Protein AF-0000000074096015 (afdb_homodimer)

pLDDT: mean 90.77, std 18.66, range [31.66, 98.94]

Structure (mmCIF, N/CA/C/O backbone):
data_AF-0000000074096015-model_v1
#
loop_
_entity.id
_entity.type
_entity.pdbx_description
1 polymer 'Peptidyl-prolyl cis-trans isomerase'
#
loop_
_atom_site.group_PDB
_atom_site.id
_atom_site.type_symbol
_atom_site.label_atom_id
_atom_site.label_alt_id
_atom_site.label_comp_id
_atom_site.label_asym_id
_atom_site.label_entity_id
_atom_site.label_seq_id
_atom_site.pdbx_PDB_ins_code
_atom_site.Cartn_x
_atom_site.Cartn_y
_atom_site.Cartn_z
_atom_site.occupancy
_atom_site.B_iso_or_equiv
_atom_site.auth_seq_id
_atom_site.auth_comp_id
_atom_site.auth_asym_id
_atom_site.auth_atom_id
_atom_site.pdbx_PDB_model_num
ATOM 1 N N . MET A 1 1 ? -30.125 -61.25 52.281 1 31.83 1 MET A N 1
ATOM 2 C CA . MET A 1 1 ? -30.844 -60.375 51.344 1 31.83 1 MET A CA 1
ATOM 3 C C . MET A 1 1 ? -29.875 -59.656 50.438 1 31.83 1 MET A C 1
ATOM 5 O O . MET A 1 1 ? -29.047 -58.875 50.875 1 31.83 1 MET A O 1
ATOM 9 N N . SER A 1 2 ? -29.344 -60.344 49.344 1 39 2 SER A N 1
ATOM 10 C CA . SER A 1 2 ? -28.375 -60.125 48.312 1 39 2 SER A CA 1
ATOM 11 C C . SER A 1 2 ? -28.781 -58.938 47.406 1 39 2 SER A C 1
ATOM 13 O O . SER A 1 2 ? -29.875 -58.938 46.844 1 39 2 SER A O 1
ATOM 15 N N . ARG A 1 3 ? -28.547 -57.688 47.875 1 40.69 3 ARG A N 1
ATOM 16 C CA . ARG A 1 3 ? -28.812 -56.469 47.125 1 40.69 3 ARG A CA 1
ATOM 17 C C . ARG A 1 3 ? -28.188 -56.5 45.75 1 40.69 3 ARG A C 1
ATOM 19 O O . ARG A 1 3 ? -26.969 -56.688 45.594 1 40.69 3 ARG A O 1
ATOM 26 N N . LEU A 1 4 ? -28.875 -57.031 44.75 1 37.84 4 LEU A N 1
ATOM 27 C CA . LEU A 1 4 ? -28.562 -57.031 43.312 1 37.84 4 LEU A CA 1
ATOM 28 C C . LEU A 1 4 ? -28.375 -55.594 42.812 1 37.84 4 LEU A C 1
ATOM 30 O O . LEU A 1 4 ? -29.297 -54.781 42.906 1 37.84 4 LEU A O 1
ATOM 34 N N . VAL A 1 5 ? -27.203 -55 42.938 1 41.16 5 VAL A N 1
ATOM 35 C CA . VAL A 1 5 ? -26.859 -53.688 42.438 1 41.16 5 VAL A CA 1
ATOM 36 C C . VAL A 1 5 ? -27.016 -53.656 40.938 1 41.16 5 VAL A C 1
ATOM 38 O O . VAL A 1 5 ? -26.438 -54.469 40.219 1 41.16 5 VAL A O 1
ATOM 41 N N . TRP A 1 6 ? -28.219 -53.25 40.438 1 39.34 6 TRP A N 1
ATOM 42 C CA . TRP A 1 6 ? -28.531 -53.094 39.031 1 39.34 6 TRP A CA 1
ATOM 43 C C . TRP A 1 6 ? -27.641 -52.031 38.375 1 39.34 6 TRP A C 1
ATOM 45 O O . TRP A 1 6 ? -27.547 -50.906 38.906 1 39.34 6 TRP A O 1
ATOM 55 N N . PHE A 1 7 ? -26.547 -52.469 37.781 1 39.56 7 PHE A N 1
ATOM 56 C CA . PHE A 1 7 ? -25.641 -51.625 37.031 1 39.56 7 PHE A CA 1
ATOM 57 C C . PHE A 1 7 ? -26.359 -51.031 35.812 1 39.56 7 PHE A C 1
ATOM 59 O O . PHE A 1 7 ? -26.859 -51.75 34.969 1 39.56 7 PHE A O 1
ATOM 66 N N . VAL A 1 8 ? -27.016 -49.875 35.969 1 39.38 8 VAL A N 1
ATOM 67 C CA . VAL A 1 8 ? -27.641 -49.125 34.875 1 39.38 8 VAL A CA 1
ATOM 68 C C . VAL A 1 8 ? -26.562 -48.688 33.875 1 39.38 8 VAL A C 1
ATOM 70 O O . VAL A 1 8 ? -25.625 -47.969 34.25 1 39.38 8 VAL A O 1
ATOM 73 N N . PHE A 1 9 ? -26.281 -49.531 32.844 1 36.12 9 PHE A N 1
ATOM 74 C CA . PHE A 1 9 ? -25.422 -49.219 31.719 1 36.12 9 PHE A CA 1
ATOM 75 C C . PHE A 1 9 ? -25.984 -48.031 30.938 1 36.12 9 PHE A C 1
ATOM 77 O O . PHE A 1 9 ? -27.078 -48.094 30.391 1 36.12 9 PHE A O 1
ATOM 84 N N . CYS A 1 10 ? -25.734 -46.812 31.391 1 35.25 10 CYS A N 1
ATOM 85 C CA . CYS A 1 10 ? -26.062 -45.625 30.594 1 35.25 10 CYS A CA 1
ATOM 86 C C . CYS A 1 10 ? -25.359 -45.656 29.25 1 35.25 10 CYS A C 1
ATOM 88 O O . CYS A 1 10 ? -24.125 -45.625 29.188 1 35.25 10 CYS A O 1
ATOM 90 N N . LEU A 1 11 ? -25.906 -46.281 28.266 1 32.06 11 LEU A N 1
ATOM 91 C CA . LEU A 1 11 ? -25.438 -46.156 26.875 1 32.06 11 LEU A CA 1
ATOM 92 C C . LEU A 1 11 ? -25.484 -44.688 26.422 1 32.06 11 LEU A C 1
ATOM 94 O O . LEU A 1 11 ? -26.562 -44.094 26.359 1 32.06 11 LEU A O 1
ATOM 98 N N . ALA A 1 12 ? -24.531 -43.906 26.672 1 36.81 12 ALA A N 1
ATOM 99 C CA . ALA A 1 12 ? -24.359 -42.594 26.062 1 36.81 12 ALA A CA 1
ATOM 100 C C . ALA A 1 12 ? -24.453 -42.656 24.547 1 36.81 12 ALA A C 1
ATOM 102 O O . ALA A 1 12 ? -23.703 -43.406 23.906 1 36.81 12 ALA A O 1
ATOM 103 N N . ALA A 1 13 ? -25.594 -42.375 24 1 37.31 13 ALA A N 1
ATOM 104 C CA . ALA A 1 13 ? -25.766 -42.188 22.562 1 37.31 13 ALA A CA 1
ATOM 105 C C . ALA A 1 13 ? -24.781 -41.156 22.016 1 37.31 13 ALA A C 1
ATOM 107 O O . ALA A 1 13 ? -24.781 -40 22.453 1 37.31 13 ALA A O 1
ATOM 108 N N . ALA A 1 14 ? -23.578 -41.594 21.625 1 39.53 14 ALA A N 1
ATOM 109 C CA . ALA A 1 14 ? -22.719 -40.75 20.812 1 39.53 14 ALA A CA 1
ATOM 110 C C . ALA A 1 14 ? -23.453 -40.219 19.578 1 39.53 14 ALA A C 1
ATOM 112 O O . ALA A 1 14 ? -23.828 -41 18.719 1 39.53 14 ALA A O 1
ATOM 113 N N . SER A 1 15 ? -24.25 -39.188 19.703 1 39.12 15 SER A N 1
ATOM 114 C CA . SER A 1 15 ? -24.688 -38.5 18.5 1 39.12 15 SER A CA 1
ATOM 115 C C . SER A 1 15 ? -23.5 -38.094 17.625 1 39.12 15 SER A C 1
ATOM 117 O O . SER A 1 15 ? -22.656 -37.312 18.047 1 39.12 15 SER A O 1
ATOM 119 N N . ALA A 1 16 ? -23.031 -38.906 16.75 1 39.22 16 ALA A N 1
ATOM 120 C CA . ALA A 1 16 ? -22.219 -38.438 15.641 1 39.22 16 ALA A CA 1
ATOM 121 C C . ALA A 1 16 ? -22.859 -37.25 14.945 1 39.22 16 ALA A C 1
ATOM 123 O O . ALA A 1 16 ? -23.922 -37.375 14.312 1 39.22 16 ALA A O 1
ATOM 124 N N . THR A 1 17 ? -22.781 -36.031 15.516 1 40.84 17 THR A N 1
ATOM 125 C CA . THR A 1 17 ? -23.047 -34.875 14.664 1 40.84 17 THR A CA 1
ATOM 126 C C . THR A 1 17 ? -22.328 -35 13.32 1 40.84 17 THR A C 1
ATOM 128 O O . THR A 1 17 ? -21.094 -35.125 13.281 1 40.84 17 THR A O 1
ATOM 131 N N . GLU A 1 18 ? -22.922 -35.656 12.414 1 36.09 18 GLU A N 1
ATOM 132 C CA . GLU A 1 18 ? -22.453 -35.438 11.055 1 36.09 18 GLU A CA 1
ATOM 133 C C . GLU A 1 18 ? -22.266 -33.938 10.766 1 36.09 18 GLU A C 1
ATOM 135 O O . GLU A 1 18 ? -23.203 -33.156 10.883 1 36.09 18 GLU A O 1
ATOM 140 N N . THR A 1 19 ? -21.172 -33.375 11.172 1 37.94 19 THR A N 1
ATOM 141 C CA . THR A 1 19 ? -20.828 -32.094 10.547 1 37.94 19 THR A CA 1
ATOM 142 C C . THR A 1 19 ? -21.016 -32.156 9.039 1 37.94 19 THR A C 1
ATOM 144 O O . THR A 1 19 ? -20.312 -32.906 8.352 1 37.94 19 THR A O 1
ATOM 147 N N . THR A 1 20 ? -22.188 -32.219 8.633 1 38.88 20 THR A N 1
ATOM 148 C CA . THR A 1 20 ? -22.328 -31.922 7.211 1 38.88 20 THR A CA 1
ATOM 149 C C . THR A 1 20 ? -21.453 -30.734 6.82 1 38.88 20 THR A C 1
ATOM 151 O O . THR A 1 20 ? -21.703 -29.609 7.266 1 38.88 20 THR A O 1
ATOM 154 N N . THR A 1 21 ? -20.141 -30.891 6.875 1 42.41 21 THR A N 1
ATOM 155 C CA . THR A 1 21 ? -19.312 -29.812 6.34 1 42.41 21 THR A CA 1
ATOM 156 C C . THR A 1 21 ? -19.906 -29.266 5.047 1 42.41 21 THR A C 1
ATOM 158 O O . THR A 1 21 ? -19.984 -29.984 4.043 1 42.41 21 THR A O 1
ATOM 161 N N . ALA A 1 22 ? -20.969 -28.484 5.098 1 46.09 22 ALA A N 1
ATOM 162 C CA . ALA A 1 22 ? -21.484 -27.781 3.928 1 46.09 22 ALA A CA 1
ATOM 163 C C . ALA A 1 22 ? -20.344 -27.406 2.975 1 46.09 22 ALA A C 1
ATOM 165 O O . ALA A 1 22 ? -19.281 -26.938 3.406 1 46.09 22 ALA A O 1
ATOM 166 N N . LYS A 1 23 ? -20.25 -28.234 1.873 1 52.84 23 LYS A N 1
ATOM 167 C CA . LYS A 1 23 ? -19.25 -28.031 0.835 1 52.84 23 LYS A CA 1
ATOM 168 C C . LYS A 1 23 ? -19.078 -26.547 0.517 1 52.84 23 LYS A C 1
ATOM 170 O O . LYS A 1 23 ? -20.062 -25.828 0.304 1 52.84 23 LYS A O 1
ATOM 175 N N . PRO A 1 24 ? -17.938 -25.969 0.645 1 62.38 24 PRO A N 1
ATOM 176 C CA . PRO A 1 24 ? -17.75 -24.547 0.386 1 62.38 24 PRO A CA 1
ATOM 177 C C . PRO A 1 24 ? -18.25 -24.125 -0.992 1 62.38 24 PRO A C 1
ATOM 179 O O . PRO A 1 24 ? -18.125 -24.875 -1.958 1 62.38 24 PRO A O 1
ATOM 182 N N . LYS A 1 25 ? -19.172 -23.25 -1.114 1 75.12 25 LYS A N 1
ATOM 183 C CA . LYS A 1 25 ? -19.734 -22.688 -2.336 1 75.12 25 LYS A CA 1
ATOM 184 C C . LYS A 1 25 ? -18.75 -21.719 -2.996 1 75.12 25 LYS A C 1
ATOM 186 O O . LYS A 1 25 ? -19.172 -20.781 -3.686 1 75.12 25 LYS A O 1
ATOM 191 N N . GLY A 1 26 ? -17.438 -22.047 -2.896 1 89.38 26 GLY A N 1
ATOM 192 C CA . GLY A 1 26 ? -16.469 -21.172 -3.533 1 89.38 26 GLY A CA 1
ATOM 193 C C . GLY A 1 26 ? -15.852 -21.766 -4.781 1 89.38 26 GLY A C 1
ATOM 194 O O . GLY A 1 26 ? -16.328 -22.781 -5.297 1 89.38 26 GLY A O 1
ATOM 195 N N . PRO A 1 27 ? -14.953 -21.047 -5.434 1 96.06 27 PRO A N 1
ATOM 196 C CA . PRO A 1 27 ? -14.328 -21.547 -6.656 1 96.06 27 PRO A CA 1
ATOM 197 C C . PRO A 1 27 ? -13.625 -22.891 -6.449 1 96.06 27 PRO A C 1
ATOM 199 O O . PRO A 1 27 ? -13.211 -23.219 -5.332 1 96.06 27 PRO A O 1
ATOM 202 N N . LYS A 1 28 ? -13.445 -23.625 -7.562 1 97.5 28 LYS A N 1
ATOM 203 C CA . LYS A 1 28 ? -12.898 -24.969 -7.473 1 97.5 28 LYS A CA 1
ATOM 204 C C . LYS A 1 28 ? -11.414 -24.984 -7.84 1 97.5 28 LYS A C 1
ATOM 206 O O . LYS A 1 28 ? -11.023 -24.438 -8.875 1 97.5 28 LYS A O 1
ATOM 211 N N . VAL A 1 29 ? -10.719 -25.609 -7.012 1 98.69 29 VAL A N 1
ATOM 212 C CA . VAL A 1 29 ? -9.297 -25.828 -7.262 1 98.69 29 VAL A CA 1
ATOM 213 C C . VAL A 1 29 ? -9.117 -26.984 -8.234 1 98.69 29 VAL A C 1
ATOM 215 O O . VAL A 1 29 ? -9.617 -28.094 -7.996 1 98.69 29 VAL A O 1
ATOM 218 N N . THR A 1 30 ? -8.398 -26.703 -9.258 1 98.69 30 THR A N 1
ATOM 219 C CA . THR A 1 30 ? -8.172 -27.719 -10.281 1 98.69 30 THR A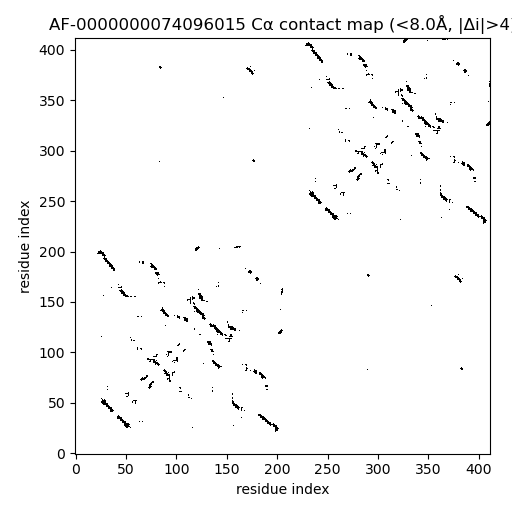 CA 1
ATOM 220 C C . THR A 1 30 ? -6.723 -28.203 -10.266 1 98.69 30 THR A C 1
ATOM 222 O O . THR A 1 30 ? -6.418 -29.297 -10.734 1 98.69 30 THR A O 1
ATOM 225 N N . ASP A 1 31 ? -5.816 -27.406 -9.828 1 98.81 31 ASP A N 1
ATOM 226 C CA . ASP A 1 31 ? -4.383 -27.656 -9.758 1 98.81 31 ASP A CA 1
ATOM 227 C C . ASP A 1 31 ? -3.762 -26.984 -8.539 1 98.81 31 ASP A C 1
ATOM 229 O O . ASP A 1 31 ? -4.359 -26.078 -7.953 1 98.81 31 ASP A O 1
ATOM 233 N N . LYS A 1 32 ? -2.646 -27.469 -8.188 1 98.88 32 LYS A N 1
ATOM 234 C CA . LYS A 1 32 ? -1.835 -26.828 -7.16 1 98.88 32 LYS A CA 1
ATOM 235 C C . LYS A 1 32 ? -0.448 -26.484 -7.688 1 98.88 32 LYS A C 1
ATOM 237 O O . LYS A 1 32 ? 0.132 -27.25 -8.469 1 98.88 32 LYS A O 1
ATOM 242 N N . VAL A 1 33 ? 0.027 -25.359 -7.309 1 98.94 33 VAL A N 1
ATOM 243 C CA . VAL A 1 33 ? 1.425 -24.969 -7.457 1 98.94 33 VAL A CA 1
ATOM 244 C C . VAL A 1 33 ? 2.035 -24.703 -6.082 1 98.94 33 VAL A C 1
ATOM 246 O O . VAL A 1 33 ? 1.397 -24.094 -5.219 1 98.94 33 VAL A O 1
ATOM 249 N N . TRP A 1 34 ? 3.234 -25.234 -5.883 1 98.94 34 TRP A N 1
ATOM 250 C CA . TRP A 1 34 ? 3.895 -24.969 -4.613 1 98.94 34 TRP A CA 1
ATOM 251 C C . TRP A 1 34 ? 5.223 -24.25 -4.832 1 98.94 34 TRP A C 1
ATOM 253 O O . TRP A 1 34 ? 5.879 -24.438 -5.859 1 98.94 34 TRP A O 1
ATOM 263 N N . PHE A 1 35 ? 5.586 -23.359 -3.916 1 98.94 35 PHE A N 1
ATOM 264 C CA . PHE A 1 35 ? 6.844 -22.609 -3.854 1 98.94 35 PHE A CA 1
ATOM 265 C C . PHE A 1 35 ? 7.586 -22.922 -2.557 1 98.94 35 PHE A C 1
ATOM 267 O O . PHE A 1 35 ? 7.012 -22.828 -1.471 1 98.94 35 PHE A O 1
ATOM 274 N N . ASP A 1 36 ? 8.828 -23.344 -2.658 1 98.94 36 ASP A N 1
ATOM 275 C CA . ASP A 1 36 ? 9.727 -23.266 -1.51 1 98.94 36 ASP A CA 1
ATOM 276 C C . ASP A 1 36 ? 10.414 -21.906 -1.439 1 98.94 36 ASP A C 1
ATOM 278 O O . ASP A 1 36 ? 10.984 -21.438 -2.426 1 98.94 36 ASP A O 1
ATOM 282 N N . ILE A 1 37 ? 10.328 -21.297 -0.258 1 98.94 37 ILE A N 1
ATOM 283 C CA . ILE A 1 37 ? 10.805 -19.938 -0.104 1 98.94 37 ILE A CA 1
ATOM 284 C C . ILE A 1 37 ? 12.094 -19.922 0.715 1 98.94 37 ILE A C 1
ATOM 286 O O . ILE A 1 37 ? 12.203 -20.641 1.713 1 98.94 37 ILE A O 1
ATOM 290 N N . GLU A 1 38 ? 13.016 -19.141 0.267 1 98.75 38 GLU A N 1
ATOM 291 C CA . GLU A 1 38 ? 14.312 -19 0.923 1 98.75 38 GLU A CA 1
ATOM 292 C C . GLU A 1 38 ? 14.75 -17.547 0.99 1 98.75 38 GLU A C 1
ATOM 294 O O . GLU A 1 38 ? 14.523 -16.781 0.05 1 98.75 38 GLU A O 1
ATOM 299 N N . SER A 1 39 ? 15.344 -17.109 2.068 1 98.31 39 SER A N 1
ATOM 300 C CA . SER A 1 39 ? 15.977 -15.805 2.207 1 98.31 39 SER A CA 1
ATOM 301 C C . SER A 1 39 ? 17.344 -15.922 2.855 1 98.31 39 SER A C 1
ATOM 303 O O . SER A 1 39 ? 17.469 -16.453 3.961 1 98.31 39 SER A O 1
ATOM 305 N N . ASN A 1 40 ? 18.359 -15.469 2.172 1 95.94 40 ASN A N 1
ATOM 306 C CA . ASN A 1 40 ? 19.734 -15.484 2.668 1 95.94 40 ASN A CA 1
ATOM 307 C C . ASN A 1 40 ? 20.156 -16.875 3.129 1 95.94 40 ASN A C 1
ATOM 309 O O . ASN A 1 40 ? 20.719 -17.031 4.211 1 95.94 40 ASN A O 1
ATOM 313 N N . GLY A 1 41 ? 19.766 -17.812 2.391 1 95.56 41 GLY A N 1
ATOM 314 C CA . GLY A 1 41 ? 20.172 -19.188 2.656 1 95.56 41 GLY A CA 1
ATOM 315 C C . GLY A 1 41 ? 19.312 -19.875 3.701 1 95.56 41 GLY A C 1
ATOM 316 O O . GLY A 1 41 ? 19.531 -21.047 4.012 1 95.56 41 GLY A O 1
ATOM 317 N N . VAL A 1 42 ? 18.328 -19.219 4.211 1 97.69 42 VAL A N 1
ATOM 318 C CA . VAL A 1 42 ? 17.469 -19.781 5.234 1 97.69 42 VAL A CA 1
ATOM 319 C C . VAL A 1 42 ? 16.109 -20.156 4.625 1 97.69 42 VAL A C 1
ATOM 321 O O . VAL A 1 42 ? 15.445 -19.312 4.023 1 97.69 42 VAL A O 1
ATOM 324 N N . GLN A 1 43 ? 15.781 -21.422 4.84 1 98.31 43 GLN A N 1
ATOM 325 C CA . GLN A 1 43 ? 14.477 -21.875 4.363 1 98.31 43 GLN A CA 1
ATOM 326 C C . GLN A 1 43 ? 13.352 -21.297 5.207 1 98.31 43 GLN A C 1
ATOM 328 O O . GLN A 1 43 ? 13.344 -21.438 6.434 1 98.31 43 GLN A O 1
ATOM 333 N N . MET A 1 44 ? 12.414 -20.656 4.48 1 98.62 44 MET A N 1
ATOM 334 C CA . MET A 1 44 ? 11.305 -20.031 5.191 1 98.62 44 MET A CA 1
ATOM 335 C C . MET A 1 44 ? 10.094 -20.969 5.242 1 98.62 44 MET A C 1
ATOM 337 O O . MET A 1 44 ? 9.227 -20.812 6.098 1 98.62 44 MET A O 1
ATOM 341 N N . GLY A 1 45 ? 9.961 -21.844 4.242 1 98.88 45 GLY A N 1
ATOM 342 C CA . GLY A 1 45 ? 8.836 -22.766 4.18 1 98.88 45 GLY A CA 1
ATOM 343 C C . GLY A 1 45 ? 8.242 -22.875 2.789 1 98.88 45 GLY A C 1
ATOM 344 O O . GLY A 1 45 ? 8.82 -22.391 1.816 1 98.88 45 GLY A O 1
ATOM 345 N N . ARG A 1 46 ? 7.129 -23.672 2.734 1 98.88 46 ARG A N 1
ATOM 346 C CA . ARG A 1 46 ? 6.449 -23.906 1.465 1 98.88 4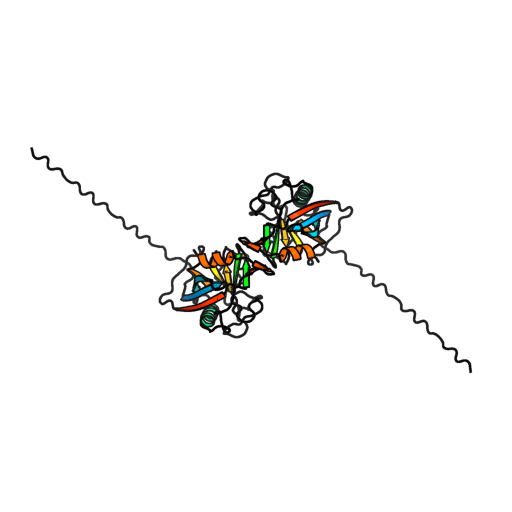6 ARG A CA 1
ATOM 347 C C . ARG A 1 46 ? 5.09 -23.219 1.434 1 98.88 46 ARG A C 1
ATOM 349 O O . ARG A 1 46 ? 4.363 -23.234 2.43 1 98.88 46 ARG A O 1
ATOM 356 N N . ILE A 1 47 ? 4.82 -22.578 0.29 1 98.88 47 ILE A N 1
ATOM 357 C CA . ILE A 1 47 ? 3.49 -22.062 -0.014 1 98.88 47 ILE A CA 1
ATOM 358 C C . ILE A 1 47 ? 2.826 -22.938 -1.073 1 98.88 47 ILE A C 1
ATOM 360 O O . ILE A 1 47 ? 3.428 -23.234 -2.107 1 98.88 47 ILE A O 1
ATOM 364 N N . VAL A 1 48 ? 1.626 -23.391 -0.773 1 98.94 48 VAL A N 1
ATOM 365 C CA . VAL A 1 48 ? 0.839 -24.141 -1.743 1 98.94 48 VAL A CA 1
ATOM 366 C C . VAL A 1 48 ? -0.357 -23.312 -2.199 1 98.94 48 VAL A C 1
ATOM 368 O O . VAL A 1 48 ? -1.154 -22.859 -1.376 1 98.94 48 VAL A O 1
ATOM 371 N N . ILE A 1 49 ? -0.48 -23.172 -3.461 1 98.94 49 ILE A N 1
ATOM 372 C CA . ILE A 1 49 ? -1.531 -22.359 -4.055 1 98.94 49 ILE A CA 1
ATOM 373 C C . ILE A 1 49 ? -2.475 -23.234 -4.867 1 98.94 49 ILE A C 1
ATOM 375 O O . ILE A 1 49 ? -2.033 -24 -5.73 1 98.94 49 ILE A O 1
ATOM 379 N N . GLY A 1 50 ? -3.771 -23.156 -4.562 1 98.88 50 GLY A N 1
ATOM 380 C CA . GLY A 1 50 ? -4.781 -23.766 -5.406 1 98.88 50 GLY A CA 1
ATOM 381 C C . GLY A 1 50 ? -5.238 -22.875 -6.539 1 98.88 50 GLY A C 1
ATOM 382 O O . GLY A 1 50 ? -5.555 -21.703 -6.32 1 98.88 50 GLY A O 1
ATOM 383 N N . LEU A 1 51 ? -5.246 -23.453 -7.699 1 98.94 51 LEU A N 1
ATOM 384 C CA . LEU A 1 51 ? -5.555 -22.656 -8.883 1 98.94 51 LEU A CA 1
ATOM 385 C C . LEU A 1 51 ? -6.969 -22.953 -9.375 1 98.94 51 LEU A C 1
ATOM 387 O O . LEU A 1 51 ? -7.426 -24.094 -9.328 1 98.94 51 LEU A O 1
ATOM 391 N N . PHE A 1 52 ? -7.582 -21.891 -9.906 1 98.75 52 PHE A N 1
ATOM 392 C CA . PHE A 1 52 ? -8.953 -22 -10.391 1 98.75 52 PHE A CA 1
ATOM 393 C C . PHE A 1 52 ? -8.977 -22.156 -11.906 1 98.75 52 PHE A C 1
ATOM 395 O O . PHE A 1 52 ? -9.516 -21.297 -12.609 1 98.75 52 PHE A O 1
ATOM 402 N N . GLY A 1 53 ? -8.562 -23.312 -12.32 1 98.5 53 GLY A N 1
ATOM 403 C CA . GLY A 1 53 ? -8.344 -23.562 -13.742 1 98.5 53 GLY A CA 1
ATOM 404 C C . GLY A 1 53 ? -9.625 -23.625 -14.539 1 98.5 53 GLY A C 1
ATOM 405 O O . GLY A 1 53 ? -9.609 -23.484 -15.766 1 98.5 53 GLY A O 1
ATOM 406 N N . LYS A 1 54 ? -10.766 -23.891 -13.969 1 97.69 54 LYS A N 1
ATOM 407 C CA . LYS A 1 54 ? -12.031 -23.859 -14.695 1 97.69 54 LYS A CA 1
ATOM 408 C C . LYS A 1 54 ? -12.508 -22.438 -14.93 1 97.69 54 LYS A C 1
ATOM 410 O O . LYS A 1 54 ? -13.102 -22.141 -15.969 1 97.69 54 LYS A O 1
ATOM 415 N N . THR A 1 55 ? -12.227 -21.578 -14 1 98.31 55 THR A N 1
ATOM 416 C CA . THR A 1 55 ? -12.688 -20.188 -14.062 1 98.31 55 THR A CA 1
ATOM 417 C C . THR A 1 55 ? -11.781 -19.359 -14.961 1 98.31 55 THR A C 1
ATOM 419 O O . THR A 1 55 ? -12.258 -18.531 -15.742 1 98.31 55 THR A O 1
ATOM 422 N N . VAL A 1 56 ? -10.516 -19.531 -14.844 1 98.75 56 VAL A N 1
ATOM 423 C CA . VAL A 1 56 ? -9.531 -18.781 -15.617 1 98.75 56 VAL A CA 1
ATOM 424 C C . VAL A 1 56 ? -8.461 -19.75 -16.156 1 98.75 56 VAL A C 1
ATOM 426 O O . VAL A 1 56 ? -7.297 -19.656 -15.766 1 98.75 56 VAL A O 1
ATOM 429 N N . PRO A 1 57 ? -8.797 -20.531 -17.141 1 98.75 57 PRO A N 1
ATOM 430 C CA . PRO A 1 57 ? -7.934 -21.609 -17.609 1 98.75 57 PRO A CA 1
ATOM 431 C C . PRO A 1 57 ? -6.605 -21.125 -18.172 1 98.75 57 PRO A C 1
ATOM 433 O O . PRO A 1 57 ? -5.562 -21.734 -17.938 1 98.75 57 PRO A O 1
ATOM 436 N N . LYS A 1 58 ? -6.598 -20.047 -18.891 1 98.81 58 LYS A N 1
ATOM 437 C CA . LYS A 1 58 ? -5.359 -19.562 -19.5 1 98.81 58 LYS A CA 1
ATOM 438 C C . LYS A 1 58 ? -4.402 -19.031 -18.438 1 98.81 58 LYS A C 1
ATOM 440 O O . LYS A 1 58 ? -3.195 -19.266 -18.5 1 98.81 58 LYS A O 1
ATOM 445 N N . THR A 1 59 ? -4.945 -18.312 -17.531 1 98.88 59 THR A N 1
ATOM 446 C CA . THR A 1 59 ? -4.137 -17.766 -16.438 1 98.88 59 THR A CA 1
ATOM 447 C C . THR A 1 59 ? -3.531 -18.875 -15.594 1 98.88 59 THR A C 1
ATOM 449 O O . THR A 1 59 ? -2.34 -18.844 -15.281 1 98.88 59 THR A O 1
ATOM 452 N N . ALA A 1 60 ? -4.355 -19.797 -15.258 1 98.88 60 ALA A N 1
ATOM 453 C CA . ALA A 1 60 ? -3.881 -20.938 -14.469 1 98.88 60 ALA A CA 1
ATOM 454 C C . ALA A 1 60 ? -2.783 -21.703 -15.211 1 98.88 60 ALA A C 1
ATOM 456 O O . ALA A 1 60 ? -1.756 -22.047 -14.625 1 98.88 60 AL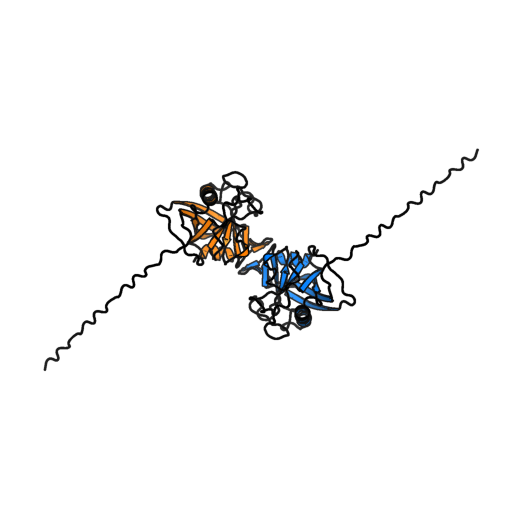A A O 1
ATOM 457 N N . GLN A 1 61 ? -2.984 -21.906 -16.453 1 98.88 61 GLN A N 1
ATOM 458 C CA . GLN A 1 61 ? -1.999 -22.625 -17.266 1 98.88 61 GLN A CA 1
ATOM 459 C C . GLN A 1 61 ? -0.682 -21.859 -17.328 1 98.88 61 GLN A C 1
ATOM 461 O O . GLN A 1 61 ? 0.395 -22.469 -17.25 1 98.88 61 GLN A O 1
ATOM 466 N N . ASN A 1 62 ? -0.753 -20.578 -17.562 1 98.88 62 ASN A N 1
ATOM 467 C CA . ASN A 1 62 ? 0.438 -19.734 -17.562 1 98.88 62 ASN A CA 1
ATOM 468 C C . ASN A 1 62 ? 1.235 -19.906 -16.266 1 98.88 62 ASN A C 1
ATOM 470 O O . ASN A 1 62 ? 2.455 -20.062 -16.312 1 98.88 62 ASN A O 1
ATOM 474 N N . PHE A 1 63 ? 0.535 -19.891 -15.133 1 98.94 63 PHE A N 1
ATOM 475 C CA . PHE A 1 63 ? 1.156 -20 -13.82 1 98.94 63 PHE A CA 1
ATOM 476 C C . PHE A 1 63 ? 1.783 -21.375 -13.625 1 98.94 63 PHE A C 1
ATOM 478 O O . PHE A 1 63 ? 2.908 -21.484 -13.133 1 98.94 63 PHE A O 1
ATOM 485 N N . ILE A 1 64 ? 1.082 -22.391 -14.023 1 98.94 64 ILE A N 1
ATOM 486 C CA . ILE A 1 64 ? 1.548 -23.781 -13.914 1 98.94 64 ILE A CA 1
ATOM 487 C C . ILE A 1 64 ? 2.826 -23.953 -14.727 1 98.94 64 ILE A C 1
ATOM 489 O O . ILE A 1 64 ? 3.83 -24.453 -14.211 1 98.94 64 ILE A O 1
ATOM 493 N N . GLU A 1 65 ? 2.822 -23.547 -15.914 1 98.88 65 GLU A N 1
ATOM 494 C CA . GLU A 1 65 ? 3.959 -23.781 -16.797 1 98.88 65 GLU A CA 1
ATOM 495 C C . GLU A 1 65 ? 5.191 -23.016 -16.328 1 98.88 65 GLU A C 1
ATOM 497 O O . GLU A 1 65 ? 6.309 -23.531 -16.391 1 98.88 65 GLU A O 1
ATOM 502 N N . LEU A 1 66 ? 4.988 -21.828 -15.891 1 98.88 66 LEU A N 1
ATOM 503 C CA . LEU A 1 66 ? 6.113 -21.031 -15.406 1 98.88 66 LEU A CA 1
ATOM 504 C C . LEU A 1 66 ? 6.691 -21.625 -14.125 1 98.88 66 LEU A C 1
ATOM 506 O O . LEU A 1 66 ? 7.891 -21.516 -13.867 1 98.88 66 LEU A O 1
ATOM 510 N N . ALA A 1 67 ? 5.867 -22.281 -13.336 1 98.88 67 ALA A N 1
ATOM 511 C CA . ALA A 1 67 ? 6.328 -22.922 -12.109 1 98.88 67 ALA A CA 1
ATOM 512 C C . ALA A 1 67 ? 7.215 -24.125 -12.414 1 98.88 67 ALA A C 1
ATOM 514 O O . ALA A 1 67 ? 8.016 -24.547 -11.57 1 98.88 67 ALA A O 1
ATOM 515 N N . LYS A 1 68 ? 7.078 -24.672 -13.617 1 98.62 68 LYS A N 1
ATOM 516 C CA . LYS A 1 68 ? 7.797 -25.875 -13.992 1 98.62 68 LYS A CA 1
ATOM 517 C C . LYS A 1 68 ? 9.133 -25.547 -14.648 1 98.62 68 LYS A C 1
ATOM 519 O O . LYS A 1 68 ? 9.977 -26.422 -14.836 1 98.62 68 LYS A O 1
ATOM 524 N N . LYS A 1 69 ? 9.312 -24.344 -14.977 1 98.44 69 LYS A N 1
ATOM 525 C CA . LYS A 1 69 ? 10.508 -23.938 -15.719 1 98.44 69 LYS A CA 1
ATOM 526 C C . LYS A 1 69 ? 11.711 -23.812 -14.789 1 98.44 69 LYS A C 1
ATOM 528 O O . LYS A 1 69 ? 11.562 -23.5 -13.602 1 98.44 69 LYS A O 1
ATOM 533 N N . PRO A 1 70 ? 12.891 -24.062 -15.359 1 97.38 70 PRO A N 1
ATOM 534 C CA . PRO A 1 70 ? 14.109 -23.891 -14.555 1 97.38 70 PRO A CA 1
ATOM 535 C C . PRO A 1 70 ? 14.398 -22.422 -14.234 1 97.38 70 PRO A C 1
ATOM 537 O O . PRO A 1 70 ? 13.75 -21.531 -14.773 1 97.38 70 PRO A O 1
ATOM 540 N N . LYS A 1 71 ? 15.336 -22.266 -13.352 1 97.06 71 LYS A N 1
ATOM 541 C CA . LYS A 1 71 ? 15.766 -20.922 -12.953 1 97.06 71 LYS A CA 1
ATOM 542 C C . LYS A 1 71 ? 16.094 -20.062 -14.172 1 97.06 71 LYS A C 1
ATOM 544 O O . LYS A 1 71 ? 16.797 -20.516 -15.086 1 97.06 71 LYS A O 1
ATOM 549 N N . GLY A 1 72 ? 15.484 -18.906 -14.164 1 95.81 72 GLY A N 1
ATOM 550 C CA . GLY A 1 72 ? 15.742 -17.969 -15.25 1 95.81 72 GLY A CA 1
ATOM 551 C C . GLY A 1 72 ? 14.688 -18 -16.328 1 95.81 72 GLY A C 1
ATOM 552 O O . GLY A 1 72 ? 14.617 -17.094 -17.172 1 95.81 72 GLY A O 1
ATOM 553 N N . GLU A 1 73 ? 13.82 -18.984 -16.328 1 97.31 73 GLU A N 1
ATOM 554 C CA . GLU A 1 73 ? 12.812 -19.109 -17.359 1 97.31 73 GLU A CA 1
ATOM 555 C C . GLU A 1 73 ? 11.406 -19.125 -16.781 1 97.31 73 GLU A C 1
ATOM 557 O O . GLU A 1 73 ? 10.414 -19.094 -17.516 1 97.31 73 GLU A O 1
ATOM 562 N N . GLY A 1 74 ? 11.367 -19.188 -15.5 1 98.5 74 GLY A N 1
ATOM 563 C CA . GLY A 1 74 ? 10.133 -19.219 -14.742 1 98.5 74 GLY A CA 1
ATOM 564 C C . GLY A 1 74 ? 10.312 -18.766 -13.305 1 98.5 74 GLY A C 1
ATOM 565 O O . GLY A 1 74 ? 11.172 -17.938 -13.008 1 98.5 74 GLY A O 1
ATOM 566 N N . TYR A 1 75 ? 9.5 -19.266 -12.414 1 98.88 75 TYR A N 1
ATOM 567 C CA . TYR A 1 75 ? 9.406 -18.703 -11.07 1 98.88 75 TYR A CA 1
ATOM 568 C C . TYR A 1 75 ? 10.602 -19.109 -10.227 1 98.88 75 TYR A C 1
ATOM 570 O O . TYR A 1 75 ? 10.992 -18.375 -9.305 1 98.88 75 TYR A O 1
ATOM 578 N N . VAL A 1 76 ? 11.211 -20.328 -10.516 1 98.81 76 VAL A N 1
ATOM 579 C CA . VAL A 1 76 ? 12.344 -20.766 -9.703 1 98.81 76 VAL A CA 1
ATOM 580 C C . VAL A 1 76 ? 13.477 -19.75 -9.812 1 98.81 76 VAL A C 1
ATOM 582 O O . VAL A 1 76 ? 13.867 -19.359 -10.922 1 98.81 76 VAL A O 1
ATOM 585 N N . GLY A 1 77 ? 13.891 -19.25 -8.648 1 98.38 77 GLY A N 1
ATOM 586 C CA . GLY A 1 77 ? 14.961 -18.266 -8.594 1 98.38 77 GLY A CA 1
ATOM 587 C C . GLY A 1 77 ? 14.469 -16.844 -8.547 1 98.38 77 GLY A C 1
ATOM 588 O O . GLY A 1 77 ? 15.227 -15.922 -8.227 1 98.38 77 GLY A O 1
ATOM 589 N N . SER A 1 78 ? 13.234 -16.594 -8.875 1 98.62 78 SER A N 1
ATOM 590 C CA . SER A 1 78 ? 12.688 -15.242 -8.852 1 98.62 78 SER A CA 1
ATOM 591 C C . SER A 1 78 ? 12.383 -14.797 -7.426 1 98.62 78 SER A C 1
ATOM 593 O O . SER A 1 78 ? 12.305 -15.625 -6.516 1 98.62 78 SER A O 1
ATOM 595 N N . LYS A 1 79 ? 12.281 -13.531 -7.227 1 98.25 79 LYS A N 1
ATOM 596 C CA . LYS A 1 79 ? 12.133 -13.016 -5.871 1 98.25 79 LYS A CA 1
ATOM 597 C C . LYS A 1 79 ? 10.812 -12.266 -5.711 1 98.25 79 LYS A C 1
ATOM 599 O O . LYS A 1 79 ? 10.172 -11.906 -6.699 1 98.25 79 LYS A O 1
ATOM 604 N N . PHE A 1 80 ? 10.375 -12.219 -4.531 1 98.81 80 PHE A N 1
ATOM 605 C CA . PHE A 1 80 ? 9.367 -11.227 -4.168 1 98.81 80 PHE A CA 1
ATOM 606 C C . PHE A 1 80 ? 9.977 -9.836 -4.09 1 98.81 80 PHE A C 1
ATOM 608 O O . PHE A 1 80 ? 10.711 -9.523 -3.15 1 98.81 80 PHE A O 1
ATOM 615 N N . HIS A 1 81 ? 9.594 -8.977 -5.027 1 98.56 81 HIS A N 1
ATOM 616 C CA . HIS A 1 81 ? 10.32 -7.723 -5.188 1 98.56 81 HIS A CA 1
ATOM 617 C C . HIS A 1 81 ? 9.562 -6.566 -4.543 1 98.56 81 HIS A C 1
ATOM 619 O O . HIS A 1 81 ? 10.109 -5.469 -4.402 1 98.56 81 HIS A O 1
ATOM 625 N N . ARG A 1 82 ? 8.398 -6.707 -4.109 1 98.56 82 ARG A N 1
ATOM 626 C CA . ARG A 1 82 ? 7.586 -5.684 -3.461 1 98.56 82 ARG A CA 1
ATOM 627 C C . ARG A 1 82 ? 6.691 -6.293 -2.389 1 98.56 82 ARG A C 1
ATOM 629 O O . ARG A 1 82 ? 5.895 -7.191 -2.672 1 98.56 82 ARG A O 1
ATOM 636 N N . VAL A 1 83 ? 6.848 -5.926 -1.23 1 98.56 83 VAL A N 1
ATOM 637 C CA . VAL A 1 83 ? 6.156 -6.457 -0.061 1 98.56 83 VAL A CA 1
ATOM 638 C C . VAL A 1 83 ? 5.535 -5.312 0.738 1 98.56 83 VAL A C 1
ATOM 640 O O . VAL A 1 83 ? 6.242 -4.414 1.197 1 98.56 83 VAL A O 1
ATOM 643 N N . ILE A 1 84 ? 4.234 -5.316 0.832 1 97.31 84 ILE A N 1
ATOM 644 C CA . ILE A 1 84 ? 3.521 -4.246 1.527 1 97.31 84 ILE A CA 1
ATOM 645 C C . ILE A 1 84 ? 2.648 -4.844 2.629 1 97.31 84 ILE A C 1
ATOM 647 O O . ILE A 1 84 ? 1.788 -5.684 2.363 1 97.31 84 ILE A O 1
ATOM 651 N N . ALA A 1 85 ? 2.92 -4.375 3.852 1 96.38 85 ALA A N 1
ATOM 652 C CA . ALA A 1 85 ? 2.141 -4.867 4.984 1 96.38 85 ALA A CA 1
ATOM 653 C C . ALA A 1 85 ? 0.663 -4.516 4.828 1 96.38 85 ALA A C 1
ATOM 655 O O . ALA A 1 85 ? 0.324 -3.449 4.309 1 96.38 85 ALA A O 1
ATOM 656 N N . GLU A 1 86 ? -0.219 -5.531 5.262 1 94.38 86 GLU A N 1
ATOM 657 C CA . GLU A 1 86 ? -1.667 -5.348 5.297 1 94.38 86 GLU A CA 1
ATOM 658 C C . GLU A 1 86 ? -2.225 -5.102 3.896 1 94.38 86 GLU A C 1
ATOM 660 O O . GLU A 1 86 ? -3.238 -4.418 3.738 1 94.38 86 GLU A O 1
ATOM 665 N N . PHE A 1 87 ? -1.515 -5.551 2.904 1 96.5 87 PHE A N 1
ATOM 666 C CA . PHE A 1 87 ? -1.963 -5.398 1.525 1 96.5 87 PHE A CA 1
ATOM 667 C C . PHE A 1 87 ? -1.63 -6.641 0.708 1 96.5 87 PHE A C 1
ATOM 669 O O . PHE A 1 87 ? -2.449 -7.555 0.599 1 96.5 87 PHE A O 1
ATOM 676 N N . MET A 1 88 ? -0.293 -6.723 0.316 1 98.38 88 MET A N 1
ATOM 677 C CA . MET A 1 88 ? 0.037 -7.867 -0.53 1 98.38 88 MET A CA 1
ATOM 678 C C . MET A 1 88 ? 1.548 -8.031 -0.657 1 98.38 88 MET A C 1
ATOM 680 O O . MET A 1 88 ? 2.309 -7.168 -0.22 1 98.38 88 MET A O 1
ATOM 684 N N . ILE A 1 89 ? 1.966 -9.258 -1.162 1 98.81 89 ILE A N 1
ATOM 685 C CA . ILE A 1 89 ? 3.332 -9.5 -1.614 1 98.81 89 ILE A CA 1
ATOM 686 C C . ILE A 1 89 ? 3.336 -9.781 -3.113 1 98.81 89 ILE A C 1
ATOM 688 O O . ILE A 1 89 ? 2.416 -10.422 -3.635 1 98.81 89 ILE A O 1
ATOM 692 N N . GLN A 1 90 ? 4.281 -9.234 -3.787 1 98.69 90 GLN A N 1
ATOM 693 C CA . GLN A 1 90 ? 4.324 -9.32 -5.242 1 98.69 90 GLN A CA 1
ATOM 694 C C . GLN A 1 90 ? 5.621 -9.977 -5.715 1 98.69 90 GLN A C 1
ATOM 696 O O . GLN A 1 90 ? 6.707 -9.625 -5.25 1 98.69 90 GLN A O 1
ATOM 701 N N . GLY A 1 91 ? 5.488 -11.008 -6.641 1 98.62 91 GLY A N 1
ATOM 702 C CA . GLY A 1 91 ? 6.613 -11.688 -7.258 1 98.62 91 GLY A CA 1
ATOM 703 C C . GLY A 1 91 ? 6.352 -12.086 -8.695 1 98.62 91 GLY A C 1
ATOM 704 O O . GLY A 1 91 ? 5.371 -11.648 -9.305 1 98.62 91 GLY A O 1
ATOM 705 N N . GLY A 1 92 ? 7.363 -12.844 -9.227 1 98.62 92 GLY A N 1
ATOM 706 C CA . GLY A 1 92 ? 7.16 -13.484 -10.516 1 98.62 92 GLY A CA 1
ATOM 707 C C . GLY A 1 92 ? 7.898 -12.789 -11.648 1 98.62 92 GLY A C 1
ATOM 708 O O . GLY A 1 92 ? 7.777 -13.18 -12.812 1 98.62 92 GLY A O 1
ATOM 709 N N . ASP A 1 93 ? 8.625 -11.727 -11.32 1 98.31 93 ASP A N 1
ATOM 710 C CA . ASP A 1 93 ? 9.508 -11.133 -12.32 1 98.31 93 ASP A CA 1
ATOM 711 C C . ASP A 1 93 ? 10.828 -11.891 -12.414 1 98.31 93 ASP A C 1
ATOM 713 O O . ASP A 1 93 ? 11.828 -11.492 -11.805 1 98.31 93 ASP A O 1
ATOM 717 N N . PHE A 1 94 ? 10.859 -12.906 -13.234 1 98.38 94 PHE A N 1
ATOM 718 C CA . PHE A 1 94 ? 12.047 -13.75 -13.305 1 98.38 94 PHE A CA 1
ATOM 719 C C . PHE A 1 94 ? 13.047 -13.203 -14.312 1 98.38 94 PHE A C 1
ATOM 721 O O . PHE A 1 94 ? 14.117 -13.773 -14.508 1 98.38 94 PHE A O 1
ATOM 728 N N . ILE A 1 95 ? 12.719 -12.055 -14.914 1 97.19 95 ILE A N 1
ATOM 729 C CA . ILE A 1 95 ? 13.594 -11.477 -15.93 1 97.19 95 ILE A CA 1
ATOM 730 C C . ILE A 1 95 ? 14.453 -10.383 -15.305 1 97.19 95 ILE A C 1
ATOM 732 O O . ILE A 1 95 ? 15.688 -10.461 -15.32 1 97.19 95 ILE A O 1
ATOM 736 N N . ASN A 1 96 ? 13.836 -9.414 -14.688 1 97.25 96 ASN A N 1
ATOM 737 C CA . ASN A 1 96 ? 14.57 -8.273 -14.148 1 97.25 96 ASN A CA 1
ATOM 738 C C . ASN A 1 96 ? 14.641 -8.32 -12.625 1 97.25 96 ASN A C 1
ATOM 740 O O . ASN A 1 96 ? 15.539 -7.734 -12.023 1 97.25 96 ASN A O 1
ATOM 744 N N . GLY A 1 97 ? 13.617 -8.898 -12.031 1 96.94 97 GLY A N 1
ATOM 745 C CA . GLY A 1 97 ? 13.586 -9.055 -10.586 1 96.94 97 GLY A CA 1
ATOM 746 C C . GLY A 1 97 ? 13.211 -7.781 -9.852 1 96.94 97 GLY A C 1
ATOM 747 O O . GLY A 1 97 ? 13.305 -7.715 -8.625 1 96.94 97 GLY A O 1
ATOM 748 N N . ASP A 1 98 ? 12.797 -6.734 -10.633 1 95.75 98 ASP A N 1
ATOM 749 C CA . ASP A 1 98 ? 12.523 -5.449 -9.992 1 95.75 98 ASP A CA 1
ATOM 750 C C . ASP A 1 98 ? 11.109 -4.965 -10.312 1 95.75 98 ASP A C 1
ATOM 752 O O . ASP A 1 98 ? 10.781 -3.799 -10.086 1 95.75 98 ASP A O 1
ATOM 756 N N . GLY A 1 99 ? 10.367 -5.77 -10.891 1 96.69 99 GLY A N 1
ATOM 757 C CA . GLY A 1 99 ? 8.977 -5.438 -11.164 1 96.69 99 GLY A CA 1
ATOM 758 C C . GLY A 1 99 ? 8.75 -4.926 -12.57 1 96.69 99 GLY A C 1
ATOM 759 O O . GLY A 1 99 ? 7.609 -4.664 -12.969 1 96.69 99 GLY A O 1
ATOM 760 N N . THR A 1 100 ? 9.789 -4.82 -13.359 1 95.75 100 THR A N 1
ATOM 761 C CA . THR A 1 100 ? 9.609 -4.246 -14.688 1 95.75 100 THR A CA 1
ATOM 762 C C . THR A 1 100 ? 9.68 -5.332 -15.758 1 95.75 100 THR A C 1
ATOM 764 O O . THR A 1 100 ? 9.547 -5.043 -16.953 1 95.75 100 THR A O 1
ATOM 767 N N . GLY A 1 101 ? 9.852 -6.57 -15.32 1 95.5 101 GLY A N 1
ATOM 768 C CA . GLY A 1 101 ? 10.008 -7.66 -16.266 1 95.5 101 GLY A CA 1
ATOM 769 C C . GLY A 1 101 ? 8.969 -8.75 -16.109 1 95.5 101 GLY A C 1
ATOM 770 O O . GLY A 1 101 ? 7.992 -8.586 -15.367 1 95.5 101 GLY A O 1
ATOM 771 N N . GLY A 1 102 ? 9.203 -9.82 -16.938 1 93.81 102 GLY A N 1
ATOM 772 C CA . GLY A 1 102 ? 8.32 -10.977 -16.969 1 93.81 102 GLY A CA 1
ATOM 773 C C . GLY A 1 102 ? 7.676 -11.195 -18.328 1 93.81 102 GLY A C 1
ATOM 774 O O . GLY A 1 102 ? 7.645 -10.281 -19.156 1 93.81 102 GLY A O 1
ATOM 775 N N . LYS A 1 103 ? 7.328 -12.398 -18.469 1 97.12 103 LYS A N 1
ATOM 776 C CA . LYS A 1 103 ? 6.633 -12.766 -19.703 1 97.12 103 LYS A CA 1
ATOM 777 C C . LYS A 1 103 ? 5.715 -13.961 -19.484 1 97.12 103 LYS A C 1
ATOM 779 O O . LYS A 1 103 ? 5.926 -14.75 -18.562 1 97.12 103 LYS A O 1
ATOM 784 N N . SER A 1 104 ? 4.742 -14.008 -20.328 1 98.5 104 SER A N 1
ATOM 785 C CA . SER A 1 104 ? 3.82 -15.141 -20.266 1 98.5 104 SER A CA 1
ATOM 786 C C . SER A 1 104 ? 4.254 -16.266 -21.203 1 98.5 104 SER A C 1
ATOM 788 O O . SER A 1 104 ? 5.195 -16.094 -21.984 1 98.5 104 SER A O 1
ATOM 790 N N . ILE A 1 105 ? 3.625 -17.391 -21.062 1 98.44 105 ILE A N 1
ATOM 791 C CA . ILE A 1 105 ? 3.898 -18.516 -21.953 1 98.44 105 ILE A CA 1
ATOM 792 C C . ILE A 1 105 ? 3.248 -18.266 -23.312 1 98.44 105 ILE A C 1
ATOM 794 O O . ILE A 1 105 ? 3.52 -19 -24.281 1 98.44 105 ILE A O 1
ATOM 798 N N . TYR A 1 106 ? 2.426 -17.281 -23.406 1 98.44 106 TYR A N 1
ATOM 799 C CA . TYR A 1 106 ? 1.718 -16.953 -24.641 1 98.44 106 TYR A CA 1
ATOM 800 C C . TYR A 1 106 ? 2.42 -15.844 -25.406 1 98.44 106 TYR A C 1
ATOM 802 O O . TYR A 1 106 ? 1.913 -15.359 -26.422 1 98.44 106 TYR A O 1
ATOM 810 N N . GLY A 1 107 ? 3.609 -15.469 -24.969 1 96 107 GLY A N 1
ATOM 811 C CA . GLY A 1 107 ? 4.348 -14.297 -25.422 1 96 107 GLY A CA 1
ATOM 812 C C . GLY A 1 107 ? 4.688 -13.344 -24.297 1 96 107 GLY A C 1
ATOM 813 O O . GLY A 1 107 ? 4.965 -13.773 -23.172 1 96 107 GLY A O 1
ATOM 814 N N . GLU A 1 108 ? 4.73 -12.047 -24.609 1 95.44 108 GLU A N 1
ATOM 815 C CA . GLU A 1 108 ? 5.074 -11.094 -23.562 1 95.44 108 GLU A CA 1
ATOM 816 C C . GLU A 1 108 ? 3.92 -10.922 -22.578 1 95.44 108 GLU A C 1
ATOM 818 O O . GLU A 1 108 ? 4.098 -11.094 -21.359 1 95.44 108 GLU A O 1
ATOM 823 N N . LYS A 1 109 ? 2.734 -10.672 -23.125 1 97.88 109 LYS A N 1
ATOM 824 C CA . LYS A 1 109 ? 1.535 -10.422 -22.328 1 97.88 109 LYS A CA 1
ATOM 825 C C . LYS A 1 109 ? 0.35 -11.227 -22.859 1 97.88 109 LYS A C 1
ATOM 827 O O . LYS A 1 109 ? 0.417 -11.797 -23.953 1 97.88 109 LYS A O 1
ATOM 832 N N . PHE A 1 110 ? -0.712 -11.383 -22.078 1 98.56 110 PHE A N 1
ATOM 833 C CA . PHE A 1 110 ? -1.961 -12.008 -22.5 1 98.56 110 PHE A CA 1
ATOM 834 C C . PHE A 1 110 ? -3.156 -11.305 -21.859 1 98.56 110 PHE A C 1
ATOM 836 O O . PHE A 1 110 ? -3.021 -10.656 -20.828 1 98.56 110 PHE A O 1
ATOM 843 N N . PRO A 1 111 ? -4.281 -11.344 -22.438 1 98.44 111 PRO A N 1
ATOM 844 C CA . PRO A 1 111 ? -5.453 -10.586 -21.984 1 98.44 111 PRO A CA 1
ATOM 845 C C . PRO A 1 111 ? -6.051 -11.117 -20.688 1 98.44 111 PRO A C 1
ATOM 847 O O . PRO A 1 111 ? -5.879 -12.297 -20.375 1 98.44 111 PRO A O 1
ATOM 850 N N . ASP A 1 112 ? -6.777 -10.172 -20.016 1 98.69 112 ASP A N 1
ATOM 851 C CA . ASP A 1 112 ? -7.613 -10.586 -18.891 1 98.69 112 ASP A CA 1
ATOM 852 C C . ASP A 1 112 ? -8.688 -11.57 -19.344 1 98.69 112 ASP A C 1
ATOM 854 O O . ASP A 1 112 ? -9.398 -11.32 -20.312 1 98.69 112 ASP A O 1
ATOM 858 N N . GLU A 1 113 ? -8.805 -12.672 -18.625 1 98.44 113 GLU A N 1
ATOM 859 C CA . GLU A 1 113 ? -9.828 -13.648 -18.984 1 98.44 113 GLU A CA 1
ATOM 860 C C . GLU A 1 113 ? -11.211 -13.203 -18.5 1 98.44 113 GLU A C 1
ATOM 862 O O . GLU A 1 113 ? -12.164 -13.164 -19.281 1 98.44 113 GLU A O 1
ATOM 867 N N . ASN A 1 114 ? -11.32 -13.008 -17.25 1 98.25 114 ASN A N 1
ATOM 868 C CA . ASN A 1 114 ? -12.523 -12.492 -16.609 1 98.25 114 ASN A CA 1
ATOM 869 C C . ASN A 1 114 ? -12.242 -12.008 -15.195 1 98.25 114 ASN A C 1
ATOM 871 O O . ASN A 1 114 ? -11.141 -12.188 -14.68 1 98.25 114 ASN A O 1
ATOM 875 N N . PHE A 1 115 ? -13.203 -11.391 -14.625 1 98.56 115 PHE A N 1
ATOM 876 C CA . PHE A 1 115 ? -13.086 -10.891 -13.258 1 98.56 115 PHE A CA 1
ATOM 877 C C . PHE A 1 115 ? -14.188 -11.453 -12.375 1 98.56 115 PHE A C 1
ATOM 879 O O . PHE A 1 115 ? -14.711 -10.758 -11.508 1 98.56 115 PHE A O 1
ATOM 886 N N . LYS A 1 116 ? -14.523 -12.703 -12.594 1 97.94 116 LYS A N 1
ATOM 887 C CA . LYS A 1 116 ? -15.609 -13.344 -11.859 1 97.94 116 LYS A CA 1
ATOM 888 C C . LYS A 1 116 ? -15.258 -13.492 -10.383 1 97.94 116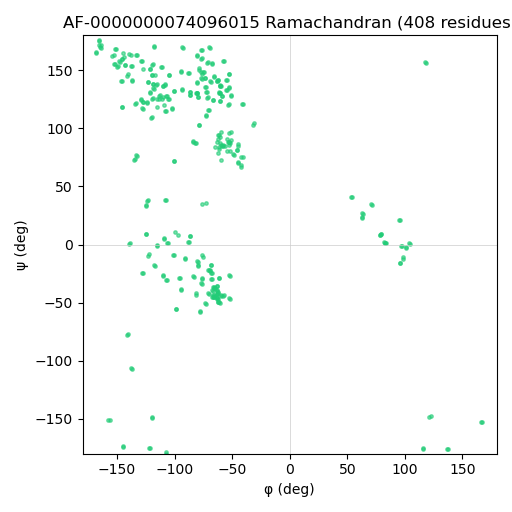 LYS A C 1
ATOM 890 O O . LYS A 1 116 ? -16.141 -13.445 -9.516 1 97.94 116 LYS A O 1
ATOM 895 N N . LEU A 1 117 ? -14.039 -13.75 -10.188 1 97.88 117 LEU A N 1
ATOM 896 C CA . LEU A 1 117 ? -13.562 -13.914 -8.82 1 97.88 117 LEU A CA 1
ATOM 897 C C . LEU A 1 117 ? -13 -12.609 -8.281 1 97.88 117 LEU A C 1
ATOM 899 O O . LEU A 1 117 ? -12.453 -11.805 -9.031 1 97.88 117 LEU A O 1
ATOM 903 N N . LYS A 1 118 ? -13.141 -12.422 -7.012 1 97.81 118 LYS A N 1
ATOM 904 C CA . LYS A 1 118 ? -12.711 -11.211 -6.324 1 97.81 118 LYS A CA 1
ATOM 905 C C . LYS A 1 118 ? -11.633 -11.516 -5.289 1 97.81 118 LYS A C 1
ATOM 907 O O . LYS A 1 118 ? -11.305 -12.68 -5.051 1 97.81 118 LYS A O 1
ATOM 912 N N . HIS A 1 119 ? -11.062 -10.406 -4.77 1 97.94 119 HIS A N 1
ATOM 913 C CA . HIS A 1 119 ? -10.109 -10.539 -3.67 1 97.94 119 HIS A CA 1
ATOM 914 C C . HIS A 1 119 ? -10.828 -10.617 -2.326 1 97.94 119 HIS A C 1
ATOM 916 O O . HIS A 1 119 ? -10.914 -9.625 -1.603 1 97.94 119 HIS A O 1
ATOM 922 N N . TYR A 1 120 ? -11.195 -11.805 -1.896 1 97.06 120 TYR A N 1
ATOM 923 C CA . TYR A 1 120 ? -12.125 -12.008 -0.787 1 97.06 120 TYR A CA 1
ATOM 924 C C . TYR A 1 120 ? -11.414 -11.844 0.553 1 97.06 120 TYR A C 1
ATOM 926 O O . TYR A 1 120 ? -12.062 -11.711 1.594 1 97.06 120 TYR A O 1
ATOM 934 N N . GLY A 1 121 ? -10.117 -11.852 0.562 1 97.5 121 GLY A N 1
ATOM 935 C CA . GLY A 1 121 ? -9.367 -11.75 1.802 1 97.5 121 GLY A CA 1
ATOM 936 C C . GLY A 1 121 ? -7.898 -12.086 1.637 1 97.5 121 GLY A C 1
ATOM 937 O O . GLY A 1 121 ? -7.324 -11.891 0.563 1 97.5 121 GLY A O 1
ATOM 938 N N . ALA A 1 122 ? -7.312 -12.555 2.752 1 98.5 122 ALA A N 1
ATOM 939 C CA . ALA A 1 122 ? -5.906 -12.953 2.734 1 98.5 122 ALA A CA 1
ATOM 940 C C . ALA A 1 122 ? -5.723 -14.273 1.989 1 98.5 122 ALA A C 1
ATOM 942 O O . ALA A 1 122 ? -6.527 -15.195 2.137 1 98.5 122 ALA A O 1
ATOM 943 N N . GLY A 1 123 ? -4.734 -14.281 1.173 1 98.81 123 GLY A N 1
ATOM 944 C CA . GLY A 1 123 ? -4.336 -15.531 0.552 1 98.81 123 GLY A CA 1
ATOM 945 C C . GLY A 1 123 ? -4.832 -15.68 -0.875 1 98.81 123 GLY A C 1
ATOM 946 O O . GLY A 1 123 ? -4.574 -16.688 -1.528 1 98.81 123 GLY A O 1
ATOM 947 N N . TRP A 1 124 ? -5.555 -14.75 -1.328 1 98.75 124 TRP A N 1
ATOM 948 C CA . TRP A 1 124 ? -6 -14.805 -2.717 1 98.75 124 TRP A CA 1
ATOM 949 C C . TRP A 1 124 ? -4.902 -14.32 -3.66 1 98.75 124 TRP A C 1
ATOM 951 O O . TRP A 1 124 ? -4.164 -13.391 -3.342 1 98.75 124 TRP A O 1
ATOM 961 N N . VAL A 1 125 ? -4.781 -15.008 -4.785 1 98.94 125 VAL A N 1
ATOM 962 C CA . VAL A 1 125 ? -3.691 -14.805 -5.734 1 98.94 125 VAL A CA 1
ATOM 963 C C . VAL A 1 125 ? -4.246 -14.234 -7.039 1 98.94 125 VAL A C 1
ATOM 965 O O . VAL A 1 125 ? -5.215 -14.758 -7.594 1 98.94 125 VAL A O 1
ATOM 968 N N . SER A 1 126 ? -3.652 -13.109 -7.512 1 98.88 126 SER A N 1
ATOM 969 C CA . SER A 1 126 ? -4.117 -12.484 -8.75 1 98.88 126 SER A CA 1
ATOM 970 C C . SER A 1 126 ? -2.945 -12.023 -9.609 1 98.88 126 SER A C 1
ATOM 972 O O . SER A 1 126 ? -1.808 -11.961 -9.133 1 98.88 126 SER A O 1
ATOM 974 N N . MET A 1 127 ? -3.215 -11.773 -10.828 1 98.88 127 MET A N 1
ATOM 975 C CA . MET A 1 127 ? -2.197 -11.281 -11.75 1 98.88 127 MET A CA 1
ATOM 976 C C . MET A 1 127 ? -1.837 -9.836 -11.445 1 98.88 127 MET A C 1
ATOM 978 O O . MET A 1 127 ? -2.717 -9.016 -11.172 1 98.88 127 MET A O 1
ATOM 982 N N . ALA A 1 128 ? -0.579 -9.602 -11.375 1 98.31 128 ALA A N 1
ATOM 983 C CA . ALA A 1 128 ? -0.135 -8.219 -11.531 1 98.31 128 ALA A CA 1
ATOM 984 C C . ALA A 1 128 ? -0.155 -7.797 -13 1 98.31 128 ALA A C 1
ATOM 986 O O . ALA A 1 128 ? 0.177 -8.594 -13.883 1 98.31 128 ALA A O 1
ATOM 987 N N . ASN A 1 129 ? -0.526 -6.547 -13.219 1 96.31 129 ASN A N 1
ATOM 988 C CA . ASN A 1 129 ? -0.569 -6.07 -14.594 1 96.31 129 ASN A CA 1
ATOM 989 C C . ASN A 1 129 ? -0.329 -4.566 -14.672 1 96.31 129 ASN A C 1
ATOM 991 O O . ASN A 1 129 ? -0.17 -3.902 -13.648 1 96.31 129 ASN A O 1
ATOM 995 N N . ALA A 1 130 ? -0.115 -4.113 -15.953 1 93.12 130 ALA A N 1
ATOM 996 C CA . ALA A 1 130 ? 0.092 -2.691 -16.219 1 93.12 130 ALA A CA 1
ATOM 997 C C . ALA A 1 130 ? -1.122 -2.078 -16.906 1 93.12 130 ALA A C 1
ATOM 999 O O . ALA A 1 130 ? -0.978 -1.256 -17.812 1 93.12 130 ALA A O 1
ATOM 1000 N N . GLY A 1 131 ? -2.277 -2.494 -16.5 1 94.56 131 GLY A N 1
ATOM 1001 C CA . GLY A 1 131 ? -3.521 -2.105 -17.141 1 94.56 131 GLY A CA 1
ATOM 1002 C C . GLY A 1 131 ? -4.254 -3.271 -17.781 1 94.56 131 GLY A C 1
ATOM 1003 O O . GLY A 1 131 ? -3.828 -4.422 -17.656 1 94.56 131 GLY A O 1
ATOM 1004 N N . LYS A 1 132 ? -5.285 -2.938 -18.422 1 96.62 132 LYS A N 1
ATOM 1005 C CA . LYS A 1 132 ? -6.164 -3.941 -19.016 1 96.62 132 LYS A CA 1
ATOM 1006 C C . LYS A 1 132 ? -5.406 -4.809 -20.016 1 96.62 132 LYS A C 1
ATOM 1008 O O . LYS A 1 132 ? -4.648 -4.293 -20.844 1 96.62 132 LYS A O 1
ATOM 1013 N N . ASP A 1 133 ? -5.48 -6.113 -19.875 1 97.81 133 ASP A N 1
ATOM 1014 C CA . ASP A 1 133 ? -5.035 -7.105 -20.844 1 97.81 133 ASP A CA 1
ATOM 1015 C C . ASP A 1 133 ? -3.51 -7.145 -20.922 1 97.81 133 ASP A C 1
ATOM 1017 O O . ASP A 1 133 ? -2.947 -7.395 -22 1 97.81 133 ASP A O 1
ATOM 1021 N N . THR A 1 134 ? -2.848 -6.93 -19.844 1 98.12 134 THR A N 1
ATOM 1022 C CA . THR A 1 134 ? -1.389 -6.902 -19.891 1 98.12 134 THR A CA 1
ATOM 1023 C C . THR A 1 134 ? -0.797 -7.898 -18.891 1 98.12 134 THR A C 1
ATOM 1025 O O . THR A 1 134 ? 0.245 -7.637 -18.297 1 98.12 134 THR A O 1
ATOM 1028 N N . ASN A 1 135 ? -1.506 -8.984 -18.734 1 98.56 135 ASN A N 1
ATOM 1029 C CA . ASN A 1 135 ? -0.973 -10.016 -17.859 1 98.56 135 ASN A CA 1
ATOM 1030 C C . ASN A 1 135 ? 0.308 -10.625 -18.422 1 98.56 135 ASN A C 1
ATOM 1032 O O . ASN A 1 135 ? 0.44 -10.797 -19.625 1 98.56 135 ASN A O 1
ATOM 1036 N N . ALA A 1 136 ? 1.226 -10.969 -17.531 1 98.31 136 ALA A N 1
ATOM 1037 C CA . ALA A 1 136 ? 2.451 -11.664 -17.922 1 98.31 136 ALA A CA 1
ATOM 1038 C C . ALA A 1 136 ? 2.781 -12.781 -16.938 1 98.31 136 ALA A C 1
ATOM 1040 O O . ALA A 1 136 ? 2.109 -13.82 -16.922 1 98.31 136 ALA A O 1
ATOM 1041 N N . SER A 1 137 ? 3.846 -12.539 -16.078 1 98.88 137 SER A N 1
ATOM 1042 C CA . SER A 1 137 ? 4.238 -13.602 -15.148 1 98.88 137 SER A CA 1
ATOM 1043 C C . SER A 1 137 ? 4.066 -13.164 -13.703 1 98.88 137 SER A C 1
ATOM 1045 O O . SER A 1 137 ? 4.066 -14 -12.797 1 98.88 137 SER A O 1
ATOM 1047 N N . GLN A 1 138 ? 3.967 -11.844 -13.531 1 98.81 138 GLN A N 1
ATOM 1048 C CA . GLN A 1 138 ? 3.969 -11.352 -12.156 1 98.81 138 GLN A CA 1
ATOM 1049 C C . GLN A 1 138 ? 2.611 -11.57 -11.492 1 98.81 138 GLN A C 1
ATOM 1051 O O . GLN A 1 138 ? 1.574 -11.523 -12.156 1 98.81 138 GLN A O 1
ATOM 1056 N N . PHE A 1 139 ? 2.639 -11.797 -10.172 1 98.94 139 PHE A N 1
ATOM 1057 C CA . PHE A 1 139 ? 1.437 -12.062 -9.391 1 98.94 139 PHE A CA 1
ATOM 1058 C C . PHE A 1 139 ? 1.547 -11.453 -8 1 98.94 139 PHE A C 1
ATOM 1060 O O . PHE A 1 139 ? 2.643 -11.109 -7.551 1 98.94 139 PHE A O 1
ATOM 1067 N N . PHE A 1 140 ? 0.268 -11.383 -7.324 1 97.12 140 PHE A N 1
ATOM 1068 C CA . PHE A 1 140 ? 0.117 -10.992 -5.926 1 97.12 140 PHE A CA 1
ATOM 1069 C C . PHE A 1 140 ? -0.451 -12.141 -5.102 1 97.12 140 PHE A C 1
ATOM 1071 O O . PHE A 1 140 ? -1.264 -12.922 -5.594 1 97.12 140 PHE A O 1
ATOM 1078 N N . ILE A 1 141 ? 0.066 -12.102 -3.902 1 98.88 141 ILE A N 1
ATOM 1079 C CA . ILE A 1 141 ? -0.69 -12.781 -2.857 1 98.88 141 ILE A CA 1
ATOM 1080 C C . ILE A 1 141 ? -1.175 -11.758 -1.827 1 98.88 141 ILE A C 1
ATOM 1082 O O . ILE A 1 141 ? -0.367 -11.078 -1.193 1 98.88 141 ILE A O 1
ATOM 1086 N N . THR A 1 142 ? -2.496 -11.641 -1.688 1 98.75 142 THR A N 1
ATOM 1087 C CA . THR A 1 142 ? -3.033 -10.664 -0.751 1 98.75 142 THR A CA 1
ATOM 1088 C C . THR A 1 142 ? -2.854 -11.133 0.689 1 98.75 142 THR A C 1
ATOM 1090 O O . THR A 1 142 ? -2.889 -12.336 0.964 1 98.75 142 THR A O 1
ATOM 1093 N N . VAL A 1 143 ? -2.674 -10.203 1.627 1 98.44 143 VAL A N 1
ATOM 1094 C CA . VAL A 1 143 ? -2.607 -10.547 3.043 1 98.44 143 VAL A CA 1
ATOM 1095 C C . VAL A 1 143 ? -3.795 -9.93 3.779 1 98.44 143 VAL A C 1
ATOM 1097 O O . VAL A 1 143 ? -3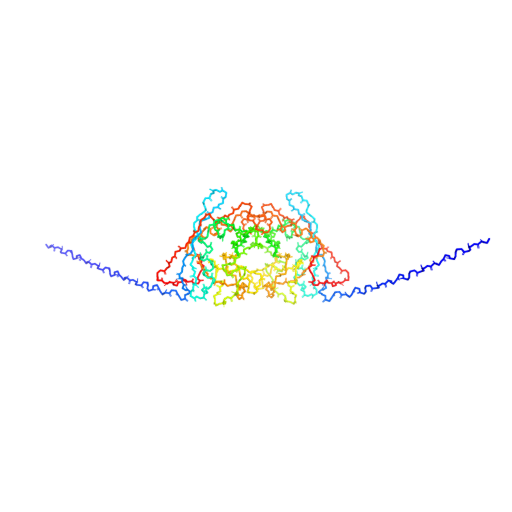.932 -10.094 4.996 1 98.44 143 VAL A O 1
ATOM 1100 N N . LYS A 1 144 ? -4.629 -9.211 3.072 1 96.56 144 LYS A N 1
ATOM 1101 C CA . LYS A 1 144 ? -5.895 -8.641 3.521 1 96.56 144 LYS A CA 1
ATOM 1102 C C . LYS A 1 144 ? -6.867 -8.477 2.357 1 96.56 144 LYS A C 1
ATOM 1104 O O . LYS A 1 144 ? -6.477 -8.586 1.194 1 96.56 144 LYS A O 1
ATOM 1109 N N . LYS A 1 145 ? -8.156 -8.305 2.74 1 95.69 145 LYS A N 1
ATOM 1110 C CA . LYS A 1 145 ? -9.141 -8.008 1.706 1 95.69 145 LYS A CA 1
ATOM 1111 C C . LYS A 1 145 ? -8.805 -6.699 0.99 1 95.69 145 LYS A C 1
ATOM 1113 O O . LYS A 1 145 ? -8.523 -5.688 1.633 1 95.69 145 LYS A O 1
ATOM 1118 N N . THR A 1 146 ? -8.797 -6.75 -0.37 1 94.5 146 THR A N 1
ATOM 1119 C CA . THR A 1 146 ? -8.438 -5.602 -1.196 1 94.5 146 THR A CA 1
ATOM 1120 C C . THR A 1 146 ? -9.453 -5.406 -2.318 1 94.5 146 THR A C 1
ATOM 1122 O O . THR A 1 146 ? -9.148 -5.645 -3.488 1 94.5 146 THR A O 1
ATOM 1125 N N . PRO A 1 147 ? -10.586 -4.887 -2.049 1 93.88 147 PRO A N 1
ATOM 1126 C CA . PRO A 1 147 ? -11.664 -4.824 -3.037 1 93.88 147 PRO A CA 1
ATOM 1127 C C . PRO A 1 147 ? -11.352 -3.883 -4.195 1 93.88 147 PRO A C 1
ATOM 1129 O O . PRO A 1 147 ? -11.906 -4.039 -5.289 1 93.88 147 PRO A O 1
ATOM 1132 N N . TRP A 1 148 ? -10.5 -2.93 -4 1 91 148 TRP A N 1
ATOM 1133 C CA . TRP A 1 148 ? -10.18 -1.959 -5.043 1 91 148 TRP A CA 1
ATOM 1134 C C . TRP A 1 148 ? -9.422 -2.621 -6.188 1 91 148 TRP A C 1
ATOM 1136 O O . TRP A 1 148 ? -9.312 -2.057 -7.281 1 91 148 TRP A O 1
ATOM 1146 N N . LEU A 1 149 ? -8.867 -3.775 -5.934 1 95.56 149 LEU A N 1
ATOM 1147 C CA . LEU A 1 149 ? -8.18 -4.523 -6.98 1 95.56 149 LEU A CA 1
ATOM 1148 C C . LEU A 1 149 ? -9.188 -5.262 -7.863 1 95.56 149 LEU A C 1
ATOM 1150 O O . LEU A 1 149 ? -8.836 -5.719 -8.953 1 95.56 149 LEU A O 1
ATOM 1154 N N . ASP A 1 150 ? -10.406 -5.434 -7.387 1 97 150 ASP A N 1
ATOM 1155 C CA . ASP A 1 150 ? -11.43 -6.18 -8.117 1 97 150 ASP A CA 1
ATOM 1156 C C . ASP A 1 150 ? -11.727 -5.527 -9.461 1 97 150 ASP A C 1
ATOM 1158 O O . ASP A 1 150 ? -11.805 -4.301 -9.562 1 97 150 ASP A O 1
ATOM 1162 N N . GLY A 1 151 ? -11.836 -6.395 -10.445 1 97.19 151 GLY A N 1
ATOM 1163 C CA . GLY A 1 151 ? -12.188 -5.898 -11.766 1 97.19 151 GLY A CA 1
ATOM 1164 C C . GLY A 1 151 ? -11 -5.348 -12.531 1 97.19 151 GLY A C 1
ATOM 1165 O O . GLY A 1 151 ? -11.141 -4.898 -13.672 1 97.19 151 GLY A O 1
ATOM 1166 N N . ARG A 1 152 ? -9.844 -5.441 -11.906 1 96.62 152 ARG A N 1
ATOM 1167 C CA . ARG A 1 152 ? -8.641 -4.898 -12.539 1 96.62 152 ARG A CA 1
ATOM 1168 C C . ARG A 1 152 ? -7.527 -5.938 -12.586 1 96.62 152 ARG A C 1
ATOM 1170 O O . ARG A 1 152 ? -6.625 -5.852 -13.422 1 96.62 152 ARG A O 1
ATOM 1177 N N . HIS A 1 153 ? -7.594 -6.871 -11.688 1 98.5 153 HIS A N 1
ATOM 1178 C CA . HIS A 1 153 ? -6.609 -7.941 -11.578 1 98.5 153 HIS A CA 1
ATOM 1179 C C . HIS A 1 153 ? -7.281 -9.312 -11.531 1 98.5 153 HIS A C 1
ATOM 1181 O O . HIS A 1 153 ? -8.109 -9.562 -10.648 1 98.5 153 HIS A O 1
ATOM 1187 N N . VAL A 1 154 ? -6.922 -10.156 -12.391 1 98.81 154 VAL A N 1
ATOM 1188 C CA . VAL A 1 154 ? -7.547 -11.469 -12.5 1 98.81 154 VAL A CA 1
ATOM 1189 C C . VAL A 1 154 ? -7.156 -12.336 -11.297 1 98.81 154 VAL A C 1
ATOM 1191 O O . VAL A 1 154 ? -5.973 -12.625 -11.094 1 98.81 154 VAL A O 1
ATOM 1194 N N . VAL A 1 155 ? -8.117 -12.68 -10.523 1 98.88 155 VAL A N 1
ATOM 1195 C CA . VAL A 1 155 ? -7.898 -13.617 -9.43 1 98.88 155 VAL A CA 1
ATOM 1196 C C . VAL A 1 155 ? -7.891 -15.047 -9.961 1 98.88 155 VAL A C 1
ATOM 1198 O O . VAL A 1 155 ? -8.812 -15.453 -10.664 1 98.88 155 VAL A O 1
ATOM 1201 N N . PHE A 1 156 ? -6.816 -15.852 -9.562 1 98.88 156 PHE A N 1
ATOM 1202 C CA . PHE A 1 156 ? -6.727 -17.156 -10.203 1 98.88 156 PHE A CA 1
ATOM 1203 C C . PHE A 1 156 ? -6.336 -18.234 -9.195 1 98.88 156 PHE A C 1
ATOM 1205 O O . PHE A 1 156 ? -6.215 -19.406 -9.547 1 98.88 156 PHE A O 1
ATOM 1212 N N . GLY A 1 157 ? -6.16 -17.859 -7.922 1 98.81 157 GLY A N 1
ATOM 1213 C CA . GLY A 1 157 ? -5.77 -18.875 -6.953 1 98.81 157 GLY A CA 1
ATOM 1214 C C . GLY A 1 157 ? -5.93 -18.422 -5.516 1 98.81 157 GLY A C 1
ATOM 1215 O O . GLY A 1 157 ? -6.324 -17.281 -5.262 1 98.81 157 GLY A O 1
ATOM 1216 N N . LYS A 1 158 ? -5.688 -19.344 -4.66 1 98.81 158 LYS A N 1
ATOM 1217 C CA . LYS A 1 158 ? -5.711 -19.109 -3.217 1 98.81 158 LYS A CA 1
ATOM 1218 C C . LYS A 1 158 ? -4.664 -19.969 -2.506 1 98.81 158 LYS A C 1
ATOM 1220 O O . LYS A 1 158 ? -4.465 -21.141 -2.855 1 98.81 158 LYS A O 1
ATOM 1225 N N . VAL A 1 159 ? -4.066 -19.406 -1.567 1 98.94 159 VAL A N 1
ATOM 1226 C CA . VAL A 1 159 ? -3.125 -20.172 -0.75 1 98.94 159 VAL A CA 1
ATOM 1227 C C . VAL A 1 159 ? -3.875 -21.234 0.045 1 98.94 159 VAL A C 1
ATOM 1229 O O . VAL A 1 159 ? -4.824 -20.922 0.767 1 98.94 159 VAL A O 1
ATOM 1232 N N . LEU A 1 160 ? -3.449 -22.438 -0.134 1 98.56 160 LEU A N 1
ATOM 1233 C CA . LEU A 1 160 ? -4.027 -23.562 0.588 1 98.56 160 LEU A CA 1
ATOM 1234 C C . LEU A 1 160 ? -3.217 -23.875 1.843 1 98.56 160 LEU A C 1
ATOM 1236 O O . LEU A 1 160 ? -3.779 -24.281 2.865 1 98.56 160 LEU A O 1
ATOM 1240 N N . GLU A 1 161 ? -1.949 -23.766 1.748 1 98.56 161 GLU A N 1
ATOM 1241 C CA . GLU A 1 161 ? -0.997 -24.016 2.828 1 98.56 161 GLU A CA 1
ATOM 1242 C C . GLU A 1 161 ? 0.149 -23 2.787 1 98.56 161 GLU A C 1
ATOM 1244 O O . GLU A 1 161 ? 0.564 -22.562 1.711 1 98.56 161 GLU A O 1
ATOM 1249 N N . GLY A 1 162 ? 0.609 -22.656 4.027 1 98.75 162 GLY A N 1
ATOM 1250 C CA . GLY A 1 162 ? 1.806 -21.844 4.07 1 98.75 162 GLY A CA 1
ATOM 1251 C C . GLY A 1 162 ? 1.504 -20.359 4.203 1 98.75 162 GLY A C 1
ATOM 1252 O O . GLY A 1 162 ? 2.332 -19.516 3.848 1 98.75 162 GLY A O 1
ATOM 1253 N N . MET A 1 163 ? 0.307 -20.031 4.68 1 98.75 163 MET A N 1
ATOM 1254 C CA . MET A 1 163 ? -0.003 -18.625 4.91 1 98.75 163 MET A CA 1
ATOM 1255 C C . MET A 1 163 ? 0.938 -18.016 5.953 1 98.75 163 MET A C 1
ATOM 1257 O O . MET A 1 163 ? 1.227 -16.828 5.918 1 98.75 163 MET A O 1
ATOM 1261 N N . ASP A 1 164 ? 1.411 -18.875 6.863 1 98.56 164 ASP A N 1
ATOM 1262 C CA . ASP A 1 164 ? 2.395 -18.406 7.828 1 98.56 164 ASP A CA 1
ATOM 1263 C C . ASP A 1 164 ? 3.68 -17.969 7.133 1 98.56 164 ASP A C 1
ATOM 1265 O O . ASP A 1 164 ? 4.344 -17.016 7.578 1 98.56 164 ASP A O 1
ATOM 1269 N N . VAL A 1 165 ? 4.074 -18.641 6.07 1 98.81 165 VAL A N 1
ATOM 1270 C CA . VAL A 1 165 ? 5.227 -18.25 5.273 1 98.81 165 VAL A CA 1
ATOM 1271 C C . VAL A 1 165 ? 4.949 -16.906 4.598 1 98.81 165 VAL A C 1
ATOM 1273 O O . VAL A 1 165 ? 5.797 -16 4.613 1 98.81 165 VAL A O 1
ATOM 1276 N N . VAL A 1 166 ? 3.76 -16.719 4.008 1 98.88 166 VAL A N 1
ATOM 1277 C CA . VAL A 1 166 ? 3.357 -15.469 3.385 1 98.88 166 VAL A CA 1
ATOM 1278 C C . VAL A 1 166 ? 3.436 -14.336 4.406 1 98.88 166 VAL A C 1
ATOM 1280 O O . VAL A 1 166 ? 3.963 -13.258 4.113 1 98.88 166 VAL A O 1
ATOM 1283 N N . ARG A 1 167 ? 2.953 -14.625 5.598 1 98.31 167 ARG A N 1
ATOM 1284 C CA . ARG A 1 167 ? 2.975 -13.625 6.66 1 98.31 167 ARG A CA 1
ATOM 1285 C C . ARG A 1 167 ? 4.406 -13.289 7.07 1 98.31 167 ARG A C 1
ATOM 1287 O O . ARG A 1 167 ? 4.719 -12.141 7.375 1 98.31 167 ARG A O 1
ATOM 1294 N N . ALA A 1 168 ? 5.238 -14.273 7.086 1 98.31 168 ALA A N 1
ATOM 1295 C CA . ALA A 1 168 ? 6.645 -14.031 7.395 1 98.31 168 ALA A CA 1
ATOM 1296 C C . ALA A 1 168 ? 7.285 -13.109 6.355 1 98.31 168 ALA A C 1
ATOM 1298 O O . ALA A 1 168 ? 8.039 -12.195 6.703 1 98.31 168 ALA A O 1
ATOM 1299 N N . ILE A 1 169 ? 6.996 -13.289 5.113 1 98.56 169 ILE A N 1
ATOM 1300 C CA . ILE A 1 169 ? 7.508 -12.438 4.047 1 98.56 169 ILE A CA 1
ATOM 1301 C C . ILE A 1 169 ? 6.988 -11.016 4.234 1 98.56 169 ILE A C 1
ATOM 1303 O O . ILE A 1 169 ? 7.738 -10.047 4.07 1 98.56 169 ILE A O 1
ATOM 1307 N N . GLU A 1 170 ? 5.746 -10.898 4.574 1 97.69 170 GLU A N 1
ATOM 1308 C CA . GLU A 1 170 ? 5.07 -9.625 4.781 1 97.69 170 GLU A CA 1
ATOM 1309 C C . GLU A 1 170 ? 5.844 -8.734 5.754 1 97.69 170 GLU A C 1
ATOM 1311 O O . GLU A 1 170 ? 5.824 -7.512 5.637 1 97.69 170 GLU A O 1
ATOM 1316 N N . THR A 1 171 ? 6.617 -9.359 6.652 1 96.69 171 THR A N 1
ATOM 1317 C CA . THR A 1 171 ? 7.16 -8.609 7.777 1 96.69 171 THR A CA 1
ATOM 1318 C C . THR A 1 171 ? 8.664 -8.414 7.621 1 96.69 171 THR A C 1
ATOM 1320 O O . THR A 1 171 ? 9.328 -7.871 8.508 1 96.69 171 THR A O 1
ATOM 1323 N N . VAL A 1 172 ? 9.219 -8.812 6.551 1 97.19 172 VAL A N 1
ATOM 1324 C CA . VAL A 1 172 ? 10.664 -8.664 6.387 1 97.19 172 VAL A CA 1
ATOM 1325 C C . VAL A 1 172 ? 11.031 -7.188 6.285 1 97.19 172 VAL A C 1
ATOM 1327 O O . VAL A 1 172 ? 10.219 -6.371 5.852 1 97.19 172 VAL A O 1
ATOM 1330 N N . PRO A 1 173 ? 12.312 -6.867 6.637 1 96.69 173 PRO A N 1
ATOM 1331 C CA . PRO A 1 173 ? 12.758 -5.492 6.391 1 96.69 173 PRO A CA 1
ATOM 1332 C C . PRO A 1 173 ? 12.766 -5.133 4.906 1 96.69 173 PRO A C 1
ATOM 1334 O O . PRO A 1 173 ? 13.125 -5.961 4.07 1 96.69 173 PRO A O 1
ATOM 1337 N N . LYS A 1 174 ? 12.336 -3.844 4.648 1 97.06 174 LYS A N 1
ATOM 1338 C CA . LYS A 1 174 ? 12.25 -3.371 3.271 1 97.06 174 LYS A CA 1
ATOM 1339 C C . LYS A 1 174 ? 12.977 -2.035 3.105 1 97.06 174 LYS A C 1
ATOM 1341 O O . LYS A 1 174 ? 13.172 -1.308 4.078 1 97.06 174 LYS A O 1
ATOM 1346 N N . GLY A 1 175 ? 13.328 -1.804 1.861 1 96 175 GLY A N 1
ATOM 1347 C CA . GLY A 1 175 ? 13.922 -0.532 1.482 1 96 175 GLY A CA 1
ATOM 1348 C C . GLY A 1 175 ? 13.102 0.224 0.451 1 96 175 GLY A C 1
ATOM 1349 O O . GLY A 1 175 ? 11.875 0.182 0.473 1 96 175 GLY A O 1
ATOM 1350 N N . ALA A 1 176 ? 13.852 0.943 -0.344 1 93.75 176 ALA A N 1
ATOM 1351 C CA . ALA A 1 176 ? 13.203 1.729 -1.391 1 93.75 176 ALA A CA 1
ATOM 1352 C C . ALA A 1 176 ? 12.328 0.847 -2.279 1 93.75 176 ALA A C 1
ATOM 1354 O O . ALA A 1 176 ? 12.734 -0.255 -2.658 1 93.75 176 ALA A O 1
ATOM 1355 N N . GLY A 1 177 ? 11.125 1.358 -2.5 1 95.38 177 GLY A N 1
ATOM 1356 C CA . GLY A 1 177 ? 10.219 0.631 -3.371 1 95.38 177 GLY A CA 1
ATOM 1357 C C . GLY A 1 177 ? 9.539 -0.536 -2.682 1 95.38 177 GLY A C 1
ATOM 1358 O O . GLY A 1 177 ? 8.961 -1.402 -3.342 1 95.38 177 GLY A O 1
ATOM 1359 N N . ASP A 1 178 ? 9.727 -0.615 -1.308 1 97.62 178 ASP A N 1
ATOM 1360 C CA . ASP A 1 178 ? 9.164 -1.703 -0.513 1 97.62 178 ASP A CA 1
ATOM 1361 C C . ASP A 1 178 ? 9.758 -3.049 -0.93 1 97.62 178 ASP A C 1
ATOM 1363 O O . ASP A 1 178 ? 9.07 -4.074 -0.887 1 97.62 178 ASP A O 1
ATOM 1367 N N . LYS A 1 179 ? 10.945 -2.914 -1.437 1 97.88 179 LYS A N 1
ATOM 1368 C CA . LYS A 1 179 ? 11.711 -4.109 -1.77 1 97.88 179 LYS A CA 1
ATOM 1369 C C . LYS A 1 179 ? 12.383 -4.695 -0.53 1 97.88 179 LYS A C 1
ATOM 1371 O O . LYS A 1 179 ? 13.039 -3.973 0.225 1 97.88 179 LYS A O 1
ATOM 1376 N N . PRO A 1 180 ? 12.219 -5.984 -0.325 1 98.12 180 PRO A N 1
ATOM 1377 C CA . PRO A 1 180 ? 12.961 -6.586 0.788 1 98.12 180 PRO A CA 1
ATOM 1378 C C . PRO A 1 180 ? 14.453 -6.289 0.731 1 98.12 180 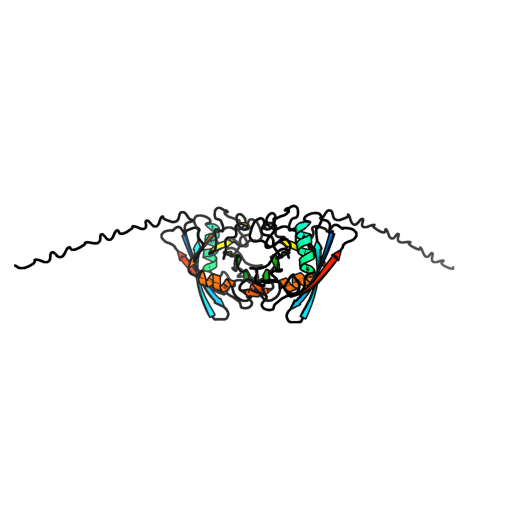PRO A C 1
ATOM 1380 O O . PRO A 1 180 ? 15.055 -6.336 -0.345 1 98.12 180 PRO A O 1
ATOM 1383 N N . ILE A 1 181 ? 15.008 -5.918 1.886 1 97.62 181 ILE A N 1
ATOM 1384 C CA . ILE A 1 181 ? 16.438 -5.641 1.953 1 97.62 181 ILE A CA 1
ATOM 1385 C C . ILE A 1 181 ? 17.234 -6.902 1.614 1 97.62 181 ILE A C 1
ATOM 1387 O O . ILE A 1 181 ? 18.156 -6.863 0.812 1 97.62 181 ILE A O 1
ATOM 1391 N N . ASP A 1 182 ? 16.844 -8.047 2.293 1 97.75 182 ASP A N 1
ATOM 1392 C CA . ASP A 1 182 ? 17.344 -9.359 1.882 1 97.75 182 ASP A CA 1
ATOM 1393 C C . ASP A 1 182 ? 16.391 -10.039 0.909 1 97.75 182 ASP A C 1
ATOM 1395 O O . ASP A 1 182 ? 15.188 -10.117 1.171 1 97.75 182 ASP A O 1
ATOM 1399 N N . ASP A 1 183 ? 16.969 -10.555 -0.143 1 98.38 183 ASP A N 1
ATOM 1400 C CA . ASP A 1 183 ? 16.109 -11.18 -1.146 1 98.38 183 ASP A CA 1
ATOM 1401 C C . ASP A 1 183 ? 15.32 -12.344 -0.545 1 98.38 183 ASP A C 1
ATOM 1403 O O . ASP A 1 183 ? 15.859 -13.125 0.239 1 98.38 183 ASP A O 1
ATOM 1407 N N . VAL A 1 184 ? 14.117 -12.406 -0.854 1 98.81 184 VAL A N 1
ATOM 1408 C CA . VAL A 1 184 ? 13.242 -13.555 -0.611 1 98.81 184 VAL A CA 1
ATOM 1409 C C . VAL A 1 184 ? 12.938 -14.258 -1.93 1 98.81 184 VAL A C 1
ATOM 1411 O O . VAL A 1 184 ? 12.25 -13.703 -2.793 1 98.81 184 VAL A O 1
ATOM 1414 N N . ILE A 1 185 ? 13.375 -15.453 -2.1 1 98.75 185 ILE A N 1
ATOM 1415 C CA . ILE A 1 185 ? 13.344 -16.062 -3.428 1 98.75 185 ILE A CA 1
ATOM 1416 C C . ILE A 1 185 ? 12.516 -17.328 -3.396 1 98.75 185 ILE A C 1
ATOM 1418 O O . ILE A 1 185 ? 12.359 -17.953 -2.344 1 98.75 185 ILE A O 1
ATOM 1422 N N . ILE A 1 186 ? 11.922 -17.641 -4.52 1 98.88 186 ILE A N 1
ATOM 1423 C CA . ILE A 1 186 ? 11.375 -18.969 -4.766 1 98.88 186 ILE A CA 1
ATOM 1424 C C . ILE A 1 186 ? 12.5 -19.938 -5.137 1 98.88 186 ILE A C 1
ATOM 1426 O O . ILE A 1 186 ? 12.969 -19.953 -6.277 1 98.88 186 ILE A O 1
ATOM 1430 N N . SER A 1 187 ? 12.883 -20.734 -4.219 1 98.81 187 SER A N 1
ATOM 1431 C CA . SER A 1 187 ? 14.055 -21.578 -4.43 1 98.81 187 SER A CA 1
ATOM 1432 C C . SER A 1 187 ? 13.688 -22.844 -5.191 1 98.81 187 SER A C 1
ATOM 1434 O O . SER A 1 187 ? 14.547 -23.453 -5.844 1 98.81 187 SER A O 1
ATOM 1436 N N . ALA A 1 188 ? 12.523 -23.281 -5.07 1 98.75 188 ALA A N 1
ATOM 1437 C CA . ALA A 1 188 ? 11.969 -24.406 -5.809 1 98.75 188 ALA A CA 1
ATOM 1438 C C . ALA A 1 188 ? 10.469 -24.234 -6.027 1 98.75 188 ALA A C 1
ATOM 1440 O O . ALA A 1 188 ? 9.797 -23.562 -5.246 1 98.75 188 ALA A O 1
ATOM 1441 N N . ALA A 1 189 ? 10.008 -24.844 -7.078 1 98.88 189 ALA A N 1
ATOM 1442 C CA . ALA A 1 189 ? 8.586 -24.797 -7.406 1 98.88 189 ALA A CA 1
ATOM 1443 C C . ALA A 1 189 ? 8.141 -26.078 -8.102 1 98.88 189 ALA A C 1
ATOM 1445 O O . ALA A 1 189 ? 8.953 -26.797 -8.688 1 98.88 189 ALA A O 1
ATOM 1446 N N . GLY A 1 190 ? 6.863 -26.328 -8.031 1 98.62 190 GLY A N 1
ATOM 1447 C CA . GLY A 1 190 ? 6.324 -27.484 -8.719 1 98.62 190 GLY A CA 1
ATOM 1448 C C . GLY A 1 190 ? 4.812 -27.453 -8.867 1 98.62 190 GLY A C 1
ATOM 1449 O O . GLY A 1 190 ? 4.164 -26.531 -8.367 1 98.62 190 GLY A O 1
ATOM 1450 N N . HIS A 1 191 ? 4.348 -28.312 -9.617 1 98.69 191 HIS A N 1
ATOM 1451 C CA . HIS A 1 191 ? 2.936 -28.453 -9.945 1 98.69 191 HIS A CA 1
ATOM 1452 C C . HIS A 1 191 ? 2.402 -29.812 -9.5 1 98.69 191 HIS A C 1
ATOM 1454 O O . HIS A 1 191 ? 3.1 -30.828 -9.609 1 98.69 191 HIS A O 1
ATOM 1460 N N . GLU A 1 192 ? 1.231 -29.797 -8.945 1 98 192 GLU A N 1
ATOM 1461 C CA . GLU A 1 192 ? 0.49 -31.016 -8.594 1 98 192 GLU A CA 1
ATOM 1462 C C . GLU A 1 192 ? -0.918 -30.984 -9.18 1 98 192 GLU A C 1
ATOM 1464 O O . GLU A 1 192 ? -1.711 -30.094 -8.859 1 98 192 GLU A O 1
ATOM 1469 N N . ALA A 1 193 ? -1.176 -31.984 -9.938 1 95.5 193 ALA A N 1
ATOM 1470 C CA . ALA A 1 193 ? -2.535 -32.094 -10.461 1 95.5 193 ALA A CA 1
ATOM 1471 C C . ALA A 1 193 ? -3.508 -32.531 -9.367 1 95.5 193 ALA A C 1
ATOM 1473 O O . ALA A 1 193 ? -3.16 -33.344 -8.508 1 95.5 193 ALA A O 1
ATOM 1474 N N . VAL A 1 194 ? -4.664 -31.953 -9.477 1 96.69 194 VAL A N 1
ATOM 1475 C CA . VAL A 1 194 ? -5.734 -32.344 -8.562 1 96.69 194 VAL A CA 1
ATOM 1476 C C . VAL A 1 194 ? -6.711 -33.281 -9.273 1 96.69 194 VAL A C 1
ATOM 1478 O O . VAL A 1 194 ? -7.352 -32.875 -10.25 1 96.69 194 VAL A O 1
ATOM 1481 N N . SER A 1 195 ? -6.832 -34.469 -8.805 1 96.19 195 SER A N 1
ATOM 1482 C CA . SER A 1 195 ? -7.641 -35.5 -9.477 1 96.19 195 SER A CA 1
ATOM 1483 C C . SER A 1 195 ? -9.125 -35.125 -9.43 1 96.19 195 SER A C 1
ATOM 1485 O O . SER A 1 195 ? -9.844 -35.344 -10.414 1 96.19 195 SER A O 1
ATOM 1487 N N . VAL A 1 196 ? -9.547 -34.719 -8.305 1 96.19 196 VAL A N 1
ATOM 1488 C CA . VAL A 1 196 ? -10.93 -34.281 -8.133 1 96.19 196 VAL A CA 1
ATOM 1489 C C . VAL A 1 196 ? -10.945 -32.812 -7.66 1 96.19 196 VAL A C 1
ATOM 1491 O O . VAL A 1 196 ? -10.57 -32.531 -6.52 1 96.19 196 VAL A O 1
ATOM 1494 N N . PRO A 1 197 ? -11.352 -31.984 -8.539 1 96.31 197 PRO A N 1
ATOM 1495 C CA . PRO A 1 197 ? -11.422 -30.578 -8.109 1 96.31 197 PRO A CA 1
ATOM 1496 C C . PRO A 1 197 ? -12.219 -30.406 -6.82 1 96.31 197 PRO A C 1
ATOM 1498 O O . PRO A 1 197 ? -13.18 -31.141 -6.574 1 96.31 197 PRO A O 1
ATOM 1501 N N . PHE A 1 198 ? -11.828 -29.422 -5.988 1 96.94 198 PHE A N 1
ATOM 1502 C CA . PHE A 1 198 ? -12.531 -29.156 -4.738 1 96.94 198 PHE A CA 1
ATOM 1503 C C . PHE A 1 198 ? -12.688 -27.656 -4.516 1 96.94 198 PHE A C 1
ATOM 1505 O O . PHE A 1 198 ? -11.883 -26.859 -4.996 1 96.94 198 PHE A O 1
ATOM 1512 N N . SER A 1 199 ? -13.703 -27.297 -3.777 1 96.44 199 SER A N 1
ATOM 1513 C CA . SER A 1 199 ? -14.023 -25.891 -3.537 1 96.44 199 SER A CA 1
ATOM 1514 C C . SER A 1 199 ? -13.266 -25.359 -2.33 1 96.44 199 SER A C 1
ATOM 1516 O O . SER A 1 199 ? -12.945 -26.109 -1.406 1 96.44 199 SER A O 1
ATOM 1518 N N . VAL A 1 200 ? -12.938 -24.078 -2.418 1 96 200 VAL A N 1
ATOM 1519 C CA . VAL A 1 200 ? -12.406 -23.406 -1.245 1 96 200 VAL A CA 1
ATOM 1520 C C . VAL A 1 200 ? -13.414 -22.375 -0.74 1 96 200 VAL A C 1
ATOM 1522 O O . VAL A 1 200 ? -14.242 -21.875 -1.509 1 96 200 VAL A O 1
ATOM 1525 N N . ASP A 1 201 ? -13.336 -22.125 0.564 1 93.06 201 ASP A N 1
ATOM 1526 C CA . ASP A 1 201 ? -14.211 -21.094 1.1 1 93.06 201 ASP A CA 1
ATOM 1527 C C . ASP A 1 201 ? -13.641 -19.703 0.84 1 93.06 201 ASP A C 1
ATOM 1529 O O . ASP A 1 201 ? -12.477 -19.562 0.449 1 93.06 201 ASP A O 1
ATOM 1533 N N . LYS A 1 202 ? -14.469 -18.719 0.94 1 92.94 202 LYS A N 1
ATOM 1534 C CA . LYS A 1 202 ? -14.078 -17.344 0.619 1 92.94 202 LYS A CA 1
ATOM 1535 C C . LYS A 1 202 ? -13.445 -16.656 1.824 1 92.94 202 LYS A C 1
ATOM 1537 O O . LYS A 1 202 ? -13.102 -15.477 1.761 1 92.94 202 LYS A O 1
ATOM 1542 N N . ALA A 1 203 ? -13.211 -17.391 2.848 1 91.44 203 ALA A N 1
ATOM 1543 C CA . ALA A 1 203 ? -12.586 -16.828 4.043 1 91.44 203 ALA A CA 1
ATOM 1544 C C . ALA A 1 203 ? -11.086 -16.641 3.834 1 91.44 203 ALA A C 1
ATOM 1546 O O . ALA A 1 203 ? -10.516 -17.141 2.865 1 91.44 203 ALA A O 1
ATOM 1547 N N . ASP A 1 204 ? -10.461 -15.938 4.691 1 94.5 204 ASP A N 1
ATOM 1548 C CA . ASP A 1 204 ? -9.016 -15.758 4.668 1 94.5 204 ASP A CA 1
ATOM 1549 C C . ASP A 1 204 ? -8.297 -17.109 4.672 1 94.5 204 ASP A C 1
ATOM 1551 O O . ASP A 1 204 ? -8.703 -18.031 5.371 1 94.5 204 ASP A O 1
ATOM 1555 N N . ALA A 1 205 ? -7.211 -17.156 3.898 1 93.19 205 ALA A N 1
ATOM 1556 C CA . ALA A 1 205 ? -6.34 -18.328 3.998 1 93.19 205 ALA A CA 1
ATOM 1557 C C . ALA A 1 205 ? -5.621 -18.359 5.344 1 93.19 205 ALA A C 1
ATOM 1559 O O . ALA A 1 205 ? -5.297 -17.312 5.906 1 93.19 205 ALA A O 1
ATOM 1560 N N . GLU A 1 206 ? -5.484 -19.531 5.922 1 85.75 206 GLU A N 1
ATOM 1561 C CA . GLU A 1 206 ? -4.84 -19.703 7.223 1 85.75 206 GLU A CA 1
ATOM 1562 C C . GLU A 1 206 ? -3.543 -20.484 7.102 1 85.75 206 GLU A C 1
ATOM 1564 O O . GLU A 1 206 ? -3.406 -21.328 6.211 1 85.75 206 GLU A O 1
ATOM 1569 N N . MET B 1 1 ? 38.031 55.25 -50.75 1 31.66 1 MET B N 1
ATOM 1570 C CA . MET B 1 1 ? 36.594 55 -50.75 1 31.66 1 MET B CA 1
ATOM 1571 C C . MET B 1 1 ? 36.156 54.375 -49.438 1 31.66 1 MET B C 1
ATOM 1573 O O . MET B 1 1 ? 36.688 53.312 -49.031 1 31.66 1 MET B O 1
ATOM 1577 N N . SER B 1 2 ? 35.781 55.188 -48.375 1 38.78 2 SER B N 1
ATOM 1578 C CA . SER B 1 2 ? 35.375 55.062 -47 1 38.78 2 SER B CA 1
ATOM 1579 C C . SER B 1 2 ? 34.094 54.219 -46.875 1 38.78 2 SER B C 1
ATOM 1581 O O . SER B 1 2 ? 33.062 54.594 -47.438 1 38.78 2 SER B O 1
ATOM 1583 N N . ARG B 1 3 ? 34.156 52.875 -47.062 1 41.03 3 ARG B N 1
ATOM 1584 C CA . ARG B 1 3 ? 33 51.969 -46.938 1 41.03 3 ARG B CA 1
ATOM 1585 C C . ARG B 1 3 ? 32.312 52.156 -45.594 1 41.03 3 ARG B C 1
ATOM 1587 O O . ARG B 1 3 ? 32.969 52.031 -44.531 1 41.03 3 ARG B O 1
ATOM 1594 N N . LEU B 1 4 ? 31.359 53.062 -45.469 1 37.84 4 LEU B N 1
ATOM 1595 C CA . LEU B 1 4 ? 30.438 53.281 -44.375 1 37.84 4 LEU B CA 1
ATOM 1596 C C . LEU B 1 4 ? 29.703 52 -44 1 37.84 4 LEU B C 1
ATOM 1598 O O . LEU B 1 4 ? 29 51.438 -44.844 1 37.84 4 LEU B O 1
ATOM 1602 N N . VAL B 1 5 ? 30.25 51.156 -43.156 1 40.91 5 VAL B N 1
ATOM 1603 C CA . VAL B 1 5 ? 29.656 49.906 -42.625 1 40.91 5 VAL B CA 1
ATOM 1604 C C . VAL B 1 5 ? 28.375 50.25 -41.875 1 40.91 5 VAL B C 1
ATOM 1606 O O . VAL B 1 5 ? 28.391 51.031 -40.938 1 40.91 5 VAL B O 1
ATOM 1609 N N . TRP B 1 6 ? 27.234 50.312 -42.594 1 39.31 6 TRP B N 1
ATOM 1610 C CA . TRP B 1 6 ? 25.922 50.531 -41.969 1 39.31 6 TRP B CA 1
ATOM 1611 C C . TRP B 1 6 ? 25.594 49.438 -40.969 1 39.31 6 TRP B C 1
ATOM 1613 O O . TRP B 1 6 ? 25.688 48.25 -41.281 1 39.31 6 TRP B O 1
ATOM 1623 N N . PHE B 1 7 ? 25.844 49.688 -39.719 1 39.72 7 PHE B N 1
ATOM 1624 C CA . PHE B 1 7 ? 25.5 48.844 -38.594 1 39.72 7 PHE B CA 1
ATOM 1625 C C . PHE B 1 7 ? 23.984 48.719 -38.438 1 39.72 7 PHE B C 1
ATOM 1627 O O . PHE B 1 7 ? 23.281 49.719 -38.25 1 39.72 7 PHE B O 1
ATOM 1634 N N . VAL B 1 8 ? 23.344 47.812 -39.156 1 39.62 8 VAL B N 1
ATOM 1635 C CA . VAL B 1 8 ? 21.922 47.531 -39 1 39.62 8 VAL B CA 1
ATOM 1636 C C . VAL B 1 8 ? 21.641 47 -37.594 1 39.62 8 VAL B C 1
ATOM 1638 O O . VAL B 1 8 ? 22.219 46 -37.188 1 39.62 8 VAL B O 1
ATOM 1641 N N . PHE B 1 9 ? 21.25 47.938 -36.656 1 36.56 9 PHE B N 1
ATOM 1642 C CA . PHE B 1 9 ? 20.781 47.625 -35.312 1 36.56 9 PHE B CA 1
ATOM 1643 C C . PHE B 1 9 ? 19.5 46.781 -35.375 1 36.56 9 PHE B C 1
ATOM 1645 O O . PHE B 1 9 ? 18.484 47.25 -35.875 1 36.56 9 PHE B O 1
ATOM 1652 N N . CYS B 1 10 ? 19.594 45.469 -35.531 1 35.88 10 CYS B N 1
ATOM 1653 C CA . CYS B 1 10 ? 18.438 44.594 -35.406 1 35.88 10 CYS B CA 1
ATOM 1654 C C . CYS B 1 10 ? 17.828 44.719 -34 1 35.88 10 CYS B C 1
ATOM 1656 O O . CYS B 1 10 ? 18.484 44.375 -33.031 1 35.88 10 CYS B O 1
ATOM 1658 N N . LEU B 1 11 ? 16.984 45.625 -33.75 1 32.44 11 LEU B N 1
ATOM 1659 C CA . LEU B 1 11 ? 16.188 45.656 -32.531 1 32.44 11 LEU B CA 1
ATOM 1660 C C . LEU B 1 11 ? 15.344 44.375 -32.406 1 32.44 11 LEU B C 1
ATOM 1662 O O . LEU B 1 11 ? 14.461 44.125 -33.25 1 32.44 11 LEU B O 1
ATOM 1666 N N . ALA B 1 12 ? 15.828 43.312 -31.891 1 36.66 12 ALA B N 1
ATOM 1667 C CA . ALA B 1 12 ? 15.047 42.156 -31.5 1 36.66 12 ALA B CA 1
ATOM 1668 C C . ALA B 1 12 ? 13.898 42.531 -30.578 1 36.66 12 ALA B C 1
ATOM 1670 O O . ALA B 1 12 ? 14.117 43.188 -29.531 1 36.66 12 ALA B O 1
ATOM 1671 N N . ALA B 1 13 ? 12.734 42.719 -31.109 1 37.69 13 ALA B N 1
ATOM 1672 C CA . ALA B 1 13 ? 11.516 42.844 -30.312 1 37.69 13 ALA B CA 1
ATOM 1673 C C . ALA B 1 13 ? 11.367 41.688 -29.312 1 37.69 13 ALA B C 1
ATOM 1675 O O . ALA B 1 13 ? 11.305 40.531 -29.703 1 37.69 13 ALA B O 1
ATOM 1676 N N . ALA B 1 14 ? 11.891 41.844 -28.125 1 39.38 14 ALA B N 1
ATOM 1677 C CA . ALA B 1 14 ? 11.539 40.938 -27.016 1 39.38 14 ALA B CA 1
ATOM 1678 C C . ALA B 1 14 ? 10.031 40.875 -26.812 1 39.38 14 ALA B C 1
ATOM 1680 O O . ALA B 1 14 ? 9.414 41.906 -26.453 1 39.38 14 ALA B O 1
ATOM 1681 N N . SER B 1 15 ? 9.312 40.094 -27.609 1 39.62 15 SER B N 1
ATOM 1682 C CA . SER B 1 15 ? 7.941 39.812 -27.203 1 39.62 15 SER B CA 1
ATOM 1683 C C . SER B 1 15 ? 7.887 39.25 -25.797 1 39.62 15 SER B C 1
ATOM 1685 O O . SER B 1 15 ? 8.461 38.188 -25.516 1 39.62 15 SER B O 1
ATOM 1687 N N . ALA B 1 16 ? 7.754 40.031 -24.797 1 38.81 16 ALA B N 1
ATOM 1688 C CA . ALA B 1 16 ? 7.285 39.531 -23.5 1 38.81 16 ALA B CA 1
ATOM 1689 C C . ALA B 1 16 ? 6.027 38.688 -23.641 1 38.81 16 ALA B C 1
ATOM 1691 O O . ALA B 1 16 ? 4.965 39.188 -24.016 1 38.81 16 ALA B O 1
ATOM 1692 N N . THR B 1 17 ? 6.129 37.406 -24.078 1 40.28 17 THR B N 1
ATOM 1693 C CA . THR B 1 17 ? 4.996 36.531 -23.828 1 40.28 17 THR B CA 1
ATOM 1694 C C . THR B 1 17 ? 4.488 36.688 -22.406 1 40.28 17 THR B C 1
ATOM 1696 O O . THR B 1 17 ? 5.234 36.469 -21.438 1 40.28 17 THR B O 1
ATOM 1699 N N . GLU B 1 18 ? 3.654 37.594 -22.188 1 36 18 GLU B N 1
ATOM 1700 C CA . GLU B 1 18 ? 2.879 37.5 -20.953 1 36 18 GLU B CA 1
ATOM 1701 C C . GLU B 1 18 ? 2.352 36.062 -20.75 1 36 18 GLU B C 1
ATOM 1703 O O . GLU B 1 18 ? 1.633 35.531 -21.609 1 36 18 GLU B O 1
ATOM 1708 N N . THR B 1 19 ? 3.135 35.188 -20.266 1 38.06 19 THR B N 1
ATOM 1709 C CA . THR B 1 19 ? 2.531 33.969 -19.719 1 38.06 19 THR B CA 1
ATOM 1710 C C . THR B 1 19 ? 1.323 34.312 -18.844 1 38.06 19 THR B C 1
ATOM 1712 O O . THR B 1 19 ? 1.463 34.969 -17.812 1 38.06 19 THR B O 1
ATOM 1715 N N . THR B 1 20 ? 0.319 34.719 -19.438 1 39.03 20 THR B N 1
ATOM 1716 C CA . THR B 1 20 ? -0.9 34.719 -18.641 1 39.03 20 THR B CA 1
ATOM 1717 C C . THR B 1 20 ? -0.996 33.438 -17.828 1 39.03 20 THR B C 1
ATOM 1719 O O . THR B 1 20 ? -1.131 32.344 -18.406 1 39.03 20 THR B O 1
ATOM 1722 N N . THR B 1 21 ? -0.118 33.281 -16.859 1 42.72 21 THR B N 1
ATOM 1723 C CA . THR B 1 21 ? -0.284 32.125 -15.984 1 42.72 21 THR B CA 1
ATOM 1724 C C . THR B 1 21 ? -1.753 31.922 -15.617 1 42.72 21 THR B C 1
ATOM 1726 O O . THR B 1 21 ? -2.354 32.781 -14.953 1 42.72 21 THR B O 1
ATOM 1729 N N . ALA B 1 22 ? -2.584 31.406 -16.516 1 46.22 22 ALA B N 1
ATOM 1730 C CA . ALA B 1 22 ? -3.945 31 -16.172 1 46.22 22 ALA B CA 1
ATOM 1731 C C . ALA B 1 22 ? -4.031 30.516 -14.734 1 46.22 22 ALA B C 1
ATOM 1733 O O . ALA B 1 22 ? -3.18 29.75 -14.281 1 46.22 22 ALA B O 1
ATOM 1734 N N . LYS B 1 23 ? -4.621 31.422 -13.875 1 53.19 23 LYS B N 1
ATOM 1735 C CA . LYS B 1 23 ? -4.812 31.141 -12.461 1 53.19 23 LYS B CA 1
ATOM 1736 C C . LYS B 1 23 ? -5.289 29.703 -12.25 1 53.19 23 LYS B C 1
ATOM 1738 O O . LYS B 1 23 ? -6.227 29.25 -12.914 1 53.19 23 LYS B O 1
ATOM 1743 N N . PRO B 1 24 ? -4.625 28.875 -11.539 1 63.5 24 PRO B N 1
ATOM 1744 C CA . PRO B 1 24 ? -5.035 27.484 -11.344 1 63.5 24 PRO B CA 1
ATOM 1745 C C . PRO B 1 24 ? -6.477 27.359 -10.859 1 63.5 24 PRO B C 1
ATOM 1747 O O . PRO B 1 24 ? -6.941 28.188 -10.07 1 63.5 24 PRO B O 1
ATOM 1750 N N . LYS B 1 25 ? -7.344 26.719 -11.516 1 74.81 25 LYS B N 1
ATOM 1751 C CA . LYS B 1 25 ? -8.742 26.453 -11.195 1 74.81 25 LYS B CA 1
ATOM 1752 C C . LYS B 1 25 ? -8.859 25.359 -10.133 1 74.81 25 LYS B C 1
ATOM 1754 O O . LYS B 1 25 ? -9.859 24.641 -10.078 1 74.81 25 LYS B O 1
ATOM 1759 N N . GLY B 1 26 ? -7.887 25.359 -9.203 1 89.44 26 GLY B N 1
ATOM 1760 C CA . GLY B 1 26 ? -7.969 24.344 -8.148 1 89.44 26 GLY B CA 1
ATOM 1761 C C . GLY B 1 26 ? -8.375 24.922 -6.805 1 89.44 26 GLY B C 1
ATOM 1762 O O . GLY B 1 26 ? -8.82 26.062 -6.723 1 89.44 26 GLY B O 1
ATOM 1763 N N . PRO B 1 27 ? -8.453 24.094 -5.789 1 96.12 27 PRO B N 1
ATOM 1764 C CA . PRO B 1 27 ? -8.859 24.578 -4.461 1 96.12 27 PRO B CA 1
ATOM 1765 C C . PRO B 1 27 ? -7.957 25.688 -3.934 1 96.12 27 PRO B C 1
ATOM 1767 O O . PRO B 1 27 ? -6.793 25.781 -4.332 1 96.12 27 PRO B O 1
ATOM 1770 N N . LYS B 1 28 ? -8.516 26.469 -3.004 1 97.56 28 LYS B N 1
ATOM 1771 C CA . LYS B 1 28 ? -7.797 27.641 -2.516 1 97.56 28 LYS B CA 1
ATOM 1772 C C . LYS B 1 28 ? -7.141 27.359 -1.168 1 97.56 28 LYS B C 1
ATOM 1774 O O . LYS B 1 28 ? -7.785 26.844 -0.251 1 97.56 28 LYS B O 1
ATOM 1779 N N . VAL B 1 29 ? -5.941 27.719 -1.131 1 98.69 29 VAL B N 1
ATOM 1780 C CA . VAL B 1 29 ? -5.184 27.625 0.112 1 98.69 29 VAL B CA 1
ATOM 1781 C C . VAL B 1 29 ? -5.523 28.812 1.012 1 98.69 29 VAL B C 1
ATOM 1783 O O . VAL B 1 29 ? -5.414 29.969 0.594 1 98.69 29 VAL B O 1
ATOM 1786 N N . THR B 1 30 ? -5.895 28.5 2.193 1 98.69 30 THR B N 1
ATOM 1787 C CA . THR B 1 30 ? -6.285 29.531 3.139 1 98.69 30 THR B CA 1
ATOM 1788 C C . THR B 1 30 ? -5.25 29.672 4.254 1 98.69 30 THR B C 1
ATOM 1790 O O . THR B 1 30 ? -5.152 30.719 4.895 1 98.69 30 THR B O 1
ATOM 1793 N N . ASP B 1 31 ? -4.547 28.641 4.551 1 98.81 31 ASP B N 1
ATOM 1794 C CA . ASP B 1 31 ? -3.537 28.547 5.602 1 98.81 31 ASP B CA 1
ATOM 1795 C C . ASP B 1 31 ? -2.395 27.625 5.188 1 98.81 31 ASP B C 1
ATOM 1797 O O . ASP B 1 31 ? -2.541 26.828 4.266 1 98.81 31 ASP B O 1
ATOM 1801 N N . LYS B 1 32 ? -1.32 27.812 5.844 1 98.88 32 LYS B N 1
ATOM 1802 C CA . LYS B 1 32 ? -0.191 26.906 5.703 1 98.88 32 LYS B CA 1
ATOM 1803 C C . LYS B 1 32 ? 0.209 26.312 7.051 1 98.88 32 LYS B C 1
ATOM 1805 O O . LYS B 1 32 ? 0.172 27 8.07 1 98.88 32 LYS B O 1
ATOM 1810 N N . VAL B 1 33 ? 0.526 25.062 7.031 1 98.94 33 VAL B N 1
ATOM 1811 C CA . VAL B 1 33 ? 1.205 24.375 8.125 1 98.94 33 VAL B CA 1
ATOM 1812 C C . VAL B 1 33 ? 2.549 23.844 7.648 1 98.94 33 VAL B C 1
ATOM 1814 O O . VAL B 1 33 ? 2.65 23.297 6.543 1 98.94 33 VAL B O 1
ATOM 1817 N N . TRP B 1 34 ? 3.58 24.078 8.469 1 98.94 34 TRP B N 1
ATOM 1818 C CA . TRP B 1 34 ? 4.875 23.516 8.086 1 98.94 34 TRP B CA 1
ATOM 1819 C C . TRP B 1 34 ? 5.383 22.547 9.148 1 98.94 34 TRP B C 1
ATOM 1821 O O . TRP B 1 34 ? 5.078 22.703 10.336 1 98.94 34 TRP B O 1
ATOM 1831 N N . PHE B 1 35 ? 6.086 21.5 8.719 1 98.94 35 PHE B N 1
ATOM 1832 C CA . PHE B 1 35 ? 6.758 20.5 9.539 1 98.94 35 PHE B CA 1
ATOM 1833 C C . PHE B 1 35 ? 8.258 20.5 9.266 1 98.94 35 PHE B C 1
ATOM 1835 O O . PHE B 1 35 ? 8.68 20.422 8.109 1 98.94 35 PHE B O 1
ATOM 1842 N N . ASP B 1 36 ? 9.062 20.641 10.305 1 98.94 36 ASP B N 1
ATOM 1843 C CA . ASP B 1 36 ? 10.461 20.234 10.203 1 98.94 36 ASP B CA 1
ATOM 1844 C C . ASP B 1 36 ? 10.633 18.75 10.523 1 98.94 36 ASP B C 1
ATOM 1846 O O . ASP B 1 36 ? 10.156 18.281 11.555 1 98.94 36 ASP B O 1
ATOM 1850 N N . ILE B 1 37 ? 11.32 18.062 9.609 1 98.94 37 ILE B N 1
ATOM 1851 C CA . ILE B 1 37 ? 11.422 16.609 9.727 1 98.94 37 ILE B CA 1
ATOM 1852 C C . ILE B 1 37 ? 12.844 16.234 10.141 1 98.94 37 ILE B C 1
ATOM 1854 O O . ILE B 1 37 ? 13.82 16.797 9.641 1 98.94 37 ILE B O 1
ATOM 1858 N N . GLU B 1 38 ? 12.906 15.305 11.039 1 98.75 38 GLU B N 1
ATOM 1859 C CA . GLU B 1 38 ? 14.18 14.805 11.555 1 98.75 38 GLU B CA 1
ATOM 1860 C C . GLU B 1 38 ? 14.172 13.281 11.68 1 98.75 38 GLU B C 1
ATOM 1862 O O . GLU B 1 38 ? 13.156 12.695 12.055 1 98.75 38 GLU B O 1
ATOM 1867 N N . SER B 1 39 ? 15.25 12.617 11.375 1 98.31 39 SER B N 1
ATOM 1868 C CA . SER B 1 39 ? 15.453 11.188 11.617 1 98.31 39 SER B CA 1
ATOM 1869 C C . SER B 1 39 ? 16.828 10.922 12.227 1 98.31 39 SER B C 1
ATOM 1871 O O . SER B 1 39 ? 17.844 11.289 11.641 1 98.31 39 SER B O 1
ATOM 1873 N N . ASN B 1 40 ? 16.859 10.336 13.383 1 95.94 40 ASN B N 1
ATOM 1874 C CA . ASN B 1 40 ? 18.094 9.984 14.078 1 95.94 40 ASN B CA 1
ATOM 1875 C C . ASN B 1 40 ? 19 11.195 14.227 1 95.94 40 ASN B C 1
ATOM 1877 O O . ASN B 1 40 ? 20.203 11.109 13.953 1 95.94 40 ASN B O 1
ATOM 1881 N N . GLY B 1 41 ? 18.422 12.281 14.531 1 95.56 41 GLY B N 1
ATOM 1882 C CA . GLY B 1 41 ? 19.188 13.484 14.805 1 95.56 41 GLY B CA 1
ATOM 1883 C C . GLY B 1 41 ? 19.594 14.234 13.547 1 95.56 41 GLY B C 1
ATOM 1884 O O . GLY B 1 41 ? 20.219 15.289 13.625 1 95.56 41 GLY B O 1
ATOM 1885 N N . VAL B 1 42 ? 19.203 13.75 12.406 1 97.69 42 VAL B N 1
ATOM 1886 C CA . VAL B 1 42 ? 19.547 14.391 11.141 1 97.69 42 VAL B CA 1
ATOM 1887 C C . VAL B 1 42 ? 18.328 15.125 10.578 1 97.69 42 VAL B C 1
ATOM 1889 O O . VAL B 1 42 ? 17.266 14.516 10.391 1 97.69 42 VAL B O 1
ATOM 1892 N N . GLN B 1 43 ? 18.562 16.406 10.32 1 98.31 43 GLN B N 1
ATOM 1893 C CA . GLN B 1 43 ? 17.484 17.188 9.711 1 98.31 43 GLN B CA 1
ATOM 1894 C C . GLN B 1 43 ? 17.266 16.781 8.258 1 98.31 43 GLN B C 1
ATOM 1896 O O . GLN B 1 43 ? 18.203 16.797 7.453 1 98.31 43 GLN B O 1
ATOM 1901 N N . MET B 1 44 ? 16 16.469 7.969 1 98.62 44 MET B N 1
ATOM 1902 C CA . MET B 1 44 ? 15.688 16.031 6.609 1 98.62 44 MET B CA 1
ATOM 1903 C C . MET B 1 44 ? 15.172 17.203 5.773 1 98.62 44 MET B C 1
ATOM 1905 O O . MET B 1 44 ? 15.234 17.172 4.543 1 98.62 44 MET B O 1
ATOM 1909 N N . GLY B 1 45 ? 14.539 18.188 6.418 1 98.88 45 GLY B N 1
ATOM 1910 C CA . GLY B 1 45 ? 14 19.344 5.719 1 98.88 45 GLY B CA 1
ATOM 1911 C C . GLY B 1 45 ? 12.617 19.75 6.203 1 98.88 45 GLY B C 1
ATOM 1912 O O . GLY B 1 45 ? 12.141 19.234 7.219 1 98.88 45 GLY B O 1
ATOM 1913 N N . ARG B 1 46 ? 12.078 20.766 5.512 1 98.88 46 ARG B N 1
ATOM 1914 C CA . ARG B 1 46 ? 10.766 21.297 5.867 1 98.88 46 ARG B CA 1
ATOM 1915 C C . ARG B 1 46 ? 9.727 20.938 4.805 1 98.88 46 ARG B C 1
ATOM 1917 O O . ARG B 1 46 ? 10.016 21 3.607 1 98.88 46 ARG B O 1
ATOM 1924 N N . ILE B 1 47 ? 8.562 20.516 5.293 1 98.88 47 ILE B N 1
ATOM 1925 C CA . ILE B 1 47 ? 7.379 20.344 4.449 1 98.88 47 ILE B CA 1
ATOM 1926 C C . ILE B 1 47 ? 6.371 21.453 4.746 1 98.88 47 ILE B C 1
ATOM 1928 O O . ILE B 1 47 ? 6.043 21.703 5.906 1 98.88 47 ILE B O 1
ATOM 1932 N N . VAL B 1 48 ? 5.945 22.125 3.695 1 98.94 48 VAL B N 1
ATOM 1933 C CA . VAL B 1 48 ? 4.902 23.141 3.83 1 98.94 48 VAL B CA 1
ATOM 1934 C C . VAL B 1 48 ? 3.623 22.656 3.156 1 98.94 48 VAL B C 1
ATOM 1936 O O . VAL B 1 48 ? 3.627 22.312 1.972 1 98.94 48 VAL B O 1
ATOM 1939 N N . ILE B 1 49 ? 2.572 22.656 3.895 1 98.94 49 ILE B N 1
ATOM 1940 C CA . ILE B 1 49 ? 1.281 22.172 3.422 1 98.94 49 ILE B CA 1
ATOM 1941 C C . ILE B 1 49 ? 0.285 23.328 3.348 1 98.94 49 ILE B C 1
ATOM 1943 O O . ILE B 1 49 ? 0.093 24.047 4.324 1 98.94 49 ILE B O 1
ATOM 1947 N N . GLY B 1 50 ? -0.309 23.516 2.17 1 98.94 50 GLY B N 1
ATOM 1948 C CA . GLY B 1 50 ? -1.434 24.438 2.039 1 98.94 50 GLY B CA 1
ATOM 1949 C C . GLY B 1 50 ? -2.768 23.781 2.357 1 98.94 50 GLY B C 1
ATOM 1950 O O . GLY B 1 50 ? -3.072 22.703 1.857 1 98.94 50 GLY B O 1
ATOM 1951 N N . LEU B 1 51 ? -3.498 24.469 3.174 1 98.94 51 LEU B N 1
ATOM 1952 C CA . LEU B 1 51 ? -4.754 23.891 3.645 1 98.94 51 LEU B CA 1
ATOM 1953 C C . LEU B 1 51 ? -5.945 24.547 2.951 1 98.94 51 LEU B C 1
ATOM 1955 O O . LEU B 1 51 ? -5.934 25.766 2.699 1 98.94 51 LEU B O 1
ATOM 1959 N N . PHE B 1 52 ? -6.965 23.719 2.738 1 98.75 52 PHE B N 1
ATOM 1960 C CA . PHE B 1 52 ? -8.164 24.188 2.049 1 98.75 52 PHE B CA 1
ATOM 1961 C C . PHE B 1 52 ? -9.273 24.5 3.043 1 98.75 52 PHE B C 1
ATOM 1963 O O . PHE B 1 52 ? -10.328 23.875 3.02 1 98.75 52 PHE B O 1
ATOM 1970 N N . GLY B 1 53 ? -9.055 25.578 3.748 1 98.5 53 GLY B N 1
ATOM 1971 C CA . GLY B 1 53 ? -9.906 25.906 4.875 1 98.5 53 GLY B CA 1
ATOM 1972 C C . GLY B 1 53 ? -11.297 26.344 4.457 1 98.5 53 GLY B C 1
ATOM 1973 O O . GLY B 1 53 ? -12.227 26.344 5.27 1 98.5 53 GLY B O 1
ATOM 1974 N N . LYS B 1 54 ? -11.523 26.797 3.262 1 97.69 54 LYS B N 1
ATOM 1975 C CA . LYS B 1 54 ? -12.867 27.156 2.795 1 97.69 54 LYS B CA 1
ATOM 1976 C C . LYS B 1 54 ? -13.672 25.906 2.445 1 97.69 54 LYS B C 1
ATOM 1978 O O . LYS B 1 54 ? -14.883 25.859 2.666 1 97.69 54 LYS B O 1
ATOM 1983 N N . THR B 1 55 ? -13 24.906 1.957 1 98.31 55 THR B N 1
ATOM 1984 C CA . THR B 1 55 ? -13.656 23.672 1.516 1 98.31 55 THR B CA 1
ATOM 1985 C C . THR B 1 55 ? -13.945 22.75 2.701 1 98.31 55 THR B C 1
ATOM 1987 O O . THR B 1 55 ? -15.016 22.156 2.781 1 98.31 55 THR B O 1
ATOM 1990 N N . VAL B 1 56 ? -13.016 22.641 3.586 1 98.75 56 VAL B N 1
ATOM 1991 C CA . VAL B 1 56 ? -13.133 21.766 4.754 1 98.75 56 VAL B CA 1
ATOM 1992 C C . VAL B 1 56 ? -12.648 22.516 6 1 98.75 56 VAL B C 1
ATOM 1994 O O . VAL B 1 56 ? -11.648 22.125 6.605 1 98.75 56 VAL B O 1
ATOM 1997 N N . PRO B 1 57 ? -13.398 23.453 6.48 1 98.75 57 PRO B N 1
ATOM 1998 C CA . PRO B 1 57 ? -12.961 24.359 7.539 1 98.75 57 PRO B CA 1
ATOM 1999 C C . PRO B 1 57 ? -12.656 23.625 8.852 1 98.75 57 PRO B C 1
ATOM 2001 O O . PRO B 1 57 ? -11.695 23.969 9.539 1 98.75 57 PRO B O 1
ATOM 2004 N N . LYS B 1 58 ? -13.445 22.656 9.211 1 98.81 58 LYS B N 1
ATOM 2005 C CA . LYS B 1 58 ? -13.219 21.984 10.484 1 98.81 58 LYS B CA 1
ATOM 2006 C C . LYS B 1 58 ? -11.953 21.125 10.438 1 98.81 58 LYS B C 1
ATOM 2008 O O . LYS B 1 58 ? -11.195 21.094 11.406 1 98.81 58 LYS B O 1
ATOM 2013 N N . THR B 1 59 ? -11.781 20.453 9.367 1 98.88 59 THR B N 1
ATOM 2014 C CA . THR B 1 59 ? -10.594 19.625 9.195 1 98.88 59 THR B CA 1
ATOM 2015 C C . THR B 1 59 ? -9.328 20.484 9.203 1 98.88 59 THR B C 1
ATOM 2017 O O . THR B 1 59 ? -8.352 20.141 9.875 1 98.88 59 THR B O 1
ATOM 2020 N N . ALA B 1 60 ? -9.391 21.531 8.461 1 98.88 60 ALA B N 1
ATOM 2021 C CA . ALA B 1 60 ? -8.25 22.438 8.406 1 98.88 60 ALA B CA 1
ATOM 2022 C C . ALA B 1 60 ? -7.934 23 9.789 1 98.88 60 ALA B C 1
ATOM 2024 O O . ALA B 1 60 ? -6.773 23.047 10.203 1 98.88 60 ALA B O 1
ATOM 2025 N N . GLN B 1 61 ? -8.93 23.391 10.492 1 98.88 61 GLN B N 1
ATOM 2026 C CA . GLN B 1 61 ? -8.742 23.953 11.828 1 98.88 61 GLN B CA 1
ATOM 2027 C C . GLN B 1 61 ? -8.141 22.922 12.773 1 98.88 61 GLN B C 1
ATOM 2029 O O . GLN B 1 61 ? -7.273 23.25 13.586 1 98.88 61 GLN B O 1
ATOM 2034 N N . ASN B 1 62 ? -8.664 21.703 12.742 1 98.94 62 ASN B N 1
ATOM 2035 C CA . ASN B 1 62 ? -8.102 20.609 13.531 1 98.94 62 ASN B CA 1
ATOM 2036 C C . ASN B 1 62 ? -6.602 20.469 13.297 1 98.94 62 ASN B C 1
ATOM 2038 O O . ASN B 1 62 ? -5.824 20.359 14.25 1 98.94 62 ASN B O 1
ATOM 2042 N N . PHE B 1 63 ? -6.199 20.484 12.023 1 98.94 63 PHE B N 1
ATOM 2043 C CA . PHE B 1 63 ? -4.809 20.312 11.625 1 98.94 63 PHE B CA 1
ATOM 2044 C C . PHE B 1 63 ? -3.951 21.469 12.109 1 98.94 63 PHE B C 1
ATOM 2046 O O . PHE B 1 63 ? -2.854 21.266 12.633 1 98.94 63 PHE B O 1
ATOM 2053 N N . ILE B 1 64 ? -4.461 22.688 11.961 1 98.94 64 ILE B N 1
ATOM 2054 C CA . ILE B 1 64 ? -3.766 23.906 12.375 1 98.94 64 ILE B CA 1
ATOM 2055 C C . ILE B 1 64 ? -3.525 23.875 13.883 1 98.94 64 ILE B C 1
ATOM 2057 O O . ILE B 1 64 ? -2.396 24.078 14.336 1 98.94 64 ILE B O 1
ATOM 2061 N N . GLU B 1 65 ? -4.512 23.594 14.625 1 98.88 65 GLU B N 1
ATOM 2062 C CA . GLU B 1 65 ? -4.398 23.656 16.078 1 98.88 65 GLU B CA 1
ATOM 2063 C C . GLU B 1 65 ? -3.451 22.578 16.609 1 98.88 65 GLU B C 1
ATOM 2065 O O . GLU B 1 65 ? -2.674 22.828 17.531 1 98.88 65 GLU B O 1
ATOM 2070 N N . LEU B 1 66 ? -3.523 21.438 16.031 1 98.88 66 LEU B N 1
ATOM 2071 C CA . LEU B 1 66 ? -2.641 20.359 16.469 1 98.88 66 LEU B CA 1
ATOM 2072 C C . LEU B 1 66 ? -1.189 20.672 16.109 1 98.88 66 LEU B C 1
ATOM 2074 O O . LEU B 1 66 ? -0.27 20.25 16.828 1 98.88 66 LEU B O 1
ATOM 2078 N N . ALA B 1 67 ? -0.972 21.406 15.055 1 98.88 67 ALA B N 1
ATOM 2079 C CA . ALA B 1 67 ? 0.379 21.797 14.648 1 98.88 67 ALA B CA 1
ATOM 2080 C C . ALA B 1 67 ? 0.984 22.781 15.633 1 98.88 67 ALA B C 1
ATOM 2082 O O . ALA B 1 67 ? 2.207 22.922 15.719 1 98.88 67 ALA B O 1
ATOM 2083 N N . LYS B 1 68 ? 0.124 23.469 16.375 1 98.62 68 LYS B N 1
ATOM 2084 C CA . LYS B 1 68 ? 0.574 24.531 17.281 1 98.62 68 LYS B CA 1
ATOM 2085 C C . LYS B 1 68 ? 0.854 23.969 18.672 1 98.62 68 LYS B C 1
ATOM 2087 O O . LYS B 1 68 ? 1.447 24.641 19.516 1 98.62 68 LYS B O 1
ATOM 2092 N N . LYS B 1 69 ? 0.443 22.781 18.906 1 98.44 69 LYS B N 1
ATOM 2093 C CA . LYS B 1 69 ? 0.557 22.203 20.25 1 98.44 69 LYS B CA 1
ATOM 2094 C C . LYS B 1 69 ? 1.975 21.719 20.516 1 98.44 69 LYS B C 1
ATOM 2096 O O . LYS B 1 69 ? 2.686 21.328 19.578 1 98.44 69 LYS B O 1
ATOM 2101 N N . PRO B 1 70 ? 2.352 21.734 21.781 1 97.31 70 PRO B N 1
ATOM 2102 C CA . PRO B 1 70 ? 3.674 21.203 22.141 1 97.31 70 PRO B CA 1
ATOM 2103 C C . PRO B 1 70 ? 3.762 19.688 22 1 97.31 70 PRO B C 1
ATOM 2105 O O . PRO B 1 70 ? 2.746 19.031 21.766 1 97.31 70 PRO B O 1
ATOM 2108 N N . LYS B 1 71 ? 4.977 19.219 22.109 1 97 71 LYS B N 1
ATOM 2109 C CA . LYS B 1 71 ? 5.234 17.797 22.031 1 97 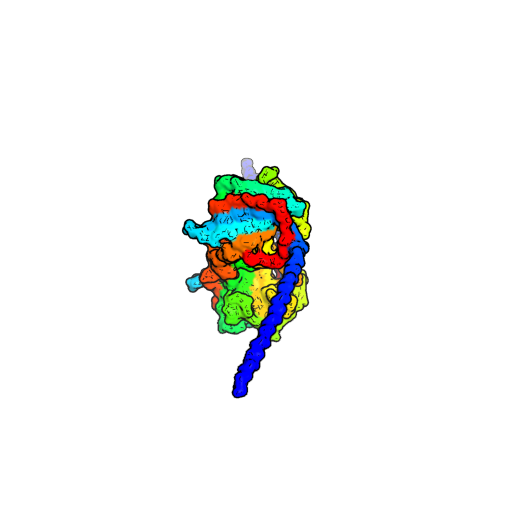71 LYS B CA 1
ATOM 2110 C C . LYS B 1 71 ? 4.332 17.016 22.984 1 97 71 LYS B C 1
ATOM 2112 O O . LYS B 1 71 ? 4.199 17.391 24.156 1 97 71 LYS B O 1
ATOM 2117 N N . GLY B 1 72 ? 3.684 16.031 22.406 1 95.75 72 GLY B N 1
ATOM 2118 C CA . GLY B 1 72 ? 2.828 15.18 23.219 1 95.75 72 GLY B CA 1
ATOM 2119 C C . GLY B 1 72 ? 1.363 15.57 23.156 1 95.75 72 GLY B C 1
ATOM 2120 O O . GLY B 1 72 ? 0.491 14.797 23.562 1 95.75 72 GLY B O 1
ATOM 2121 N N . GLU B 1 73 ? 1.061 16.703 22.594 1 97.25 73 GLU B N 1
ATOM 2122 C CA . GLU B 1 73 ? -0.322 17.172 22.547 1 97.25 73 GLU B CA 1
ATOM 2123 C C . GLU B 1 73 ? -0.766 17.438 21.109 1 97.25 73 GLU B C 1
ATOM 2125 O O . GLU B 1 73 ? -1.943 17.703 20.859 1 97.25 73 GLU B O 1
ATOM 2130 N N . GLY B 1 74 ? 0.179 17.391 20.266 1 98.5 74 GLY B N 1
ATOM 2131 C CA . GLY B 1 74 ? -0.024 17.625 18.844 1 98.5 74 GLY B CA 1
ATOM 2132 C C . GLY B 1 74 ? 1.047 16.984 17.969 1 98.5 74 GLY B C 1
ATOM 2133 O O . GLY B 1 74 ? 1.617 15.953 18.344 1 98.5 74 GLY B O 1
ATOM 2134 N N . TYR B 1 75 ? 1.315 17.562 16.828 1 98.88 75 TYR B N 1
ATOM 2135 C CA . TYR B 1 75 ? 2.119 16.891 15.82 1 98.88 75 TYR B CA 1
ATOM 2136 C C . TYR B 1 75 ? 3.598 16.922 16.188 1 98.88 75 TYR B C 1
ATOM 2138 O O . TYR B 1 75 ? 4.359 16.031 15.789 1 98.88 75 TYR B O 1
ATOM 2146 N N . VAL B 1 76 ? 4.039 18 16.969 1 98.81 76 VAL B N 1
ATOM 2147 C CA . VAL B 1 76 ? 5.457 18.078 17.312 1 98.81 76 VAL B CA 1
ATOM 2148 C C . VAL B 1 76 ? 5.855 16.844 18.125 1 98.81 76 VAL B C 1
ATOM 2150 O O . VAL B 1 76 ? 5.195 16.5 19.109 1 98.81 76 VAL B O 1
ATOM 2153 N N . GLY B 1 77 ? 6.863 16.141 17.609 1 98.38 77 GLY B N 1
ATOM 2154 C CA . GLY B 1 77 ? 7.363 14.953 18.266 1 98.38 77 GLY B CA 1
ATOM 2155 C C . GLY B 1 77 ? 6.758 13.672 17.719 1 98.38 77 GLY B C 1
ATOM 2156 O O . GLY B 1 77 ? 7.27 12.578 17.969 1 98.38 77 GLY B O 1
ATOM 2157 N N . SER B 1 78 ? 5.68 13.75 17 1 98.56 78 SER B N 1
ATOM 2158 C CA . SER B 1 78 ? 5.047 12.562 16.438 1 98.56 78 SER B CA 1
ATOM 2159 C C . SER B 1 78 ? 5.809 12.047 15.219 1 98.56 78 SER B C 1
ATOM 2161 O O . SER B 1 78 ? 6.633 12.766 14.656 1 98.56 78 SER B O 1
ATOM 2163 N N . LYS B 1 79 ? 5.598 10.828 14.875 1 98.25 79 LYS B N 1
ATOM 2164 C CA . LYS B 1 79 ? 6.395 10.219 13.812 1 98.25 79 LYS B CA 1
ATOM 2165 C C . LYS B 1 79 ? 5.508 9.773 12.656 1 98.25 79 LYS B C 1
ATOM 2167 O O . LYS B 1 79 ? 4.289 9.672 12.797 1 98.25 79 LYS B O 1
ATOM 2172 N N . PHE B 1 80 ? 6.098 9.711 11.539 1 98.81 80 PHE B N 1
ATOM 2173 C CA . PHE B 1 80 ? 5.504 8.938 10.453 1 98.81 80 PHE B CA 1
ATOM 2174 C C . PHE B 1 80 ? 5.629 7.445 10.711 1 98.81 80 PHE B C 1
ATOM 2176 O O . PHE B 1 80 ? 6.715 6.875 10.594 1 98.81 80 PHE B O 1
ATOM 2183 N N . HIS B 1 81 ? 4.5 6.812 10.969 1 98.56 81 HIS B N 1
ATOM 2184 C CA . HIS B 1 81 ? 4.555 5.449 11.484 1 98.56 81 HIS B CA 1
ATOM 2185 C C . HIS B 1 81 ? 4.297 4.434 10.383 1 98.56 81 HIS B C 1
ATOM 2187 O O . HIS B 1 81 ? 4.488 3.23 10.578 1 98.56 81 HIS B O 1
ATOM 2193 N N . ARG B 1 82 ? 3.91 4.773 9.242 1 98.5 82 ARG B N 1
ATOM 2194 C CA . ARG B 1 82 ? 3.65 3.898 8.109 1 98.5 82 ARG B CA 1
ATOM 2195 C C . ARG B 1 82 ? 4.023 4.582 6.793 1 98.5 82 ARG B C 1
ATOM 2197 O O . ARG B 1 82 ? 3.52 5.664 6.488 1 98.5 82 ARG B O 1
ATOM 2204 N N . VAL B 1 83 ? 4.902 4.062 6.102 1 98.56 83 VAL B N 1
ATOM 2205 C CA . VAL B 1 83 ? 5.449 4.609 4.867 1 98.56 83 VAL B CA 1
ATOM 2206 C C . VAL B 1 83 ? 5.391 3.559 3.762 1 98.56 83 VAL B C 1
ATOM 2208 O O . VAL B 1 83 ? 5.973 2.48 3.893 1 98.56 83 VAL B O 1
ATOM 2211 N N . ILE B 1 84 ? 4.648 3.85 2.727 1 97.31 84 ILE B N 1
ATOM 2212 C CA . ILE B 1 84 ? 4.477 2.906 1.628 1 97.31 84 ILE B CA 1
ATOM 2213 C C . ILE B 1 84 ? 4.883 3.564 0.312 1 97.31 84 ILE B C 1
ATOM 2215 O O . ILE B 1 84 ? 4.336 4.605 -0.063 1 97.31 84 ILE B O 1
ATOM 2219 N N . ALA B 1 85 ? 5.848 2.916 -0.345 1 96.44 85 ALA B N 1
ATOM 2220 C CA . ALA B 1 85 ? 6.312 3.451 -1.622 1 96.44 85 ALA B CA 1
ATOM 2221 C C . ALA B 1 85 ? 5.188 3.469 -2.652 1 96.44 85 ALA B C 1
ATOM 2223 O O . ALA B 1 85 ? 4.344 2.566 -2.674 1 96.44 85 ALA B O 1
ATOM 2224 N N . GLU B 1 86 ? 5.18 4.613 -3.492 1 94.25 86 GLU B N 1
ATOM 2225 C CA . GLU B 1 86 ? 4.25 4.77 -4.609 1 94.25 86 GLU B CA 1
ATOM 2226 C C . GLU B 1 86 ? 2.805 4.809 -4.121 1 94.25 86 GLU B C 1
ATOM 2228 O O . GLU B 1 86 ? 1.892 4.395 -4.836 1 94.25 86 GLU B O 1
ATOM 2233 N N . PHE B 1 87 ? 2.639 5.168 -2.873 1 96.69 87 PHE B N 1
ATOM 2234 C CA . PHE B 1 87 ? 1.298 5.27 -2.311 1 96.69 87 PHE B CA 1
ATOM 2235 C C . PHE B 1 87 ? 1.189 6.477 -1.386 1 96.69 87 PHE B C 1
ATOM 2237 O O . PHE B 1 87 ? 0.797 7.562 -1.816 1 96.69 87 PHE B O 1
ATOM 2244 N N . MET B 1 88 ? 1.752 6.293 -0.162 1 98.44 88 MET B N 1
ATOM 2245 C CA . MET B 1 88 ? 1.593 7.41 0.764 1 98.44 88 MET B CA 1
ATOM 2246 C C . MET B 1 88 ? 2.49 7.238 1.984 1 98.44 88 MET B C 1
ATOM 2248 O O . MET B 1 88 ? 3.096 6.184 2.172 1 98.44 88 MET B O 1
ATOM 2252 N N . ILE B 1 89 ? 2.65 8.391 2.773 1 98.88 89 ILE B N 1
ATOM 2253 C CA . ILE B 1 89 ? 3.232 8.367 4.109 1 98.88 89 ILE B CA 1
ATOM 2254 C C . ILE B 1 89 ? 2.189 8.805 5.137 1 98.88 89 ILE B C 1
ATOM 2256 O O . ILE B 1 89 ? 1.376 9.688 4.867 1 98.88 89 ILE B O 1
ATOM 2260 N N . GLN B 1 90 ? 2.148 8.125 6.23 1 98.69 90 GLN B N 1
ATOM 2261 C CA . GLN B 1 90 ? 1.114 8.359 7.234 1 98.69 90 GLN B CA 1
ATOM 2262 C C . GLN B 1 90 ? 1.728 8.742 8.578 1 98.69 90 GLN B C 1
ATOM 2264 O O . GLN B 1 90 ? 2.68 8.109 9.039 1 98.69 90 GLN B O 1
ATOM 2269 N N . GLY B 1 91 ? 1.187 9.867 9.195 1 98.69 91 GLY B N 1
ATOM 2270 C CA . GLY B 1 91 ? 1.588 10.336 10.516 1 98.69 91 GLY B CA 1
ATOM 2271 C C . GLY B 1 91 ? 0.443 10.93 11.312 1 98.69 91 GLY B C 1
ATOM 2272 O O . GLY B 1 91 ? -0.722 10.789 10.938 1 98.69 91 GLY B O 1
ATOM 2273 N N . GLY B 1 92 ? 0.87 11.492 12.477 1 98.62 92 GLY B N 1
ATOM 2274 C CA . GLY B 1 92 ? -0.071 12.289 13.25 1 98.62 92 GLY B CA 1
ATOM 2275 C C . GLY B 1 92 ? -0.609 11.57 14.469 1 98.62 92 GLY B C 1
ATOM 2276 O O . GLY B 1 92 ? -1.463 12.094 15.18 1 98.62 92 GLY B O 1
ATOM 2277 N N . ASP B 1 93 ? -0.153 10.344 14.688 1 98.31 93 ASP B N 1
ATOM 2278 C CA . ASP B 1 93 ? -0.475 9.672 15.938 1 98.31 93 ASP B CA 1
ATOM 2279 C C . ASP B 1 93 ? 0.464 10.117 17.062 1 98.31 93 ASP B C 1
ATOM 2281 O O . ASP B 1 93 ? 1.454 9.445 17.344 1 98.31 93 ASP B O 1
ATOM 2285 N N . PHE B 1 94 ? 0.097 11.18 17.719 1 98.38 94 PHE B N 1
ATOM 2286 C CA . PHE B 1 94 ? 0.983 11.742 18.734 1 98.38 94 PHE B CA 1
ATOM 2287 C C . PHE B 1 94 ? 0.742 11.086 20.078 1 98.38 94 PHE B C 1
ATOM 2289 O O . PHE B 1 94 ? 1.406 11.422 21.062 1 98.38 94 PHE B O 1
ATOM 2296 N N . ILE B 1 95 ? -0.17 10.109 20.125 1 97.25 95 ILE B N 1
ATOM 2297 C CA . ILE B 1 95 ? -0.498 9.461 21.391 1 97.25 95 ILE B CA 1
ATOM 2298 C C . ILE B 1 95 ? 0.259 8.141 21.5 1 97.25 95 ILE B C 1
ATOM 2300 O O . ILE B 1 95 ? 1.043 7.941 22.438 1 97.25 95 ILE B O 1
ATOM 2304 N N . ASN B 1 96 ? 0.101 7.273 20.547 1 97.19 96 ASN B N 1
ATOM 2305 C CA . ASN B 1 96 ? 0.707 5.949 20.625 1 97.19 96 ASN B CA 1
ATOM 2306 C C . ASN B 1 96 ? 1.891 5.82 19.672 1 97.19 96 ASN B C 1
ATOM 2308 O O . ASN B 1 96 ? 2.775 4.988 19.891 1 97.19 96 ASN B O 1
ATOM 2312 N N . GLY B 1 97 ? 1.819 6.539 18.578 1 96.94 97 GLY B N 1
ATOM 2313 C CA . GLY B 1 97 ? 2.908 6.551 17.609 1 96.94 97 GLY B CA 1
ATOM 2314 C C . GLY B 1 97 ? 2.926 5.328 16.719 1 96.94 97 GLY B C 1
ATOM 2315 O O . GLY B 1 97 ? 3.881 5.113 15.961 1 96.94 97 GLY B O 1
ATOM 2316 N N . ASP B 1 98 ? 1.852 4.488 16.812 1 95.81 98 ASP B N 1
ATOM 2317 C CA . ASP B 1 98 ? 1.865 3.24 16.062 1 95.81 98 ASP B CA 1
ATOM 2318 C C . ASP B 1 98 ? 0.631 3.123 15.164 1 95.81 98 ASP B C 1
ATOM 2320 O O . ASP B 1 98 ? 0.331 2.047 14.648 1 95.81 98 ASP B O 1
ATOM 2324 N N . GLY B 1 99 ? -0.087 4.133 15.062 1 96.75 99 GLY B N 1
ATOM 2325 C CA . GLY B 1 99 ? -1.241 4.156 14.18 1 96.75 99 GLY B CA 1
ATOM 2326 C C . GLY B 1 99 ? -2.547 3.863 14.898 1 96.75 99 GLY B C 1
ATOM 2327 O O . GLY B 1 99 ? -3.617 3.918 14.289 1 96.75 99 GLY B O 1
ATOM 2328 N N . THR B 1 100 ? -2.498 3.605 16.172 1 95.81 100 THR B N 1
ATOM 2329 C CA . THR B 1 100 ? -3.727 3.232 16.875 1 95.81 100 THR B CA 1
ATOM 2330 C C . THR B 1 100 ? -4.227 4.383 17.734 1 95.81 100 THR B C 1
ATOM 2332 O O . THR B 1 100 ? -5.262 4.262 18.406 1 95.81 100 THR B O 1
ATOM 2335 N N . GLY B 1 101 ? -3.514 5.5 17.688 1 95.5 101 GLY B N 1
ATOM 2336 C CA . GLY B 1 101 ? -3.869 6.621 18.547 1 95.5 101 GLY B CA 1
ATOM 2337 C C . GLY B 1 101 ? -4.156 7.895 17.781 1 95.5 101 GLY B C 1
ATOM 2338 O O . GLY B 1 101 ? -4.246 7.875 16.547 1 95.5 101 GLY B O 1
ATOM 2339 N N . GLY B 1 102 ? -4.387 8.961 18.609 1 93.69 102 GLY B N 1
ATOM 2340 C CA . GLY B 1 102 ? -4.703 10.289 18.109 1 93.69 102 GLY B CA 1
ATOM 2341 C C . GLY B 1 102 ? -6.07 10.781 18.531 1 93.69 102 GLY B C 1
ATOM 2342 O O . GLY B 1 102 ? -6.918 9.992 18.953 1 93.69 102 GLY B O 1
ATOM 2343 N N . LYS B 1 103 ? -6.117 12.055 18.5 1 97.12 103 LYS B N 1
ATOM 2344 C CA . LYS B 1 103 ? -7.391 12.688 18.844 1 97.12 103 LYS B CA 1
ATOM 2345 C C . LYS B 1 103 ? -7.527 14.039 18.141 1 97.12 103 LYS B C 1
ATOM 2347 O O . LYS B 1 103 ? -6.527 14.656 17.766 1 97.12 103 LYS B O 1
ATOM 2352 N N . SER B 1 104 ? -8.75 14.398 17.984 1 98.5 104 SER B N 1
ATOM 2353 C CA . SER B 1 104 ? -9.023 15.695 17.375 1 98.5 104 SER B CA 1
ATOM 2354 C C . SER B 1 104 ? -9.195 16.781 18.422 1 98.5 104 SER B C 1
ATOM 2356 O O . SER B 1 104 ? -9.219 16.484 19.625 1 98.5 104 SER B O 1
ATOM 2358 N N . ILE B 1 105 ? -9.242 18.016 17.984 1 98.44 105 ILE B N 1
ATOM 2359 C CA . ILE B 1 105 ? -9.477 19.125 18.891 1 98.44 105 ILE B CA 1
ATOM 2360 C C . ILE B 1 105 ? -10.953 19.188 19.281 1 98.44 105 ILE B C 1
ATOM 2362 O O . ILE B 1 105 ? -11.336 19.922 20.188 1 98.44 105 ILE B O 1
ATOM 2366 N N . TYR B 1 106 ? -11.758 18.406 18.625 1 98.44 106 TYR B N 1
ATOM 2367 C CA . TYR B 1 106 ? -13.195 18.391 18.891 1 98.44 106 TYR B CA 1
ATOM 2368 C C . TYR B 1 106 ? -13.578 17.219 19.797 1 98.44 106 TYR B C 1
ATOM 2370 O O . TYR B 1 106 ? -14.758 16.984 20.047 1 98.44 106 TYR B O 1
ATOM 2378 N N . GLY B 1 107 ? -12.594 16.562 20.359 1 95.94 107 GLY B N 1
ATOM 2379 C CA . GLY B 1 107 ? -12.734 15.297 21.078 1 95.94 107 GLY B CA 1
ATOM 2380 C C . GLY B 1 107 ? -11.898 14.18 20.484 1 95.94 107 GLY B C 1
ATOM 2381 O O . GLY B 1 107 ? -10.789 14.414 20 1 95.94 107 GLY B O 1
ATOM 2382 N N . GLU B 1 108 ? -12.391 12.953 20.594 1 95.5 108 GLU B N 1
ATOM 2383 C CA . GLU B 1 108 ? -11.617 11.844 20.047 1 95.5 108 GLU B CA 1
ATOM 2384 C C . GLU B 1 108 ? -11.648 11.836 18.531 1 95.5 108 GLU B C 1
ATOM 2386 O O . GLU B 1 108 ? -10.602 11.828 17.875 1 95.5 108 GLU B O 1
ATOM 2391 N N . LYS B 1 109 ? -12.875 11.906 17.984 1 97.94 109 LYS B N 1
ATOM 2392 C CA . LYS B 1 109 ? -13.094 11.859 16.531 1 97.94 109 LYS B CA 1
ATOM 2393 C C . LYS B 1 109 ? -14.047 12.961 16.094 1 97.94 109 LYS B C 1
ATOM 2395 O O . LYS B 1 109 ? -14.672 13.625 16.922 1 97.94 109 LYS B O 1
ATOM 2400 N N . PHE B 1 110 ? -14.094 13.273 14.805 1 98.56 110 PHE B N 1
ATOM 2401 C CA . PHE B 1 110 ? -15.047 14.203 14.219 1 98.56 110 PHE B CA 1
ATOM 2402 C C . PHE B 1 110 ? -15.484 13.727 12.844 1 98.56 110 PHE B C 1
ATOM 2404 O O . PHE B 1 110 ? -14.781 12.961 12.188 1 98.56 110 PHE B O 1
ATOM 2411 N N . PRO B 1 111 ? -16.609 14.086 12.375 1 98.44 111 PRO B N 1
ATOM 2412 C CA . PRO B 1 111 ? -17.203 13.57 11.133 1 98.44 111 PRO B CA 1
ATOM 2413 C C . PRO B 1 111 ? -16.484 14.086 9.891 1 98.44 111 PRO B C 1
ATOM 2415 O O . PRO B 1 111 ? -15.867 15.148 9.922 1 98.44 111 PRO B O 1
ATOM 2418 N N . ASP B 1 112 ? -16.656 13.266 8.812 1 98.75 112 ASP B N 1
ATOM 2419 C CA . ASP B 1 112 ? -16.25 13.734 7.492 1 98.75 112 ASP B CA 1
ATOM 2420 C C . ASP B 1 112 ? -17.031 14.984 7.086 1 98.75 112 ASP B C 1
ATOM 2422 O O . ASP B 1 112 ? -18.266 15.008 7.172 1 98.75 112 ASP B O 1
ATOM 2426 N N . GLU B 1 113 ? -16.312 16 6.652 1 98.44 113 GLU B N 1
ATOM 2427 C CA . GLU B 1 113 ? -17 17.219 6.23 1 98.44 113 GLU B CA 1
ATOM 2428 C C . GLU B 1 113 ? -17.609 17.062 4.84 1 98.44 113 GLU B C 1
ATOM 2430 O O . GLU B 1 113 ? -18.797 17.312 4.645 1 98.44 113 GLU B O 1
ATOM 2435 N N . ASN B 1 114 ? -16.797 16.75 3.914 1 98.31 114 ASN B N 1
ATOM 2436 C CA . ASN B 1 114 ? -17.203 16.453 2.543 1 98.31 114 ASN B CA 1
ATOM 2437 C C . ASN B 1 114 ? -16.078 15.781 1.762 1 98.31 114 ASN B C 1
ATOM 2439 O O . ASN B 1 114 ? -14.961 15.641 2.266 1 98.31 114 ASN B O 1
ATOM 2443 N N . PHE B 1 115 ? -16.406 15.344 0.599 1 98.56 115 PHE B N 1
ATOM 2444 C CA . PHE B 1 115 ? -15.43 14.688 -0.261 1 98.56 115 PHE B CA 1
ATOM 2445 C C . PHE B 1 115 ? -15.336 15.391 -1.609 1 98.56 115 PHE B C 1
ATOM 2447 O O . PHE B 1 115 ? -15.18 14.734 -2.646 1 98.56 115 PHE B O 1
ATOM 2454 N N . LYS B 1 116 ? -15.43 16.688 -1.592 1 97.94 116 LYS B N 1
ATOM 2455 C CA . LYS B 1 116 ? -15.422 17.484 -2.82 1 97.94 116 LYS B CA 1
ATOM 2456 C C . LYS B 1 116 ? -14.062 17.391 -3.52 1 97.94 116 LYS B C 1
ATOM 2458 O O . LYS B 1 116 ? -13.992 17.438 -4.75 1 97.94 116 LYS B O 1
ATOM 2463 N N . LEU B 1 117 ? -13.102 17.344 -2.717 1 97.94 117 LEU B N 1
ATOM 2464 C CA . LEU B 1 117 ? -11.75 17.25 -3.254 1 97.94 117 LEU B CA 1
ATOM 2465 C C . LEU B 1 117 ? -11.297 15.797 -3.328 1 97.94 117 LEU B C 1
ATOM 2467 O O . LEU B 1 117 ? -11.695 14.977 -2.5 1 97.94 117 LEU B O 1
ATOM 2471 N N . LYS B 1 118 ? -10.484 15.523 -4.281 1 97.88 118 LYS B N 1
ATOM 2472 C CA . LYS B 1 118 ? -9.984 14.18 -4.543 1 97.88 118 LYS B CA 1
ATOM 2473 C C . LYS B 1 118 ? -8.469 14.117 -4.391 1 97.88 118 LYS B C 1
ATOM 2475 O O . LYS B 1 118 ? -7.816 15.141 -4.18 1 97.88 118 LYS B O 1
ATOM 2480 N N . HIS B 1 119 ? -7.98 12.852 -4.418 1 98 119 HIS B N 1
ATOM 2481 C CA . HIS B 1 119 ? -6.535 12.641 -4.422 1 98 119 HIS B CA 1
ATOM 2482 C C . HIS B 1 119 ? -5.969 12.742 -5.832 1 98 119 HIS B C 1
ATOM 2484 O O . HIS B 1 119 ? -5.723 11.719 -6.48 1 98 119 HIS B O 1
ATOM 2490 N N . TYR B 1 120 ? -5.59 13.938 -6.27 1 97.06 120 TYR B N 1
ATOM 2491 C CA . TYR B 1 120 ? -5.301 14.227 -7.668 1 97.06 120 TYR B CA 1
ATOM 2492 C C . TYR B 1 120 ? -3.896 13.766 -8.039 1 97.06 120 TYR B C 1
ATOM 2494 O O . TYR B 1 120 ? -3.559 13.688 -9.227 1 97.06 120 TYR B O 1
ATOM 2502 N N . GLY B 1 121 ? -3.084 13.469 -7.086 1 97.56 121 GLY B N 1
ATOM 2503 C CA . GLY B 1 121 ? -1.715 13.062 -7.355 1 97.56 121 GLY B CA 1
ATOM 2504 C C . GLY B 1 121 ? -0.835 13.078 -6.117 1 97.56 121 GLY B C 1
ATOM 2505 O O . GLY B 1 121 ? -1.319 12.867 -5.004 1 97.56 121 GLY B O 1
ATOM 2506 N N . ALA B 1 122 ? 0.467 13.273 -6.367 1 98.5 122 ALA B N 1
ATOM 2507 C CA . ALA B 1 122 ? 1.43 13.344 -5.273 1 98.5 122 ALA B CA 1
ATOM 2508 C C . ALA B 1 122 ? 1.291 14.656 -4.508 1 98.5 122 ALA B C 1
ATOM 2510 O O . ALA B 1 122 ? 1.1 15.719 -5.109 1 98.5 122 ALA B O 1
ATOM 2511 N N . GLY B 1 123 ? 1.32 14.539 -3.23 1 98.81 123 GLY B N 1
ATOM 2512 C CA . GLY B 1 123 ? 1.392 15.734 -2.4 1 98.81 123 GLY B CA 1
ATOM 2513 C C . GLY B 1 123 ? 0.052 16.125 -1.81 1 98.81 123 GLY B C 1
ATOM 2514 O O . GLY B 1 123 ? -0.044 17.125 -1.086 1 98.81 123 GLY B O 1
ATOM 2515 N N . TRP B 1 124 ? -0.958 15.43 -2.141 1 98.81 124 TRP B N 1
ATOM 2516 C CA . TRP B 1 124 ? -2.258 15.727 -1.552 1 98.81 124 TRP B CA 1
ATOM 2517 C C . TRP B 1 124 ? -2.383 15.117 -0.162 1 98.81 124 TRP B C 1
ATOM 2519 O O . TRP B 1 124 ? -1.903 14.008 0.078 1 98.81 124 TRP B O 1
ATOM 2529 N N . VAL B 1 125 ? -2.971 15.875 0.737 1 98.94 125 VAL B N 1
ATOM 2530 C CA . VAL B 1 125 ? -3.039 15.523 2.152 1 98.94 125 VAL B CA 1
ATOM 2531 C C . VAL B 1 125 ? -4.488 15.242 2.543 1 98.94 125 VAL B C 1
ATOM 2533 O O . VAL B 1 125 ? -5.387 16.031 2.24 1 98.94 125 VAL B O 1
ATOM 2536 N N . SER B 1 126 ? -4.723 14.078 3.189 1 98.88 126 SER B N 1
ATOM 2537 C CA . SER B 1 126 ? -6.074 13.719 3.602 1 98.88 126 SER B CA 1
ATOM 2538 C C . SER B 1 126 ? -6.082 13.086 4.988 1 98.88 126 SER B C 1
ATOM 2540 O O . SER B 1 126 ? -5.027 12.727 5.516 1 98.88 126 SER B O 1
ATOM 2542 N N . MET B 1 127 ? -7.211 13.023 5.559 1 98.88 127 MET B N 1
ATOM 2543 C CA . MET B 1 127 ? -7.371 12.414 6.879 1 98.88 127 MET B CA 1
ATOM 2544 C C . MET B 1 127 ? -7.25 10.898 6.801 1 98.88 127 MET B C 1
ATOM 2546 O O . MET B 1 127 ? -7.785 10.273 5.883 1 98.88 127 MET B O 1
ATOM 2550 N N . ALA B 1 128 ? -6.449 10.367 7.664 1 98.25 128 ALA B N 1
ATOM 2551 C CA . ALA B 1 128 ? -6.598 8.945 7.957 1 98.25 128 ALA B CA 1
ATOM 2552 C C . ALA B 1 128 ? -7.797 8.695 8.867 1 98.25 128 ALA B C 1
ATOM 2554 O O . ALA B 1 128 ? -8.062 9.477 9.781 1 98.25 128 ALA B O 1
ATOM 2555 N N . ASN B 1 129 ? -8.484 7.613 8.609 1 96.44 129 ASN B N 1
ATOM 2556 C CA . ASN B 1 129 ? -9.648 7.305 9.43 1 96.44 129 ASN B CA 1
ATOM 2557 C C . ASN B 1 129 ? -9.891 5.801 9.516 1 96.44 129 ASN B C 1
ATOM 2559 O O . ASN B 1 129 ? -9.18 5.016 8.891 1 96.44 129 ASN B O 1
ATOM 2563 N N . ALA B 1 130 ? -10.812 5.438 10.469 1 93.25 130 ALA B N 1
ATOM 2564 C CA . ALA B 1 130 ? -11.195 4.039 10.648 1 93.25 130 ALA B CA 1
ATOM 2565 C C . ALA B 1 130 ? -12.617 3.791 10.141 1 93.25 130 ALA B C 1
ATOM 2567 O O . ALA B 1 130 ? -13.383 3.059 10.773 1 93.25 130 ALA B O 1
ATOM 2568 N N . GLY B 1 131 ? -12.953 4.422 9.062 1 94.75 131 GLY B N 1
ATOM 2569 C CA . GLY B 1 131 ? -14.305 4.395 8.523 1 94.75 131 GLY B CA 1
ATOM 2570 C C . GLY B 1 131 ? -14.969 5.758 8.523 1 94.75 131 GLY B C 1
ATOM 2571 O O . GLY B 1 131 ? -14.344 6.762 8.883 1 94.75 131 GLY B O 1
ATOM 2572 N N . LYS B 1 132 ? -16.172 5.742 8.133 1 96.69 132 LYS B N 1
ATOM 2573 C CA . LYS B 1 132 ? -16.922 6.98 7.977 1 96.69 132 LYS B CA 1
ATOM 2574 C C . LYS B 1 132 ? -17 7.75 9.289 1 96.69 132 LYS B C 1
ATOM 2576 O O . LYS B 1 132 ? -17.25 7.168 10.344 1 96.69 132 LYS B O 1
ATOM 2581 N N . ASP B 1 133 ? -16.641 9.016 9.273 1 97.88 133 ASP B N 1
ATOM 2582 C CA . ASP B 1 133 ? -16.859 9.984 10.344 1 97.88 133 ASP B CA 1
ATOM 2583 C C . ASP B 1 133 ? -15.953 9.68 11.539 1 97.88 133 ASP B C 1
ATOM 2585 O O . ASP B 1 133 ? -16.328 9.914 12.688 1 97.88 133 ASP B O 1
ATOM 2589 N N . THR B 1 134 ? -14.781 9.211 11.289 1 98.19 134 THR B N 1
ATOM 2590 C CA . THR B 1 134 ? -13.906 8.852 12.398 1 98.19 134 THR B CA 1
ATOM 2591 C C . THR B 1 134 ? -12.57 9.578 12.289 1 98.19 134 THR B C 1
ATOM 2593 O O . THR B 1 134 ? -11.523 9.031 12.648 1 98.19 134 THR B O 1
ATOM 2596 N N . ASN B 1 135 ? -12.656 10.773 11.758 1 98.62 135 ASN B N 1
ATOM 2597 C CA . ASN B 1 135 ? -11.43 11.562 11.68 1 98.62 135 ASN B CA 1
ATOM 2598 C C . ASN B 1 135 ? -10.906 11.93 13.062 1 98.62 135 ASN B C 1
ATOM 2600 O O . ASN B 1 135 ? -11.688 12.188 13.984 1 98.62 135 ASN B O 1
ATOM 2604 N N . ALA B 1 136 ? -9.594 11.953 13.188 1 98.31 136 ALA B N 1
ATOM 2605 C CA . ALA B 1 136 ? -8.953 12.391 14.43 1 98.31 136 ALA B CA 1
ATOM 2606 C C . ALA B 1 136 ? -7.758 13.297 14.133 1 98.31 136 ALA B C 1
ATOM 2608 O O . ALA B 1 136 ? -7.93 14.438 13.719 1 98.31 136 ALA B O 1
ATOM 2609 N N . SER B 1 137 ? -6.508 12.711 14.352 1 98.88 137 SER B N 1
ATOM 2610 C CA . SER B 1 137 ? -5.332 13.555 14.141 1 98.88 137 SER B CA 1
ATOM 2611 C C . SER B 1 137 ? -4.465 13.023 13.008 1 98.88 137 SER B C 1
ATOM 2613 O O . SER B 1 137 ? -3.598 13.734 12.492 1 98.88 137 SER B O 1
ATOM 2615 N N . GLN B 1 138 ? -4.691 11.75 12.703 1 98.81 138 GLN B N 1
ATOM 2616 C CA . GLN B 1 138 ? -3.785 11.125 11.742 1 98.81 138 GLN B CA 1
ATOM 2617 C C . GLN B 1 138 ? -4.098 11.578 10.32 1 98.81 138 GLN B C 1
ATOM 2619 O O . GLN B 1 138 ? -5.254 11.836 9.984 1 98.81 138 GLN B O 1
ATOM 2624 N N . PHE B 1 139 ? -3.039 11.664 9.516 1 98.94 139 PHE B N 1
ATOM 2625 C CA . PHE B 1 139 ? -3.141 12.109 8.133 1 98.94 139 PHE B CA 1
ATOM 2626 C C . PHE B 1 139 ? -2.156 11.352 7.25 1 98.94 139 PHE B C 1
ATOM 2628 O O . PHE B 1 139 ? -1.212 10.734 7.746 1 98.94 139 PHE B O 1
ATOM 2635 N N . PHE B 1 140 ? -2.414 11.391 5.914 1 97.5 140 PHE B N 1
ATOM 2636 C CA . PHE B 1 140 ? -1.416 10.922 4.961 1 97.5 140 PHE B CA 1
ATOM 2637 C C . PHE B 1 140 ? -1.134 11.977 3.902 1 97.5 140 PHE B C 1
ATOM 2639 O O . PHE B 1 140 ? -1.977 12.836 3.635 1 97.5 140 PHE B O 1
ATOM 2646 N N . ILE B 1 141 ? 0.073 11.875 3.459 1 98.88 141 ILE B N 1
ATOM 2647 C CA . ILE B 1 141 ? 0.508 12.578 2.262 1 98.88 141 ILE B CA 1
ATOM 2648 C C . ILE B 1 141 ? 0.731 11.586 1.125 1 98.88 141 ILE B C 1
ATOM 2650 O O . ILE B 1 141 ? 1.549 10.672 1.245 1 98.88 141 ILE B O 1
ATOM 2654 N N . THR B 1 142 ? -0.015 11.773 0.036 1 98.75 142 THR B N 1
ATOM 2655 C CA . THR B 1 142 ? 0.12 10.844 -1.085 1 98.75 142 THR B CA 1
ATOM 2656 C C . THR B 1 142 ? 1.413 11.109 -1.851 1 98.75 142 THR B C 1
ATOM 2658 O O . THR B 1 142 ? 1.871 12.25 -1.931 1 98.75 142 THR B O 1
ATOM 2661 N N . VAL B 1 143 ? 2.004 10.062 -2.432 1 98.44 143 VAL B N 1
ATOM 2662 C CA . VAL B 1 143 ? 3.178 10.227 -3.285 1 98.44 143 VAL B CA 1
ATOM 2663 C C . VAL B 1 143 ? 2.836 9.82 -4.715 1 98.44 143 VAL B C 1
ATOM 2665 O O . VAL B 1 143 ? 3.693 9.867 -5.602 1 98.44 143 VAL B O 1
ATOM 2668 N N . LYS B 1 144 ? 1.623 9.414 -4.934 1 96.62 144 LYS B N 1
ATOM 2669 C CA . LYS B 1 144 ? 1.034 9.086 -6.227 1 96.62 144 LYS B CA 1
ATOM 2670 C C . LYS B 1 144 ? -0.481 9.266 -6.203 1 96.62 144 LYS B C 1
ATOM 2672 O O . LYS B 1 144 ? -1.079 9.398 -5.137 1 96.62 144 LYS B O 1
ATOM 2677 N N . LYS B 1 145 ? -1.043 9.359 -7.441 1 95.75 145 LYS B N 1
ATOM 2678 C CA . LYS B 1 145 ? -2.5 9.406 -7.523 1 95.75 145 LYS B CA 1
ATOM 2679 C C . LYS B 1 145 ? -3.121 8.141 -6.934 1 95.75 145 LYS B C 1
ATOM 2681 O O . LYS B 1 145 ? -2.701 7.031 -7.258 1 95.75 145 LYS B O 1
ATOM 2686 N N . THR B 1 146 ? -4.113 8.336 -6.031 1 94.5 146 THR B N 1
ATOM 2687 C CA . THR B 1 146 ? -4.762 7.227 -5.336 1 94.5 146 THR B CA 1
ATOM 2688 C C . THR B 1 146 ? -6.281 7.387 -5.367 1 94.5 146 THR B C 1
ATOM 2690 O O . THR B 1 146 ? -6.902 7.664 -4.34 1 94.5 146 THR B O 1
ATOM 2693 N N . PRO B 1 147 ? -6.918 7.105 -6.43 1 93.88 147 PRO B N 1
ATOM 2694 C CA . PRO B 1 147 ? -8.344 7.395 -6.59 1 93.88 147 PRO B CA 1
ATOM 2695 C C . PRO B 1 147 ? -9.227 6.535 -5.684 1 93.88 147 PRO B C 1
ATOM 2697 O O . PRO B 1 147 ? -10.352 6.93 -5.355 1 93.88 147 PRO B O 1
ATOM 2700 N N . TRP B 1 148 ? -8.766 5.402 -5.277 1 90.94 148 TRP B N 1
ATOM 2701 C CA . TRP B 1 148 ? -9.562 4.504 -4.449 1 90.94 148 TRP B CA 1
ATOM 2702 C C . TRP B 1 148 ? -9.781 5.094 -3.061 1 90.94 148 TRP B C 1
ATOM 2704 O O . TRP B 1 148 ? -10.656 4.645 -2.316 1 90.94 148 TRP B O 1
ATOM 2714 N N . LEU B 1 149 ? -8.992 6.055 -2.703 1 95.56 149 LEU B N 1
ATOM 2715 C CA . LEU B 1 149 ? -9.164 6.738 -1.427 1 95.56 149 LEU B CA 1
ATOM 2716 C C . LEU B 1 149 ? -10.281 7.773 -1.513 1 95.56 149 LEU B C 1
ATOM 2718 O O . LEU B 1 149 ? -10.766 8.258 -0.488 1 95.56 149 LEU B O 1
ATOM 2722 N N . ASP B 1 150 ? -10.648 8.164 -2.725 1 97.06 150 ASP B N 1
ATOM 2723 C CA . ASP B 1 150 ? -11.656 9.195 -2.926 1 97.06 150 ASP B CA 1
ATOM 2724 C C . ASP B 1 150 ? -13 8.773 -2.322 1 97.06 150 ASP B C 1
ATOM 2726 O O . ASP B 1 150 ? -13.398 7.617 -2.439 1 97.06 150 ASP B O 1
ATOM 2730 N N . GLY B 1 151 ? -13.594 9.75 -1.658 1 97.25 151 GLY B N 1
ATOM 2731 C CA . GLY B 1 151 ? -14.914 9.484 -1.098 1 97.25 151 GLY B CA 1
ATOM 2732 C C . GLY B 1 151 ? -14.859 8.766 0.237 1 97.25 151 GLY B C 1
ATOM 2733 O O . GLY B 1 151 ? -15.898 8.492 0.843 1 97.25 151 GLY B O 1
ATOM 2734 N N . ARG B 1 152 ? -13.641 8.523 0.698 1 96.69 152 ARG B N 1
ATOM 2735 C CA . ARG B 1 152 ? -13.477 7.789 1.949 1 96.69 152 ARG B CA 1
ATOM 2736 C C . ARG B 1 152 ? -12.562 8.547 2.912 1 96.69 152 ARG B C 1
ATOM 2738 O O . ARG B 1 152 ? -12.633 8.344 4.125 1 96.69 152 ARG B O 1
ATOM 2745 N N . HIS B 1 153 ? -11.727 9.375 2.373 1 98.5 153 HIS B N 1
ATOM 2746 C CA . HIS B 1 153 ? -10.781 10.172 3.143 1 98.5 153 HIS B CA 1
ATOM 2747 C C . HIS B 1 153 ? -10.852 11.641 2.75 1 98.5 153 HIS B C 1
ATOM 2749 O O . HIS B 1 153 ? -10.656 11.984 1.58 1 98.5 153 HIS B O 1
ATOM 2755 N N . VAL B 1 154 ? -11.062 12.477 3.664 1 98.88 154 VAL B N 1
ATOM 2756 C CA . VAL B 1 154 ? -11.242 13.906 3.41 1 98.88 154 VAL B CA 1
ATOM 2757 C C . VAL B 1 154 ? -9.906 14.523 2.992 1 98.88 154 VAL B C 1
ATOM 2759 O O . VAL B 1 154 ? -8.945 14.516 3.76 1 98.88 154 VAL B O 1
ATOM 2762 N N . VAL B 1 155 ? -9.867 14.992 1.803 1 98.88 155 VAL B N 1
ATOM 2763 C CA . VAL B 1 155 ? -8.703 15.734 1.331 1 98.88 155 VAL B CA 1
ATOM 2764 C C . VAL B 1 155 ? -8.766 17.172 1.836 1 98.88 155 VAL B C 1
ATOM 2766 O O . VAL B 1 155 ? -9.773 17.859 1.659 1 98.88 155 VAL B O 1
ATOM 2769 N N . PHE B 1 156 ? -7.602 17.672 2.453 1 98.88 156 PHE B N 1
ATOM 2770 C CA . PHE B 1 156 ? -7.723 18.984 3.078 1 98.88 156 PHE B CA 1
ATOM 2771 C C . PHE B 1 156 ? -6.484 19.828 2.811 1 98.88 156 PHE B C 1
ATOM 2773 O O . PHE B 1 156 ? -6.398 20.969 3.256 1 98.88 156 PHE B O 1
ATOM 2780 N N . GLY B 1 157 ? -5.52 19.281 2.068 1 98.88 157 GLY B N 1
ATOM 2781 C CA . GLY B 1 157 ? -4.324 20.078 1.821 1 98.88 157 GLY B CA 1
ATOM 2782 C C . GLY B 1 157 ? -3.459 19.516 0.709 1 98.88 157 GLY B C 1
ATOM 2783 O O . GLY B 1 157 ? -3.773 18.469 0.136 1 98.88 157 GLY B O 1
ATOM 2784 N N . LYS B 1 158 ? -2.459 20.25 0.423 1 98.81 158 LYS B N 1
ATOM 2785 C CA . LYS B 1 158 ? -1.455 19.891 -0.572 1 98.81 158 LYS B CA 1
ATOM 2786 C C . LYS B 1 158 ? -0.075 20.406 -0.177 1 98.81 158 LYS B C 1
ATOM 2788 O O . LYS B 1 158 ? 0.057 21.516 0.319 1 98.81 158 LYS B O 1
ATOM 2793 N N . VAL B 1 159 ? 0.861 19.625 -0.418 1 98.94 159 VAL B N 1
ATOM 2794 C CA . VAL B 1 159 ? 2.234 20.062 -0.183 1 98.94 159 VAL B CA 1
ATOM 2795 C C . VAL B 1 159 ? 2.596 21.188 -1.156 1 98.94 159 VAL B C 1
ATOM 2797 O O . VAL B 1 159 ? 2.461 21.031 -2.371 1 98.94 159 VAL B O 1
ATOM 2800 N N . LEU B 1 160 ? 3.006 22.266 -0.593 1 98.62 160 LEU B N 1
ATOM 2801 C CA . LEU B 1 160 ? 3.438 23.422 -1.385 1 98.62 160 LEU B CA 1
ATOM 2802 C C . LEU B 1 160 ? 4.949 23.406 -1.582 1 98.62 160 LEU B C 1
ATOM 2804 O O . LEU B 1 160 ? 5.445 23.812 -2.635 1 98.62 160 LEU B O 1
ATOM 2808 N N . GLU B 1 161 ? 5.66 23.031 -0.592 1 98.56 161 GLU B N 1
ATOM 2809 C CA . GLU B 1 161 ? 7.117 22.922 -0.572 1 98.56 161 GLU B CA 1
ATOM 2810 C C . GLU B 1 161 ? 7.574 21.688 0.203 1 98.56 161 GLU B C 1
ATOM 2812 O O . GLU B 1 161 ? 6.938 21.297 1.18 1 98.56 161 GLU B O 1
ATOM 2817 N N . GLY B 1 162 ? 8.711 21.141 -0.305 1 98.75 162 GLY B N 1
ATOM 2818 C CA . GLY B 1 162 ? 9.305 20.062 0.472 1 98.75 162 GLY B CA 1
ATOM 2819 C C . GLY B 1 162 ? 8.867 18.688 0.01 1 98.75 162 GLY B C 1
ATOM 2820 O O . GLY B 1 162 ? 8.922 17.719 0.777 1 98.75 162 GLY B O 1
ATOM 2821 N N . MET B 1 163 ? 8.398 18.594 -1.229 1 98.75 163 MET B N 1
ATOM 2822 C CA . MET B 1 163 ? 8.055 17.266 -1.758 1 98.75 163 MET B CA 1
ATOM 2823 C C . MET B 1 163 ? 9.281 16.359 -1.808 1 98.75 163 MET B C 1
ATOM 2825 O O . MET B 1 163 ? 9.156 15.141 -1.696 1 98.75 163 MET B O 1
ATOM 2829 N N . ASP B 1 164 ? 10.453 16.984 -1.963 1 98.56 164 ASP B N 1
ATOM 2830 C CA . ASP B 1 164 ? 11.688 16.203 -1.918 1 98.56 164 ASP B CA 1
ATOM 2831 C C . ASP B 1 164 ? 11.875 15.555 -0.547 1 98.56 164 ASP B C 1
ATOM 2833 O O . ASP B 1 164 ? 12.406 14.453 -0.444 1 98.56 164 ASP B O 1
ATOM 2837 N N . VAL B 1 165 ? 11.477 16.25 0.51 1 98.81 165 VAL B N 1
ATOM 2838 C CA . VAL B 1 165 ? 11.516 15.688 1.855 1 98.81 165 VAL B CA 1
ATOM 2839 C C . VAL B 1 165 ? 10.539 14.523 1.958 1 98.81 165 VAL B C 1
ATOM 2841 O O . VAL B 1 165 ? 10.875 13.461 2.484 1 98.81 165 VAL B O 1
ATOM 2844 N N . VAL B 1 166 ? 9.312 14.672 1.439 1 98.88 166 VAL B N 1
ATOM 2845 C CA . VAL B 1 166 ? 8.312 13.609 1.423 1 98.88 166 VAL B CA 1
ATOM 2846 C C . VAL B 1 166 ? 8.867 12.391 0.688 1 98.88 166 VAL B C 1
ATOM 2848 O O . VAL B 1 166 ? 8.734 11.258 1.162 1 98.88 166 VAL B O 1
ATOM 2851 N N . ARG B 1 167 ? 9.5 12.656 -0.419 1 98.31 167 ARG B N 1
ATOM 2852 C CA . ARG B 1 167 ? 10.078 11.578 -1.208 1 98.31 167 ARG B CA 1
ATOM 2853 C C . ARG B 1 167 ? 11.211 10.883 -0.448 1 98.31 167 ARG B C 1
ATOM 2855 O O . ARG B 1 167 ? 11.367 9.664 -0.536 1 98.31 167 ARG B O 1
ATOM 2862 N N . ALA B 1 168 ? 11.969 11.641 0.262 1 98.38 168 ALA B N 1
ATOM 2863 C CA . ALA B 1 168 ? 13.023 11.047 1.079 1 98.38 168 ALA B CA 1
ATOM 2864 C C . ALA B 1 168 ? 12.445 10.125 2.145 1 98.38 168 ALA B C 1
ATOM 2866 O O . ALA B 1 168 ? 12.969 9.031 2.379 1 98.38 168 ALA B O 1
ATOM 2867 N N . ILE B 1 169 ? 11.375 10.492 2.77 1 98.56 169 ILE B N 1
ATOM 2868 C CA . ILE B 1 169 ? 10.711 9.664 3.766 1 98.56 169 ILE B CA 1
ATOM 2869 C C . ILE B 1 169 ? 10.203 8.383 3.109 1 98.56 169 ILE B C 1
ATOM 2871 O O . ILE B 1 169 ? 10.336 7.293 3.674 1 98.56 169 ILE B O 1
ATOM 2875 N N . GLU B 1 170 ? 9.648 8.523 1.945 1 97.75 170 GLU B N 1
ATOM 2876 C CA . GLU B 1 170 ? 9.086 7.418 1.175 1 97.75 170 GLU B CA 1
ATOM 2877 C C . GLU B 1 170 ? 10.094 6.289 1.011 1 97.75 170 GLU B C 1
ATOM 2879 O O . GLU B 1 170 ? 9.719 5.117 0.948 1 97.75 170 GLU B O 1
ATOM 2884 N N . THR B 1 171 ? 11.391 6.621 1.063 1 96.75 171 THR B N 1
ATOM 2885 C CA . THR B 1 171 ? 12.398 5.652 0.644 1 96.75 171 THR B CA 1
ATOM 2886 C C . THR B 1 171 ? 13.188 5.137 1.845 1 96.75 171 THR B C 1
ATOM 2888 O O . THR B 1 171 ? 14.133 4.363 1.687 1 96.75 171 THR B O 1
ATOM 2891 N N . VAL B 1 172 ? 12.828 5.504 3 1 97.25 172 VAL B N 1
ATOM 2892 C CA . VAL B 1 172 ? 13.578 5.051 4.164 1 97.25 172 VAL B CA 1
ATOM 2893 C C . VAL B 1 172 ? 13.391 3.549 4.348 1 97.25 172 VAL B C 1
ATOM 2895 O O . VAL B 1 172 ? 12.367 2.99 3.949 1 97.25 172 VAL B O 1
ATOM 2898 N N . PRO B 1 173 ? 14.391 2.904 5.031 1 96.69 173 PRO B N 1
ATOM 2899 C CA . PRO B 1 173 ? 14.18 1.5 5.383 1 96.69 173 PRO B CA 1
ATOM 2900 C C . PRO B 1 173 ? 13.008 1.304 6.34 1 96.69 173 PRO B C 1
ATOM 2902 O O . PRO B 1 173 ? 12.805 2.113 7.25 1 96.69 173 PRO B O 1
ATOM 2905 N N . LYS B 1 174 ? 12.25 0.18 6.051 1 97.12 174 LYS B N 1
ATOM 2906 C CA . LYS B 1 174 ? 11.062 -0.116 6.855 1 97.12 174 LYS B CA 1
ATOM 2907 C C . LYS B 1 174 ? 11.094 -1.555 7.363 1 97.12 174 LYS B C 1
ATOM 2909 O O . LYS B 1 174 ? 11.773 -2.408 6.793 1 97.12 174 LYS B O 1
ATOM 2914 N N . GLY B 1 175 ? 10.336 -1.72 8.422 1 96 175 GLY B N 1
ATOM 2915 C CA . GLY B 1 175 ? 10.141 -3.047 8.984 1 96 175 GLY B CA 1
ATOM 2916 C C . GLY B 1 175 ? 8.688 -3.486 8.984 1 96 175 GLY B C 1
ATOM 2917 O O . GLY B 1 175 ? 7.941 -3.17 8.055 1 96 175 GLY B O 1
ATOM 2918 N N . ALA B 1 176 ? 8.398 -4.285 9.984 1 93.81 176 ALA B N 1
ATOM 2919 C CA . ALA B 1 176 ? 7.035 -4.789 10.117 1 93.81 176 ALA B CA 1
ATOM 2920 C C . ALA B 1 176 ? 6.027 -3.641 10.148 1 93.81 176 ALA B C 1
ATOM 2922 O O . ALA B 1 176 ? 6.258 -2.627 10.812 1 93.81 176 ALA B O 1
ATOM 2923 N N . GLY B 1 177 ? 4.996 -3.838 9.359 1 95.44 177 GLY B N 1
ATOM 2924 C CA . GLY B 1 177 ? 3.941 -2.834 9.336 1 95.44 177 GLY B CA 1
ATOM 2925 C C . GLY B 1 177 ? 4.293 -1.621 8.492 1 95.44 177 GLY B C 1
ATOM 2926 O O . GLY B 1 177 ? 3.639 -0.581 8.594 1 95.44 177 GLY B O 1
ATOM 2927 N N . ASP B 1 178 ? 5.445 -1.732 7.73 1 97.62 178 ASP B N 1
ATOM 2928 C CA . ASP B 1 178 ? 5.934 -0.634 6.898 1 97.62 178 ASP B CA 1
ATOM 2929 C C . ASP B 1 178 ? 6.301 0.578 7.754 1 97.62 178 ASP B C 1
ATOM 2931 O O . ASP B 1 178 ? 6.129 1.721 7.324 1 97.62 178 ASP B O 1
ATOM 2935 N N . LYS B 1 179 ? 6.641 0.237 8.953 1 97.88 179 LYS B N 1
ATOM 2936 C CA . LYS B 1 179 ? 7.152 1.256 9.867 1 97.88 179 LYS B CA 1
ATOM 2937 C C . LYS B 1 179 ? 8.633 1.535 9.609 1 97.88 179 LYS B C 1
ATOM 2939 O O . LYS B 1 179 ? 9.438 0.607 9.516 1 97.88 179 LYS B O 1
ATOM 2944 N N . PRO B 1 180 ? 8.977 2.793 9.484 1 98.19 180 PRO B N 1
ATOM 2945 C CA . PRO B 1 180 ? 10.406 3.088 9.359 1 98.19 180 PRO B CA 1
ATOM 2946 C C . PRO B 1 180 ? 11.242 2.469 10.477 1 98.19 180 PRO B C 1
ATOM 2948 O O . PRO B 1 180 ? 10.828 2.486 11.641 1 98.19 180 PRO B O 1
ATOM 2951 N N . ILE B 1 181 ? 12.367 1.868 10.094 1 97.62 181 ILE B N 1
ATOM 2952 C CA . ILE B 1 181 ? 13.25 1.268 11.078 1 97.62 181 ILE B CA 1
ATOM 2953 C C . ILE B 1 181 ? 13.781 2.348 12.023 1 97.62 181 ILE B C 1
ATOM 2955 O O . ILE B 1 181 ? 13.766 2.18 13.242 1 97.62 181 ILE B O 1
ATOM 2959 N N . ASP B 1 182 ? 14.305 3.482 11.406 1 97.75 182 ASP B N 1
ATOM 2960 C CA . ASP B 1 182 ? 14.609 4.676 12.188 1 97.75 182 ASP B CA 1
ATOM 2961 C C . ASP B 1 182 ? 13.438 5.652 12.18 1 97.75 182 ASP B C 1
ATOM 2963 O O . ASP B 1 182 ? 12.898 5.977 11.125 1 97.75 182 ASP B O 1
ATOM 2967 N N . ASP B 1 183 ? 13.141 6.125 13.367 1 98.38 183 ASP B N 1
ATOM 2968 C CA . ASP B 1 183 ? 12 7.035 13.461 1 98.38 183 ASP B CA 1
ATOM 2969 C C . ASP B 1 183 ? 12.219 8.273 12.594 1 98.38 183 ASP B C 1
ATOM 2971 O O . ASP B 1 183 ? 13.32 8.828 12.555 1 98.38 183 ASP B O 1
ATOM 2975 N N . VAL B 1 184 ? 11.234 8.648 11.906 1 98.81 184 VAL B N 1
ATOM 2976 C CA . VAL B 1 184 ? 11.133 9.93 11.219 1 98.81 184 VAL B CA 1
ATOM 2977 C C . VAL B 1 184 ? 10.117 10.82 11.93 1 98.81 184 VAL B C 1
ATOM 2979 O O . VAL B 1 184 ? 8.922 10.531 11.938 1 98.81 184 VAL B O 1
ATOM 2982 N N . ILE B 1 185 ? 10.539 11.898 12.492 1 98.75 185 ILE B N 1
ATOM 2983 C CA . ILE B 1 185 ? 9.68 12.625 13.414 1 98.75 185 ILE B CA 1
ATOM 2984 C C . ILE B 1 185 ? 9.469 14.047 12.906 1 98.75 185 ILE B C 1
ATOM 2986 O O . ILE B 1 185 ? 10.289 14.578 12.156 1 98.75 185 ILE B O 1
ATOM 2990 N N . ILE B 1 186 ? 8.328 14.609 13.242 1 98.88 186 ILE B N 1
ATOM 2991 C CA . ILE B 1 186 ? 8.109 16.047 13.133 1 98.88 186 ILE B CA 1
ATOM 2992 C C . ILE B 1 186 ? 8.766 16.766 14.312 1 98.88 186 ILE B C 1
ATOM 2994 O O . ILE B 1 186 ? 8.219 16.781 15.414 1 98.88 186 ILE B O 1
ATOM 2998 N N . SER B 1 187 ? 9.883 17.359 14.07 1 98.81 187 SER B N 1
ATOM 2999 C CA . SER B 1 187 ? 10.648 17.922 15.172 1 98.81 187 SER B CA 1
ATOM 3000 C C . SER B 1 187 ? 10.148 19.312 15.539 1 98.81 187 SER B C 1
ATOM 3002 O O . SER B 1 187 ? 10.336 19.781 16.672 1 98.81 187 SER B O 1
ATOM 3004 N N . ALA B 1 188 ? 9.594 19.984 14.625 1 98.75 188 ALA B N 1
ATOM 3005 C CA . ALA B 1 188 ? 8.945 21.281 14.82 1 98.75 188 ALA B CA 1
ATOM 3006 C C . ALA B 1 188 ? 7.801 21.484 13.828 1 98.75 188 ALA B C 1
ATOM 3008 O O . ALA B 1 188 ? 7.801 20.891 12.742 1 98.75 188 ALA B O 1
ATOM 3009 N N . ALA B 1 189 ? 6.863 22.266 14.25 1 98.88 189 ALA B N 1
ATOM 3010 C CA . ALA B 1 189 ? 5.715 22.578 13.406 1 98.88 189 ALA B CA 1
ATOM 3011 C C . ALA B 1 189 ? 5.207 24 13.664 1 98.88 189 ALA B C 1
ATOM 3013 O O . ALA B 1 189 ? 5.457 24.562 14.727 1 98.88 189 ALA B O 1
ATOM 3014 N N . GLY B 1 190 ? 4.523 24.531 12.695 1 98.62 190 GLY B N 1
ATOM 3015 C CA . GLY B 1 190 ? 3.939 25.859 12.867 1 98.62 190 GLY B CA 1
ATOM 3016 C C . GLY B 1 190 ? 2.875 26.172 11.836 1 98.62 190 GLY B C 1
ATOM 3017 O O . GLY B 1 190 ? 2.623 25.375 10.93 1 98.62 190 GLY B O 1
ATOM 3018 N N . HIS B 1 191 ? 2.215 27.188 12.07 1 98.69 191 HIS B N 1
ATOM 3019 C CA . HIS B 1 191 ? 1.114 27.688 11.25 1 98.69 191 HIS B CA 1
ATOM 3020 C C . HIS B 1 191 ? 1.42 29.078 10.703 1 98.69 191 HIS B C 1
ATOM 30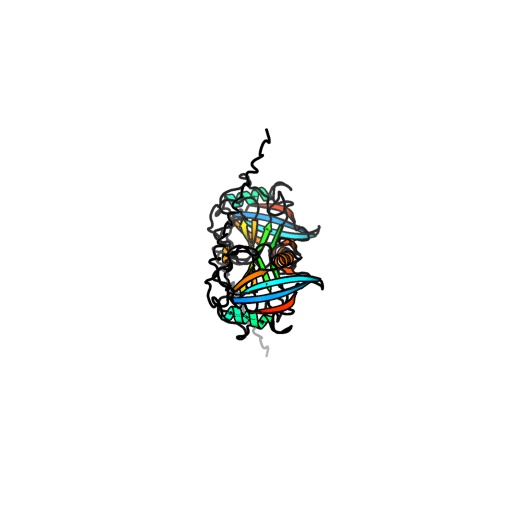22 O O . HIS B 1 191 ? 2.012 29.906 11.391 1 98.69 191 HIS B O 1
ATOM 3028 N N . GLU B 1 192 ? 1.087 29.266 9.461 1 98 192 GLU B N 1
ATOM 3029 C CA . GLU B 1 192 ? 1.156 30.562 8.805 1 98 192 GLU B CA 1
ATOM 3030 C C . GLU B 1 192 ? -0.171 30.922 8.141 1 98 192 GLU B C 1
ATOM 3032 O O . GLU B 1 192 ? -0.639 30.203 7.254 1 98 192 GLU B O 1
ATOM 3037 N N . ALA B 1 193 ? -0.666 32.031 8.562 1 95.56 193 ALA B N 1
ATOM 3038 C CA . ALA B 1 193 ? -1.884 32.5 7.914 1 95.56 193 ALA B CA 1
ATOM 3039 C C . ALA B 1 193 ? -1.587 33.031 6.512 1 95.56 193 ALA B C 1
ATOM 3041 O O . ALA B 1 193 ? -0.541 33.656 6.277 1 95.56 193 ALA B O 1
ATOM 3042 N N . VAL B 1 194 ? -2.531 32.75 5.668 1 96.75 194 VAL B N 1
ATOM 3043 C CA . VAL B 1 194 ? -2.441 33.25 4.305 1 96.75 194 VAL B CA 1
ATOM 3044 C C . VAL B 1 194 ? -3.369 34.469 4.141 1 96.75 194 VAL B C 1
ATOM 3046 O O . VAL B 1 194 ? -4.59 34.312 4.273 1 96.75 194 VAL B O 1
ATOM 3049 N N . SER B 1 195 ? -2.816 35.594 3.861 1 96.12 195 SER B N 1
ATOM 3050 C CA . SER B 1 195 ? -3.596 36.844 3.807 1 96.12 195 SER B CA 1
ATOM 3051 C C . SER B 1 195 ? -4.57 36.812 2.635 1 96.12 195 SER B C 1
ATOM 3053 O O . SER B 1 195 ? -5.711 37.281 2.76 1 96.12 195 SER B O 1
ATOM 3055 N N . VAL B 1 196 ? -4.098 36.406 1.534 1 96.12 196 VAL B N 1
ATOM 3056 C CA . VAL B 1 196 ? -4.934 36.25 0.344 1 96.12 196 VAL B CA 1
ATOM 3057 C C . VAL B 1 196 ? -4.922 34.812 -0.13 1 96.12 196 VAL B C 1
ATOM 3059 O O . VAL B 1 196 ? -3.912 34.312 -0.645 1 96.12 196 VAL B O 1
ATOM 3062 N N . PRO B 1 197 ? -6.023 34.188 0.052 1 96.38 197 PRO B N 1
ATOM 3063 C CA . PRO B 1 197 ? -6.066 32.812 -0.432 1 96.38 197 PRO B CA 1
ATOM 3064 C C . PRO B 1 197 ? -5.648 32.688 -1.895 1 96.38 197 PRO B C 1
ATOM 3066 O O . PRO B 1 197 ? -5.906 33.594 -2.695 1 96.38 197 PRO B O 1
ATOM 3069 N N . PHE B 1 198 ? -5 31.562 -2.248 1 97 198 PHE B N 1
ATOM 3070 C CA . PHE B 1 198 ? -4.57 31.328 -3.623 1 97 198 PHE B CA 1
ATOM 3071 C C . PHE B 1 198 ? -4.855 29.891 -4.043 1 97 198 PHE B C 1
ATOM 3073 O O . PHE B 1 198 ? -4.895 28.984 -3.203 1 97 198 PHE B O 1
ATOM 3080 N N . SER B 1 199 ? -5.016 29.703 -5.316 1 96.5 199 SER B N 1
ATOM 3081 C CA . SER B 1 199 ? -5.363 28.391 -5.855 1 96.5 199 SER B CA 1
ATOM 3082 C C . SER B 1 199 ? -4.113 27.562 -6.145 1 96.5 199 SER B C 1
ATOM 3084 O O . SER B 1 199 ? -3.053 28.125 -6.445 1 96.5 199 SER B O 1
ATOM 3086 N N . VAL B 1 200 ? -4.262 26.266 -5.973 1 96.06 200 VAL B N 1
ATOM 3087 C CA . VAL B 1 200 ? -3.215 25.359 -6.422 1 96.06 200 VAL B CA 1
ATOM 3088 C C . VAL B 1 200 ? -3.717 24.547 -7.609 1 96.06 200 VAL B C 1
ATOM 3090 O O . VAL B 1 200 ? -4.922 24.328 -7.766 1 96.06 200 VAL B O 1
ATOM 3093 N N . ASP B 1 201 ? -2.76 24.141 -8.438 1 93.06 201 ASP B N 1
ATOM 3094 C CA . ASP B 1 201 ? -3.154 23.281 -9.539 1 93.06 201 ASP B CA 1
ATOM 3095 C C . ASP B 1 201 ? -3.305 21.828 -9.078 1 93.06 201 ASP B C 1
ATOM 3097 O O . ASP B 1 201 ? -2.895 21.484 -7.973 1 93.06 201 ASP B O 1
ATOM 3101 N N . LYS B 1 202 ? -3.965 21.062 -9.859 1 92.88 202 LYS B N 1
ATOM 3102 C CA . LYS B 1 202 ? -4.277 19.688 -9.5 1 92.88 202 LYS B CA 1
ATOM 3103 C C . LYS B 1 202 ? -3.145 18.734 -9.891 1 92.88 202 LYS B C 1
ATOM 3105 O O . LYS B 1 202 ? -3.248 17.531 -9.703 1 92.88 202 LYS B O 1
ATOM 3110 N N . ALA B 1 203 ? -2.076 19.297 -10.328 1 91.69 203 ALA B N 1
ATOM 3111 C CA . ALA B 1 203 ? -0.926 18.469 -10.703 1 91.69 203 ALA B CA 1
ATOM 3112 C C . ALA B 1 203 ? -0.182 17.969 -9.469 1 91.69 203 ALA B C 1
ATOM 3114 O O . ALA B 1 203 ? -0.425 18.438 -8.359 1 91.69 203 ALA B O 1
ATOM 3115 N N . ASP B 1 204 ? 0.679 17.047 -9.656 1 94.56 204 ASP B N 1
ATOM 3116 C CA . ASP B 1 204 ? 1.533 16.547 -8.578 1 94.56 204 ASP B CA 1
ATOM 3117 C C . ASP B 1 204 ? 2.299 17.688 -7.914 1 94.56 204 ASP B C 1
ATOM 3119 O O . ASP B 1 204 ? 2.771 18.609 -8.594 1 94.56 204 ASP B O 1
ATOM 3123 N N . ALA B 1 205 ? 2.42 17.578 -6.594 1 93.19 205 ALA B N 1
ATOM 3124 C CA . ALA B 1 205 ? 3.312 18.5 -5.898 1 93.19 205 ALA B CA 1
ATOM 3125 C C . ALA B 1 205 ? 4.773 18.234 -6.25 1 93.19 205 ALA B C 1
ATOM 3127 O O . ALA B 1 205 ? 5.156 17.078 -6.477 1 93.19 205 ALA B O 1
ATOM 3128 N N . GLU B 1 206 ? 5.559 19.266 -6.422 1 86.19 206 GLU B N 1
ATOM 3129 C CA . GLU B 1 206 ? 6.965 19.141 -6.789 1 86.19 206 GLU B CA 1
ATOM 3130 C C . GLU B 1 206 ? 7.875 19.625 -5.668 1 86.19 206 GLU B C 1
ATOM 3132 O O . GLU B 1 206 ? 7.496 20.516 -4.895 1 86.19 206 GLU B O 1
#

Organism: Heligmosomoides polygyrus (NCBI:txid6339)

Nearest PDB structures (foldseek):
  1h0p-assembly1_A  TM=9.913E-01  e=9.869E-32  Caenorhabditis elegans
  1cyn-assembly1_A  TM=9.739E-01  e=1.518E-28  Homo sapiens
  4fru-assembly1_A  TM=9.818E-01  e=9.505E-28  Equus caballus
  4frv-assembly1_A  TM=9.623E-01  e=5.357E-28  Equus caballus
  8cu5-assembly3_C  TM=9.730E-01  e=8.396E-27  Brugia malayi

InterPro domains:
  IPR002130 Cyclophilin-type peptidyl-prolyl cis-trans isomerase domain [PF00160] (35-189)
  IPR002130 Cyclophilin-type peptidyl-prolyl cis-trans isomerase domain [PR00153] (51-66)
  IPR002130 Cyclophilin-type peptidyl-prolyl cis-trans isomerase domain [PR00153] (80-92)
  IPR002130 Cyclophilin-type peptidyl-prolyl cis-trans isomerase domain [PR00153] (123-138)
  IPR002130 Cyclophilin-type peptidyl-prolyl cis-trans isomerase domain [PR00153] (138-150)
  IPR002130 Cyclophilin-type peptidyl-prolyl cis-trans isomerase domain [PR00153] (151-166)
  IPR002130 Cyclophilin-type peptidyl-prolyl cis-trans isomerase domain [PS50072] (34-191)
  IPR020892 Cyclophilin-type peptidyl-prolyl cis-trans isomerase, conserved site [PS00170] (75-92)
  IPR029000 Cyclophilin-like domain superfamily [G3DSA:2.40.100.10] (25-204)
  IPR029000 Cyclophilin-like domain superfamily [SSF50891] (28-192)

Solvent-accessible surface area (backbone atoms only — not comparable to full-atom values): 21116 Å² total; per-residue (Å²): 136,82,79,76,78,78,79,79,79,76,75,74,78,75,75,74,72,71,71,71,69,73,74,45,91,34,66,43,27,39,33,33,40,37,34,34,32,29,39,89,88,38,79,63,43,54,36,31,31,30,21,24,35,83,82,33,44,66,62,32,49,41,53,49,54,28,27,65,29,56,68,67,70,15,38,17,65,13,29,46,37,32,42,39,49,83,40,32,38,30,32,32,12,32,69,65,46,70,73,82,37,42,44,28,85,81,42,59,46,42,64,69,81,58,53,88,44,63,44,65,16,20,26,31,24,26,43,40,62,87,52,87,46,39,32,40,42,27,31,34,37,25,62,27,65,43,67,85,47,42,76,72,33,40,44,36,32,32,41,67,37,33,41,65,39,54,53,52,57,37,40,46,48,20,27,56,66,26,18,42,70,65,62,39,25,25,69,38,49,36,70,43,83,43,91,68,63,45,51,39,62,65,61,58,42,92,136,84,80,77,79,78,79,79,79,77,77,75,78,78,74,74,72,73,72,72,70,72,72,45,90,34,66,43,27,39,34,34,40,36,34,34,32,30,40,88,88,38,79,63,43,53,35,31,31,31,21,24,35,84,82,33,43,67,61,31,47,44,54,50,55,28,26,67,29,56,69,67,69,15,37,16,66,13,29,48,37,31,42,39,48,82,38,34,38,29,31,32,11,32,68,64,46,71,71,84,37,44,44,29,85,82,43,58,48,42,65,69,81,59,52,88,45,64,44,65,15,21,27,31,25,28,42,39,60,86,52,87,47,37,32,38,40,26,31,32,38,26,60,26,64,42,66,86,48,44,77,72,33,42,46,38,32,32,42,68,36,33,43,66,40,54,52,52,57,38,39,44,47,20,26,56,65,24,18,44,70,63,61,38,25,26,70,36,48,36,71,44,85,42,92,67,62,44,52,39,62,65,61,58,43,92

Foldseek 3Di:
DPPPPPPPPPPPPPPPPPCPVVFAPFAWFFKKKKFFKDWPRRTLGMWIKGWRCVQPVQVRVQQQVLQPDDQLRHQAFAFFFAAAAQFKTKIIASHPNNPPHFATPVGRWAFDPDQPDFQLFFFWKWFDADWGRGGGGMMIGTHTHDRVCGPTTHTTIGTQDDVVSRVVRNPADADPNNGHPITMGRNHMHMDGDPDIGGDHSDHHD/DPPPPPPPPPPPPPPPPPCPVPFAPAAWFFKKKKFFKDWPRRTLGMWIKGWRCVQPVQVRVQQQVLQPDDQLRHQAFAFFFAAAAQFKTKIIASHPNNPPHFATPVGRWAFDPDQPDFQLFFFWKWFDAPWGRGGGGMMITTHTRDRVCGPTTHTTIGTQDDVVSRVVVNPADADPNNGHPITMGRNHMHMDGDPDIGGDHSDHHD

Secondary structure (DSSP, 8-state):
-------------------------SPEEEEEEEEEEEETTEEEEEEEEEE-TTTSHHHHHHHHHHHHSPTTTSSTT-BEEEEETTTEEEE--TTTSSSS---BTTBS-B------S---STTEEEE--SSTT-B-S-EEEESS--GGGTTTS-EEEEEEE-HHHHHHHHTS-B-GGG-BSS-EEEEEEEEEEEEEEEE--SSPP-/-------------------------SPEEEEEEEEEEEETTEEEEEEEEEE-TTTSHHHHHHHHHHHHSPTTTSSTT-BEEEEETTTEEEE--TTTSSSS---BTTBS-B------S---STTEEEE--SSTT-B-S-EEEESS--GGGTTTS-EEEEEEE-HHHHHHHHTS-B-GGG-BSS-EEEEEEEEEEEEEEEE--SSPP-

Radius of gyration: 28.74 Å; Cα contacts (8 Å, |Δi|>4): 1054; chains: 2; bounding box: 67×115×102 Å

Sequence (412 aa):
MSRLVWFVFCLAAASATETTTAKPKGPKVTDKVWFDIESNGVQMGRIVIGLFGKTVPKTAQNFIELAKKPKGEGYVGSKFHRVIAEFMIQGGDFINGDGTGGKSIYGEKFPDENFKLKHYGAGWVSMANAGKDTNASQFFITVKKTPWLDGRHVVFGKVLEGMDVVRAIETVPKGAGDKPIDDVIISAAGHEAVSVPFSVDKADAEMSRLVWFVFCLAAASATETTTAKPKGPKVTDKVWFDIESNGVQMGRIVIGLFGKTVPKTAQNFIELAKKPKGEGYVGSKFHRVIAEFMIQGGDFINGDGTGGKSIYGEKFPDENFKLKHYGAGWVSMANAGKDTNASQFFITVKKTPWLDGRHVVFGKVLEGMDVVRAIETVPKGAGDKPIDDVIISAAGHEAVSVPFSVDKADAE